Protein AF-0000000087532472 (afdb_homodimer)

Secondary structure (DSSP, 8-state):
--HHHHHSEEEE--HHHHTSTTHHHHHHHHHHHHTTPPB-TT-TTTTEEEEEEEEEE-TTT--EEEPPPEEETTEEEEEE--GGG-GGGTT--EEEEBPPGGGGG-HHHHHHHHHHHHH-EE-TTGGGSPEEEEEEEEEEEE-STT-EE--SS-SSB--SSSEEEEEEEEEESEEE--EEEE-GGGTT--GGGPPTT-EEEEE---STT-EEEEEGGG-EEEEPPEEE-SSSS-EEEEEEEEEEEEEEEPPGGG-GGGS--GGG-EE-/--HHHHHSEEEE--HHHHTSTTHHHHHHHHHHHHTTPPB-TT-TTTTEEEEEEEEEE-TTT--EEEPPPEEETTEEEEEE--GGG-GGGTT--EEEEBPPGGGGG-HHHHHHHHHHHHH-EE-TTGGGSPEEEEEEEEEEEE-STT-EE--SS-SSB--SSSEEEEEEEEEESEEE--EEEE-GGGTT--GGGSPTT-EEEEE---STT-EEEEEGGG-EEEEPPEEE-SSSS-EEEEEEEEEEEEEEEPPGGG-GGGS--GGG-EE-

Organism: NCBI:txid342944

InterPro domains:
  IPR018724 2OG-Fe dioxygenase [PF10014] (32-242)

Sequence (536 aa):
MSRLKDNGFEYYTLDELKAKTYYKQDLEAITSVFDELPQDEYAPHLNRYRRYARAVIMPGSHRLEWLPKTIIDDNSYYEYFQGSFNPEYTDEYRRFPALPEEMMHNALLEDIIRFDFQQTFWMKEDALMPVHAGIHFVKLCVNEAGETAVSSPNNLHQDGEPFTFAHLIRRRNVKGAMNAISTPANRGQMPDNLAPGELTASFYLENPLESYGVYDPLVTHYVGTVEKGDFNIPGERSAILIDFQPTVVSDSEQTSSMKGLTDQMIFVMSRLKDNGFEYYTLDELKAKTYYKQDLEAITSVFDELPQDEYAPHLNRYRRYARAVIMPGSHRLEWLPKTIIDDNSYYEYFQGSFNPEYTDEYRRFPALPEEMMHNALLEDIIRFDFQQTFWMKEDALMPVHAGIHFVKLCVNEAGETAVSSPNNLHQDGEPFTFAHLIRRRNVKGAMNAISTPANRGQMPDNLAPGELTASFYLENPLESYGVYDPLVTHYVGTVEKGDFNIPGERSAILIDFQPTVVSDSEQTSSMKGLTDQMIFV

Structure (mmCIF, N/CA/C/O backbone):
data_AF-0000000087532472-model_v1
#
loop_
_entity.id
_entity.type
_entity.pdbx_description
1 polymer '2OG-Fe dioxygenase family protein'
#
loop_
_atom_site.group_PDB
_atom_site.id
_atom_site.type_symbol
_atom_site.label_atom_id
_atom_site.label_alt_id
_atom_site.label_comp_id
_atom_site.label_asym_id
_atom_site.label_entity_id
_atom_site.label_seq_id
_atom_site.pdbx_PDB_ins_code
_atom_site.Cartn_x
_atom_site.Cartn_y
_atom_site.Cartn_z
_atom_site.occupancy
_atom_site.B_iso_or_equiv
_atom_site.auth_seq_id
_atom_site.auth_comp_id
_atom_site.auth_asym_id
_atom_site.auth_atom_id
_atom_site.pdbx_PDB_model_num
ATOM 1 N N . MET A 1 1 ? 21.25 21.781 0.366 1 73.31 1 MET A N 1
ATOM 2 C CA . MET A 1 1 ? 21.141 21.062 1.635 1 73.31 1 MET A CA 1
ATOM 3 C C . MET A 1 1 ? 19.734 21.188 2.209 1 73.31 1 MET A C 1
ATOM 5 O O . MET A 1 1 ? 19.094 22.234 2.111 1 73.31 1 MET A O 1
ATOM 9 N N . SER A 1 2 ? 19.031 20.016 2.594 1 89.44 2 SER A N 1
ATOM 10 C CA . SER A 1 2 ? 17.672 20.031 3.127 1 89.44 2 SER A CA 1
ATOM 11 C C . SER A 1 2 ? 17.672 20.25 4.637 1 89.44 2 SER A C 1
ATOM 13 O O . SER A 1 2 ? 18.203 19.438 5.391 1 89.44 2 SER A O 1
ATOM 15 N N . ARG A 1 3 ? 17.172 21.406 5.012 1 94.25 3 ARG A N 1
ATOM 16 C CA . ARG A 1 3 ? 17.062 21.703 6.438 1 94.25 3 ARG A CA 1
ATOM 17 C C . ARG A 1 3 ? 16.203 20.656 7.148 1 94.25 3 ARG A C 1
ATOM 19 O O . ARG A 1 3 ? 16.453 20.328 8.305 1 94.25 3 ARG A O 1
ATOM 26 N N . LEU A 1 4 ? 15.242 20.219 6.465 1 97.44 4 LEU A N 1
ATOM 27 C CA . LEU A 1 4 ? 14.383 19.188 7.039 1 97.44 4 LEU A CA 1
ATOM 28 C C . LEU A 1 4 ? 15.18 17.922 7.348 1 97.44 4 LEU A C 1
ATOM 30 O O . LEU A 1 4 ? 15.023 17.328 8.414 1 97.44 4 LEU A O 1
ATOM 34 N N . LYS A 1 5 ? 15.992 17.5 6.43 1 96.19 5 LYS A N 1
ATOM 35 C CA . LYS A 1 5 ? 16.797 16.297 6.598 1 96.19 5 LYS A CA 1
ATOM 36 C C . LYS A 1 5 ? 17.844 16.484 7.688 1 96.19 5 LYS A C 1
ATOM 38 O O . LYS A 1 5 ? 18.109 15.562 8.469 1 96.19 5 LYS A O 1
ATOM 43 N N . ASP A 1 6 ? 18.406 17.703 7.824 1 95.5 6 ASP A N 1
ATOM 44 C CA . ASP A 1 6 ? 19.516 17.984 8.75 1 95.5 6 ASP A CA 1
ATOM 45 C C . ASP A 1 6 ? 18.984 18.203 10.164 1 95.5 6 ASP A C 1
ATOM 47 O O . ASP A 1 6 ? 19.594 17.75 11.141 1 95.5 6 ASP A O 1
ATOM 51 N N . ASN A 1 7 ? 17.812 18.906 10.281 1 95.5 7 ASN A N 1
ATOM 52 C CA . ASN A 1 7 ? 17.391 19.391 11.594 1 95.5 7 ASN A CA 1
ATOM 53 C C . ASN A 1 7 ? 16.078 18.766 12.031 1 95.5 7 ASN A C 1
ATOM 55 O O . ASN A 1 7 ? 15.664 18.891 13.18 1 95.5 7 ASN A O 1
ATOM 59 N N . GLY A 1 8 ? 15.391 18.125 11.086 1 97.62 8 GLY A N 1
ATOM 60 C CA . GLY A 1 8 ? 14.102 17.547 11.398 1 97.62 8 GLY A CA 1
ATOM 61 C C . GLY A 1 8 ? 12.945 18.516 11.25 1 97.62 8 GLY A C 1
ATOM 62 O O . GLY A 1 8 ? 11.789 18.156 11.438 1 97.62 8 GLY A O 1
ATOM 63 N N . PHE A 1 9 ? 13.305 19.75 10.961 1 97.81 9 PHE A N 1
ATOM 64 C CA . PHE A 1 9 ? 12.312 20.812 10.844 1 97.81 9 PHE A CA 1
ATOM 65 C C . PHE A 1 9 ? 12.719 21.828 9.773 1 97.81 9 PHE A C 1
ATOM 67 O O . PHE A 1 9 ? 13.906 22.125 9.625 1 97.81 9 PHE A O 1
ATOM 74 N N . GLU A 1 10 ? 11.688 22.312 9.008 1 98.38 10 GLU A N 1
ATOM 75 C CA . GLU A 1 10 ? 11.938 23.391 8.062 1 98.38 10 GLU A CA 1
ATOM 76 C C . GLU A 1 10 ? 10.672 24.219 7.836 1 98.38 10 GLU A C 1
ATOM 78 O O . GLU A 1 10 ? 9.578 23.672 7.723 1 98.38 10 GLU A O 1
ATOM 83 N N . TYR A 1 11 ? 10.805 25.547 7.824 1 97.94 11 TYR A N 1
ATOM 84 C CA . TYR A 1 11 ? 9.75 26.5 7.527 1 97.94 11 TYR A CA 1
ATOM 85 C C . TYR A 1 11 ? 9.695 26.797 6.031 1 97.94 11 TYR A C 1
ATOM 87 O O . TYR A 1 11 ? 10.727 26.906 5.375 1 97.94 11 TYR A O 1
ATOM 95 N N . TYR A 1 12 ? 8.484 26.922 5.457 1 97.69 12 TYR A N 1
ATOM 96 C CA . TYR A 1 12 ? 8.289 27.172 4.035 1 97.69 12 TYR A CA 1
ATOM 97 C C . TYR A 1 12 ? 7.312 28.328 3.812 1 97.69 12 TYR A C 1
ATOM 99 O O . TYR A 1 12 ? 6.41 28.547 4.625 1 97.69 12 TYR A O 1
ATOM 107 N N . THR A 1 13 ? 7.398 29.078 2.695 1 95.62 13 THR A N 1
ATOM 108 C CA . THR A 1 13 ? 6.434 30.094 2.316 1 95.62 13 THR A CA 1
ATOM 109 C C . THR A 1 13 ? 5.75 29.734 1 1 95.62 13 THR A C 1
ATOM 111 O O . THR A 1 13 ? 4.754 30.359 0.621 1 95.62 13 THR A O 1
ATOM 114 N N . LEU A 1 14 ? 6.125 28.781 0.331 1 96.44 14 LEU A N 1
ATOM 115 C CA . LEU A 1 14 ? 5.594 28.234 -0.913 1 96.44 14 LEU A CA 1
ATOM 116 C C . LEU A 1 14 ? 5.348 29.344 -1.931 1 96.44 14 LEU A C 1
ATOM 118 O O . LEU A 1 14 ? 4.297 29.391 -2.574 1 96.44 14 LEU A O 1
ATOM 122 N N . ASP A 1 15 ? 6.227 30.234 -2.131 1 94 15 ASP A N 1
ATOM 123 C CA . ASP A 1 15 ? 6.098 31.406 -2.994 1 94 15 ASP A CA 1
ATOM 124 C C . ASP A 1 15 ? 5.895 30.984 -4.449 1 94 15 ASP A C 1
ATOM 126 O O . ASP A 1 15 ? 5.176 31.656 -5.195 1 94 15 ASP A O 1
ATOM 130 N N . GLU A 1 16 ? 6.492 30 -4.859 1 94.69 16 GLU A N 1
ATOM 131 C CA . GLU A 1 16 ? 6.34 29.516 -6.23 1 94.69 16 GLU A CA 1
ATOM 132 C C . GLU A 1 16 ? 4.891 29.156 -6.527 1 94.69 16 GLU A C 1
ATOM 134 O O . GLU A 1 16 ? 4.41 29.359 -7.645 1 94.69 16 GLU A O 1
ATOM 139 N N . LEU A 1 17 ? 4.223 28.609 -5.527 1 95.94 17 LEU A N 1
ATOM 140 C CA . LEU A 1 17 ? 2.822 28.25 -5.707 1 95.94 17 LEU A CA 1
ATOM 141 C C . LEU A 1 17 ? 1.937 29.484 -5.727 1 95.94 17 LEU A C 1
ATOM 143 O O . LEU A 1 17 ? 0.961 29.547 -6.48 1 95.94 17 LEU A O 1
ATOM 147 N N . LYS A 1 18 ? 2.334 30.484 -5 1 94.94 18 LYS A N 1
ATOM 148 C CA . LYS A 1 18 ? 1.571 31.719 -4.941 1 94.94 18 LYS A CA 1
ATOM 149 C C . LYS A 1 18 ? 1.628 32.469 -6.273 1 94.94 18 LYS A C 1
ATOM 151 O O . LYS A 1 18 ? 0.763 33.281 -6.566 1 94.94 18 LYS A O 1
ATOM 156 N N . ALA A 1 19 ? 2.633 32.156 -7.059 1 95.81 19 ALA A N 1
ATOM 157 C CA . ALA A 1 19 ? 2.844 32.844 -8.328 1 95.81 19 ALA A CA 1
ATOM 158 C C . ALA A 1 19 ? 2.039 32.188 -9.445 1 95.81 19 ALA A C 1
ATOM 160 O O . ALA A 1 19 ? 1.937 32.75 -10.547 1 95.81 19 ALA A O 1
ATOM 161 N N . LYS A 1 20 ? 1.415 31.094 -9.141 1 96.31 20 LYS A N 1
ATOM 162 C CA . LYS A 1 20 ? 0.66 30.375 -10.172 1 96.31 20 LYS A CA 1
ATOM 163 C C . LYS A 1 20 ? -0.636 31.125 -10.5 1 96.31 20 LYS A C 1
ATOM 165 O O . LYS A 1 20 ? -1.232 31.75 -9.633 1 96.31 20 LYS A O 1
ATOM 170 N N . THR A 1 21 ? -1.106 30.891 -11.742 1 96.62 21 THR A N 1
ATOM 171 C CA . THR A 1 21 ? -2.283 31.594 -12.227 1 96.62 21 THR A CA 1
ATOM 172 C C . THR A 1 21 ? -3.539 31.125 -11.5 1 96.62 21 THR A C 1
ATOM 174 O O . THR A 1 21 ? -4.496 31.875 -11.336 1 96.62 21 THR A O 1
ATOM 177 N N . TYR A 1 22 ? -3.48 29.891 -11.062 1 96.56 22 TYR A N 1
ATOM 178 C CA . TYR A 1 22 ? -4.676 29.328 -10.453 1 96.56 22 TYR A CA 1
ATOM 179 C C . TYR A 1 22 ? -4.684 29.562 -8.945 1 96.56 22 TYR A C 1
ATOM 181 O O . TYR A 1 22 ? -5.637 29.188 -8.258 1 96.56 22 TYR A O 1
ATOM 189 N N . TYR A 1 23 ? -3.74 30.172 -8.422 1 96.62 23 TYR A N 1
ATOM 190 C CA . TYR A 1 23 ? -3.525 30.266 -6.98 1 96.62 23 TYR A CA 1
ATOM 191 C C . TYR A 1 23 ? -4.723 30.906 -6.289 1 96.62 23 TYR A C 1
ATOM 193 O O . TYR A 1 23 ? -5.309 30.328 -5.379 1 96.62 23 TYR A O 1
ATOM 201 N N . LYS A 1 24 ? -5.113 32.062 -6.711 1 97.44 24 LYS A N 1
ATOM 202 C CA . LYS A 1 24 ? -6.156 32.844 -6.023 1 97.44 24 LYS A CA 1
ATOM 203 C C . LYS A 1 24 ? -7.48 32.062 -6.027 1 97.44 24 LYS A C 1
ATOM 205 O O . LYS A 1 24 ? -8.109 31.906 -4.977 1 97.44 24 LYS A O 1
ATOM 210 N N . GLN A 1 25 ? -7.801 31.594 -7.156 1 98.12 25 GLN A N 1
ATOM 211 C CA . GLN A 1 25 ? -9.07 30.875 -7.289 1 98.12 25 GLN A CA 1
ATOM 212 C C . GLN A 1 25 ? -9.078 29.594 -6.473 1 98.12 25 GLN A C 1
ATOM 214 O O . GLN A 1 25 ? -10.047 29.297 -5.77 1 98.12 25 GLN A O 1
ATOM 219 N N . ASP A 1 26 ? -8.039 28.828 -6.566 1 98.56 26 ASP A N 1
ATOM 220 C CA . ASP A 1 26 ? -7.965 27.547 -5.871 1 98.56 26 ASP A CA 1
ATOM 221 C C . ASP A 1 26 ? -7.863 27.75 -4.359 1 98.56 26 ASP A C 1
ATOM 223 O O . ASP A 1 26 ? -8.414 26.969 -3.584 1 98.56 26 ASP A O 1
ATOM 227 N N . LEU A 1 27 ? -7.16 28.797 -3.945 1 98.5 27 LEU A N 1
ATOM 228 C CA . LEU A 1 27 ? -7.098 29.094 -2.518 1 98.5 27 LEU A CA 1
ATOM 229 C C . LEU A 1 27 ? -8.477 29.469 -1.979 1 98.5 27 LEU A C 1
ATOM 231 O O . LEU A 1 27 ? -8.852 29.062 -0.879 1 98.5 27 LEU A O 1
ATOM 235 N N . GLU A 1 28 ? -9.172 30.234 -2.725 1 98.38 28 GLU A N 1
ATOM 236 C CA . GLU A 1 28 ? -10.531 30.594 -2.322 1 98.38 28 GLU A CA 1
ATOM 237 C C . GLU A 1 28 ? -11.414 29.359 -2.182 1 98.38 28 GLU A C 1
ATOM 239 O O . GLU A 1 28 ? -12.203 29.266 -1.235 1 98.38 28 GLU A O 1
ATOM 244 N N . ALA A 1 29 ? -11.281 28.484 -3.143 1 98.56 29 ALA A N 1
ATOM 245 C CA . ALA A 1 29 ? -12.062 27.25 -3.094 1 98.56 29 ALA A CA 1
ATOM 246 C C . ALA A 1 29 ? -11.703 26.422 -1.858 1 98.56 29 ALA A C 1
ATOM 248 O O . ALA A 1 29 ? -12.594 25.922 -1.169 1 98.56 29 ALA A O 1
ATOM 249 N N . ILE A 1 30 ? -10.445 26.281 -1.549 1 98.69 30 ILE A N 1
ATOM 250 C CA . ILE A 1 30 ? -9.984 25.562 -0.363 1 98.69 30 ILE A CA 1
ATOM 251 C C . ILE A 1 30 ? -10.531 26.25 0.892 1 98.69 30 ILE A C 1
ATOM 253 O O . ILE A 1 30 ? -11.062 25.578 1.785 1 98.69 30 ILE A O 1
ATOM 257 N N . THR A 1 31 ? -10.438 27.562 0.926 1 98.44 31 THR A N 1
ATOM 258 C CA . THR A 1 31 ? -10.867 28.344 2.084 1 98.44 31 THR A CA 1
ATOM 259 C C . THR A 1 31 ? -12.359 28.141 2.338 1 98.44 31 THR A C 1
ATOM 261 O O . THR A 1 31 ? -12.789 28.016 3.488 1 98.44 31 THR A O 1
ATOM 264 N N . SER A 1 32 ? -13.094 28.094 1.278 1 98.38 32 SER A N 1
ATOM 265 C CA . SER A 1 32 ? -14.539 27.922 1.4 1 98.38 32 SER A CA 1
ATOM 266 C C . SER A 1 32 ? -14.891 26.578 2.039 1 98.38 32 SER A C 1
ATOM 268 O O . SER A 1 32 ? -15.891 26.469 2.756 1 98.38 32 SER A O 1
ATOM 270 N N . VAL A 1 33 ? -14.125 25.562 1.784 1 98.38 33 VAL A N 1
ATOM 271 C CA . VAL A 1 33 ? -14.352 24.25 2.387 1 98.38 33 VAL A CA 1
ATOM 272 C C . VAL A 1 33 ? -14.227 24.344 3.904 1 98.38 33 VAL A C 1
ATOM 274 O O . VAL A 1 33 ? -14.984 23.719 4.641 1 98.38 33 VAL A O 1
ATOM 277 N N . PHE A 1 34 ? -13.328 25.156 4.422 1 98.25 34 PHE A N 1
ATOM 278 C CA . PHE A 1 34 ? -13.125 25.312 5.859 1 98.25 34 PHE A CA 1
ATOM 279 C C . PHE A 1 34 ? -14.344 25.953 6.516 1 98.25 34 PHE A C 1
ATOM 281 O O . PHE A 1 34 ? -14.586 25.75 7.707 1 98.25 34 PHE A O 1
ATOM 288 N N . ASP A 1 35 ? -15.133 26.656 5.75 1 97.25 35 ASP A N 1
ATOM 289 C CA . ASP A 1 35 ? -16.328 27.297 6.293 1 97.25 35 ASP A CA 1
ATOM 290 C C . ASP A 1 35 ? -17.375 26.266 6.668 1 97.25 35 ASP A C 1
ATOM 292 O O . ASP A 1 35 ? -18.266 26.531 7.488 1 97.25 35 ASP A O 1
ATOM 296 N N . GLU A 1 36 ? -17.234 25.078 6.129 1 95.88 36 GLU A N 1
ATOM 297 C CA . GLU A 1 36 ? -18.312 24.109 6.289 1 95.88 36 GLU A CA 1
ATOM 298 C C . GLU A 1 36 ? -17.797 22.828 6.957 1 95.88 36 GLU A C 1
ATOM 300 O O . GLU A 1 36 ? -18.453 21.781 6.887 1 95.88 36 GLU A O 1
ATOM 305 N N . LEU A 1 37 ? -16.672 22.875 7.562 1 96.88 37 LEU A N 1
ATOM 306 C CA . LEU A 1 37 ? -16.141 21.672 8.203 1 96.88 37 LEU A CA 1
ATOM 307 C C . LEU A 1 37 ? -17.047 21.234 9.344 1 96.88 37 LEU A C 1
ATOM 309 O O . LEU A 1 37 ? -17.484 22.047 10.156 1 96.88 37 LEU A O 1
ATOM 313 N N . PRO A 1 38 ? -17.391 19.938 9.406 1 94.81 38 PRO A N 1
ATOM 314 C CA . PRO A 1 38 ? -18.141 19.422 10.562 1 94.81 38 PRO A CA 1
ATOM 315 C C . PRO A 1 38 ? -17.266 19.312 11.812 1 94.81 38 PRO A C 1
ATOM 317 O O . PRO A 1 38 ? -16.047 19.234 11.727 1 94.81 38 PRO A O 1
ATOM 320 N N . GLN A 1 39 ? -17.922 19.312 12.945 1 93.06 39 GLN A N 1
ATOM 321 C CA . GLN A 1 39 ? -17.219 19.141 14.219 1 93.06 39 GLN A CA 1
ATOM 322 C C . GLN A 1 39 ? -16.516 17.797 14.273 1 93.06 39 GLN A C 1
ATOM 324 O O . GLN A 1 39 ? -17.047 16.781 13.812 1 93.06 39 GLN A O 1
ATOM 329 N N . ASP A 1 40 ? -15.312 17.844 14.805 1 88.31 40 ASP A N 1
ATOM 330 C CA . ASP A 1 40 ? -14.578 16.594 15.023 1 88.31 40 ASP A CA 1
ATOM 331 C C . ASP A 1 40 ? -15.258 15.734 16.078 1 88.31 40 ASP A C 1
ATOM 333 O O . ASP A 1 40 ? -15.273 16.078 17.266 1 88.31 40 ASP A O 1
ATOM 337 N N . GLU A 1 41 ? -15.758 14.617 15.719 1 82.75 41 GLU A N 1
ATOM 338 C CA . GLU A 1 41 ? -16.531 13.766 16.609 1 82.75 41 GLU A CA 1
ATOM 339 C C . GLU A 1 41 ? -15.656 13.156 17.703 1 82.75 41 GLU A C 1
ATOM 341 O O . GLU A 1 41 ? -16.156 12.758 18.766 1 82.75 41 GLU A O 1
ATOM 346 N N . TYR A 1 42 ? -14.406 13.133 17.484 1 80.06 42 TYR A N 1
ATOM 347 C CA . TYR A 1 42 ? -13.477 12.539 18.438 1 80.06 42 TYR A CA 1
ATOM 348 C C . TYR A 1 42 ? -12.906 13.594 19.375 1 80.06 42 TYR A C 1
ATOM 350 O O . TYR A 1 42 ? -12.086 13.289 20.234 1 80.06 42 TYR A O 1
ATOM 358 N N . ALA A 1 43 ? -13.312 14.836 19.156 1 79.31 43 ALA A N 1
ATOM 359 C CA . ALA A 1 43 ? -12.922 15.953 20.016 1 79.31 43 ALA A CA 1
ATOM 360 C C . ALA A 1 43 ? -14.07 16.938 20.203 1 79.31 43 ALA A C 1
ATOM 362 O O . ALA A 1 43 ? -13.93 18.125 19.953 1 79.31 43 ALA A O 1
ATOM 363 N N . PRO A 1 44 ? -15.18 16.5 20.719 1 76.31 44 PRO A N 1
ATOM 364 C CA . PRO A 1 44 ? -16.375 17.344 20.75 1 76.31 44 PRO A CA 1
ATOM 365 C C . PRO A 1 44 ? -16.219 18.594 21.609 1 76.31 44 PRO A C 1
ATOM 367 O O . PRO A 1 44 ? -16.875 19.609 21.359 1 76.31 44 PRO A O 1
ATOM 370 N N . HIS A 1 45 ? -15.336 18.625 22.453 1 81.56 45 HIS A N 1
ATOM 371 C CA . HIS A 1 45 ? -15.273 19.766 23.359 1 81.56 45 HIS A CA 1
ATOM 372 C C . HIS A 1 45 ? -14.039 20.625 23.078 1 81.56 45 HIS A C 1
ATOM 374 O O . HIS A 1 45 ? -13.766 21.578 23.812 1 81.56 45 HIS A O 1
ATOM 380 N N . LEU A 1 46 ? -13.469 20.375 21.969 1 82.69 46 LEU A N 1
ATOM 381 C CA . LEU A 1 46 ? -12.195 21.047 21.734 1 82.69 46 LEU A CA 1
ATOM 382 C C . LEU A 1 46 ? -12.328 22.109 20.641 1 82.69 46 LEU A C 1
ATOM 384 O O . LEU A 1 46 ? -11.336 22.688 20.219 1 82.69 46 LEU A O 1
ATOM 388 N N . ASN A 1 47 ? -13.617 22.391 20.203 1 91.44 47 ASN A N 1
ATOM 389 C CA . ASN A 1 47 ? -13.883 23.391 19.172 1 91.44 47 ASN A CA 1
ATOM 390 C C . ASN A 1 47 ? -13.023 23.156 17.922 1 91.44 47 ASN A C 1
ATOM 392 O O . ASN A 1 47 ? -12.414 24.094 17.406 1 91.44 47 ASN A O 1
ATOM 396 N N . ARG A 1 48 ? -12.906 21.938 17.578 1 93.19 48 ARG A N 1
ATOM 397 C CA . ARG A 1 48 ? -12.133 21.484 16.438 1 93.19 48 ARG A CA 1
ATOM 398 C C . ARG A 1 48 ? -13.047 20.891 15.359 1 93.19 48 ARG A C 1
ATOM 400 O O . ARG A 1 48 ? -13.977 20.156 15.672 1 93.19 48 ARG A O 1
ATOM 407 N N . TYR A 1 49 ? -12.852 21.281 14.141 1 95.69 49 TYR A N 1
ATOM 408 C CA . TYR A 1 49 ? -13.578 20.812 12.961 1 95.69 49 TYR A CA 1
ATOM 409 C C . TYR A 1 49 ? -12.641 20.156 11.961 1 95.69 49 TYR A C 1
ATOM 411 O O . TYR A 1 49 ? -11.477 20.562 11.828 1 95.69 49 TYR A O 1
ATOM 419 N N . ARG A 1 50 ? -13.203 19.141 11.25 1 95.38 50 ARG A N 1
ATOM 420 C CA . ARG A 1 50 ? -12.211 18.438 10.445 1 95.38 50 ARG A CA 1
ATOM 421 C C . ARG A 1 50 ? -12.867 17.672 9.305 1 95.38 50 ARG A C 1
ATOM 423 O O . ARG A 1 50 ? -14.031 17.281 9.406 1 95.38 50 ARG A O 1
ATOM 430 N N . ARG A 1 51 ? -12.211 17.578 8.211 1 96.31 51 ARG A N 1
ATOM 431 C CA . ARG A 1 51 ? -12.422 16.625 7.125 1 96.31 51 ARG A CA 1
ATOM 432 C C . ARG A 1 51 ? -11.109 15.969 6.707 1 96.31 51 ARG A C 1
ATOM 434 O O . ARG A 1 51 ? -10.031 16.453 7.047 1 96.31 51 ARG A O 1
ATOM 441 N N . TYR A 1 52 ? -11.219 14.859 6 1 95.81 52 TYR A N 1
ATOM 442 C CA . TYR A 1 52 ? -10.055 14.023 5.75 1 95.81 52 TYR A CA 1
ATOM 443 C C . TYR A 1 52 ? -10.117 13.398 4.363 1 95.81 52 TYR A C 1
ATOM 445 O O . TYR A 1 52 ? -11.195 13.234 3.797 1 95.81 52 TYR A O 1
ATOM 453 N N . ALA A 1 53 ? -9.055 13.242 3.736 1 96.62 53 ALA A N 1
ATOM 454 C CA . ALA A 1 53 ? -8.898 12.484 2.496 1 96.62 53 ALA A CA 1
ATOM 455 C C . ALA A 1 53 ? -7.598 11.688 2.492 1 96.62 53 ALA A C 1
ATOM 457 O O . ALA A 1 53 ? -6.691 11.969 3.281 1 96.62 53 ALA A O 1
ATOM 458 N N . ARG A 1 54 ? -7.562 10.695 1.617 1 95.88 54 ARG A N 1
ATOM 459 C CA . ARG A 1 54 ? -6.379 9.852 1.481 1 95.88 54 ARG A CA 1
ATOM 460 C C . ARG A 1 54 ? -5.961 9.727 0.02 1 95.88 54 ARG A C 1
ATOM 462 O O . ARG A 1 54 ? -6.812 9.633 -0.868 1 95.88 54 ARG A O 1
ATOM 469 N N . ALA A 1 55 ? -4.73 9.656 -0.132 1 97 55 ALA A N 1
ATOM 470 C CA . ALA A 1 55 ? -4.129 9.391 -1.437 1 97 55 ALA A CA 1
ATOM 471 C C . ALA A 1 55 ? -2.877 8.531 -1.299 1 97 55 ALA A C 1
ATOM 473 O O . ALA A 1 55 ? -2.404 8.281 -0.187 1 97 55 ALA A O 1
ATOM 474 N N . VAL A 1 56 ? -2.459 8.031 -2.398 1 97.06 56 VAL A N 1
ATOM 475 C CA . VAL A 1 56 ? -1.139 7.418 -2.451 1 97.06 56 VAL A CA 1
ATOM 476 C C . VAL A 1 56 ? -0.307 8.07 -3.553 1 97.06 56 VAL A C 1
ATOM 478 O O . VAL A 1 56 ? -0.855 8.594 -4.523 1 97.06 56 VAL A O 1
ATOM 481 N N . ILE A 1 57 ? 0.94 8.086 -3.293 1 97.88 57 ILE A N 1
ATOM 482 C CA . ILE A 1 57 ? 1.918 8.523 -4.281 1 97.88 57 ILE A CA 1
ATOM 483 C C . ILE A 1 57 ? 2.727 7.32 -4.773 1 97.88 57 ILE A C 1
ATOM 485 O O . ILE A 1 57 ? 3.365 6.629 -3.979 1 97.88 57 ILE A O 1
ATOM 489 N N . MET A 1 58 ? 2.723 7.145 -6.078 1 96.5 58 MET A N 1
ATOM 490 C CA . MET A 1 58 ? 3.346 5.969 -6.672 1 96.5 58 MET A CA 1
ATOM 491 C C . MET A 1 58 ? 4.863 6.109 -6.691 1 96.5 58 MET A C 1
ATOM 493 O O . MET A 1 58 ? 5.391 7.188 -6.969 1 96.5 58 MET A O 1
ATOM 497 N N . PRO A 1 59 ? 5.527 5.02 -6.414 1 94.44 59 PRO A N 1
ATOM 498 C CA . PRO A 1 59 ? 6.988 5.094 -6.52 1 94.44 59 PRO A CA 1
ATOM 499 C C . PRO A 1 59 ? 7.465 5.285 -7.961 1 94.44 59 PRO A C 1
ATOM 501 O O . PRO A 1 59 ? 6.844 4.77 -8.891 1 94.44 59 PRO A O 1
ATOM 504 N N . GLY A 1 60 ? 8.523 6.008 -8.141 1 89.12 60 GLY A N 1
ATOM 505 C CA . GLY A 1 60 ? 9.078 6.246 -9.469 1 89.12 60 GLY A CA 1
ATOM 506 C C . GLY A 1 60 ? 8.422 7.41 -10.18 1 89.12 60 GLY A C 1
ATOM 507 O O . GLY A 1 60 ? 8.977 8.516 -10.227 1 89.12 60 GLY A O 1
ATOM 508 N N . SER A 1 61 ? 7.113 7.223 -10.508 1 89.5 61 SER A N 1
ATOM 509 C CA . SER A 1 61 ? 6.406 8.242 -11.273 1 89.5 61 SER A CA 1
ATOM 510 C C . SER A 1 61 ? 5.961 9.398 -10.383 1 89.5 61 SER A C 1
ATOM 512 O O . SER A 1 61 ? 5.742 10.508 -10.867 1 89.5 61 SER A O 1
ATOM 514 N N . HIS A 1 62 ? 5.715 9.109 -9.117 1 95.19 62 HIS A N 1
ATOM 515 C CA . HIS A 1 62 ? 5.23 10.055 -8.117 1 95.19 62 HIS A CA 1
ATOM 516 C C . HIS A 1 62 ? 3.836 10.562 -8.469 1 95.19 62 HIS A C 1
ATOM 518 O O . HIS A 1 62 ? 3.453 11.664 -8.086 1 95.19 62 HIS A O 1
ATOM 524 N N . ARG A 1 63 ? 3.213 9.773 -9.273 1 94.94 63 ARG A N 1
ATOM 525 C CA . ARG A 1 63 ? 1.822 10.102 -9.562 1 94.94 63 ARG A CA 1
ATOM 526 C C . ARG A 1 63 ? 0.959 10 -8.312 1 94.94 63 ARG A C 1
ATOM 528 O O . ARG A 1 63 ? 1.08 9.039 -7.547 1 94.94 63 ARG A O 1
ATOM 535 N N . LEU A 1 64 ? 0.149 11.055 -8.133 1 96.81 64 LEU A N 1
ATOM 536 C CA . LEU A 1 64 ? -0.783 11.078 -7.012 1 96.81 64 LEU A CA 1
ATOM 537 C C . LEU A 1 64 ? -2.104 10.414 -7.387 1 96.81 64 LEU A C 1
ATOM 539 O O . LEU A 1 64 ? -2.678 10.719 -8.438 1 96.81 64 LEU A O 1
ATOM 543 N N . GLU A 1 65 ? -2.555 9.461 -6.594 1 96.19 65 GLU A N 1
ATOM 544 C CA . GLU A 1 65 ? -3.848 8.812 -6.793 1 96.19 65 GLU A CA 1
ATOM 545 C C . GLU A 1 65 ? -4.691 8.867 -5.523 1 96.19 65 GLU A C 1
ATOM 547 O O . GLU A 1 65 ? -4.285 8.352 -4.477 1 96.19 65 GLU A O 1
ATOM 552 N N . TRP A 1 66 ? -5.891 9.453 -5.668 1 96.25 66 TRP A N 1
ATOM 553 C CA . TRP A 1 66 ? -6.801 9.531 -4.531 1 96.25 66 TRP A CA 1
ATOM 554 C C . TRP A 1 66 ? -7.414 8.164 -4.234 1 96.25 66 TRP A C 1
ATOM 556 O O . TRP A 1 66 ? -7.758 7.418 -5.156 1 96.25 66 TRP A O 1
ATOM 566 N N . LEU A 1 67 ? -7.508 7.797 -3.023 1 95.12 67 LEU A N 1
ATOM 567 C CA . LEU A 1 67 ? -8.117 6.539 -2.605 1 95.12 67 LEU A CA 1
ATOM 568 C C . LEU A 1 67 ? -9.625 6.695 -2.449 1 95.12 67 LEU A C 1
ATOM 570 O O . LEU A 1 67 ? -10.125 7.801 -2.211 1 95.12 67 LEU A O 1
ATOM 574 N N . PRO A 1 68 ? -10.344 5.633 -2.598 1 92 68 PRO A N 1
ATOM 575 C CA . PRO A 1 68 ? -11.797 5.73 -2.508 1 92 68 PRO A CA 1
ATOM 576 C C . PRO A 1 68 ? -12.289 5.992 -1.085 1 92 68 PRO A C 1
ATOM 578 O O . PRO A 1 68 ? -11.641 5.574 -0.12 1 92 68 PRO A O 1
ATOM 581 N N . LYS A 1 69 ? -13.445 6.691 -1.007 1 90.81 69 LYS A N 1
ATOM 582 C CA . LYS A 1 69 ? -14.125 6.914 0.266 1 90.81 69 LYS A CA 1
ATOM 583 C C . LYS A 1 69 ? -15.031 5.738 0.614 1 90.81 69 LYS A C 1
ATOM 585 O O . LYS A 1 69 ? -15.367 4.926 -0.251 1 90.81 69 LYS A O 1
ATOM 590 N N . THR A 1 70 ? -15.312 5.629 1.815 1 85.69 70 THR A N 1
ATOM 591 C CA . THR A 1 70 ? -16.328 4.703 2.287 1 85.69 70 THR A CA 1
ATOM 592 C C . THR A 1 70 ? -17.672 5.422 2.473 1 85.69 70 THR A C 1
ATOM 594 O O . THR A 1 70 ? -17.703 6.543 2.98 1 85.69 70 THR A O 1
ATOM 597 N N . ILE A 1 71 ? -18.672 4.773 2.012 1 85.25 71 ILE A N 1
ATOM 598 C CA . ILE A 1 71 ? -20.016 5.352 2.166 1 85.25 71 ILE A CA 1
ATOM 599 C C . ILE A 1 71 ? -20.766 4.625 3.277 1 85.25 71 ILE A C 1
ATOM 601 O O . ILE A 1 71 ? -20.938 3.404 3.221 1 85.25 71 ILE A O 1
ATOM 605 N N . ILE A 1 72 ? -21.078 5.305 4.258 1 80.38 72 ILE A N 1
ATOM 606 C CA . ILE A 1 72 ? -21.891 4.801 5.355 1 80.38 72 ILE A CA 1
ATOM 607 C C . ILE A 1 72 ? -23.125 5.68 5.523 1 80.38 72 ILE A C 1
ATOM 609 O O . ILE A 1 72 ? -23.016 6.879 5.793 1 80.38 72 ILE A O 1
ATOM 613 N N . ASP A 1 73 ? -24.344 5.098 5.438 1 83.25 73 ASP A N 1
ATOM 614 C CA . ASP A 1 73 ? -25.609 5.812 5.574 1 83.25 73 ASP A CA 1
ATOM 615 C C . ASP A 1 73 ? -25.609 7.102 4.754 1 83.25 73 ASP A C 1
ATOM 617 O O . ASP A 1 73 ? -25.906 8.18 5.273 1 83.25 73 ASP A O 1
ATOM 621 N N . ASP A 1 74 ? -25.047 7.129 3.58 1 82.88 74 ASP A N 1
ATOM 622 C CA . ASP A 1 74 ? -25.062 8.188 2.572 1 82.88 74 ASP A CA 1
ATOM 623 C C . ASP A 1 74 ? -24.031 9.266 2.889 1 82.88 74 ASP A C 1
ATOM 625 O O . ASP A 1 74 ? -24.094 10.367 2.338 1 82.88 74 ASP A O 1
ATOM 629 N N . ASN A 1 75 ? -23.328 8.961 3.904 1 86.25 75 ASN A N 1
ATOM 630 C CA . ASN A 1 75 ? -22.234 9.867 4.219 1 86.25 75 ASN A CA 1
ATOM 631 C C . ASN A 1 75 ? -20.875 9.266 3.836 1 86.25 75 ASN A C 1
ATOM 633 O O . ASN A 1 75 ? -20.688 8.047 3.918 1 86.25 75 ASN A O 1
ATOM 637 N N . SER A 1 76 ? -20.031 10.141 3.34 1 88.12 76 SER A N 1
ATOM 638 C CA . SER A 1 76 ? -18.719 9.695 2.885 1 88.12 76 SER A CA 1
ATOM 639 C C . SER A 1 76 ? -17.656 9.883 3.969 1 88.12 76 SER A C 1
ATOM 641 O O . SER A 1 76 ? -17.578 10.945 4.582 1 88.12 76 SER A O 1
ATOM 643 N N . TYR A 1 77 ? -16.859 8.852 4.168 1 86 77 TYR A N 1
ATOM 644 C CA . TYR A 1 77 ? -15.836 8.867 5.207 1 86 77 TYR A CA 1
ATOM 645 C C . TYR A 1 77 ? -14.523 8.289 4.684 1 86 77 TYR A C 1
ATOM 647 O O . TYR A 1 77 ? -14.508 7.59 3.67 1 86 77 TYR A O 1
ATOM 655 N N . TYR A 1 78 ? -13.555 8.695 5.281 1 84.19 78 TYR A N 1
ATOM 656 C CA . TYR A 1 78 ? -12.289 7.977 5.184 1 84.19 78 TYR A CA 1
ATOM 657 C C . TYR A 1 78 ? -11.891 7.391 6.531 1 84.19 78 TYR A C 1
ATOM 659 O O . TYR A 1 78 ? -12.094 8.016 7.574 1 84.19 78 TYR A O 1
ATOM 667 N N . GLU A 1 79 ? -11.422 6.168 6.414 1 75.88 79 GLU A N 1
ATOM 668 C CA . GLU A 1 79 ? -10.859 5.559 7.617 1 75.88 79 GLU A CA 1
ATOM 669 C C . GLU A 1 79 ? -9.438 6.047 7.875 1 75.88 79 GLU A C 1
ATOM 671 O O . GLU A 1 79 ? -8.656 6.223 6.941 1 75.88 79 GLU A O 1
ATOM 676 N N . TYR A 1 80 ? -9.242 6.391 9.102 1 70.25 80 TYR A N 1
ATOM 677 C CA . TYR A 1 80 ? -7.93 6.844 9.539 1 70.25 80 TYR A CA 1
ATOM 678 C C . TYR A 1 80 ? -7.375 5.938 10.633 1 70.25 80 TYR A C 1
ATOM 680 O O . TYR A 1 80 ? -8.023 5.73 11.664 1 70.25 80 TYR A O 1
ATOM 688 N N . PHE A 1 81 ? -6.285 5.172 10.242 1 59.88 81 PHE A N 1
ATOM 689 C CA . PHE A 1 81 ? -5.641 4.285 11.203 1 59.88 81 PHE A CA 1
ATOM 690 C C . PHE A 1 81 ? -4.305 4.859 11.664 1 59.88 81 PHE A C 1
ATOM 692 O O . PHE A 1 81 ? -3.432 5.145 10.844 1 59.88 81 PHE A O 1
ATOM 699 N N . GLN A 1 82 ? -4.16 5.348 12.938 1 55.66 82 GLN A N 1
ATOM 700 C CA . GLN A 1 82 ? -2.898 5.887 13.43 1 55.66 82 GLN A CA 1
ATOM 701 C C . GLN A 1 82 ? -2.164 4.871 14.297 1 55.66 82 GLN A C 1
ATOM 703 O O . GLN A 1 82 ? -1.121 5.18 14.883 1 55.66 82 GLN A O 1
ATOM 708 N N . GLY A 1 83 ? -2.475 3.68 14.25 1 48.03 83 GLY A N 1
ATOM 709 C CA . GLY A 1 83 ? -1.781 2.672 15.039 1 48.03 83 GLY A CA 1
ATOM 710 C C . GLY A 1 83 ? -1.757 2.986 16.531 1 48.03 83 GLY A C 1
ATOM 711 O O . GLY A 1 83 ? -2.744 3.477 17.078 1 48.03 83 GLY A O 1
ATOM 712 N N . SER A 1 84 ? -0.611 2.654 17.328 1 45.19 84 SER A N 1
ATOM 713 C CA . SER A 1 84 ? -0.4 2.756 18.781 1 45.19 84 SER A CA 1
ATOM 714 C C . SER A 1 84 ? -0.026 4.18 19.188 1 45.19 84 SER A C 1
ATOM 716 O O . SER A 1 84 ? 0.111 4.477 20.375 1 45.19 84 SER A O 1
ATOM 718 N N . PHE A 1 85 ? 0.141 5.016 18.266 1 42.53 85 PHE A N 1
ATOM 719 C CA . PHE A 1 85 ? 0.754 6.281 18.656 1 42.53 85 PHE A CA 1
ATOM 720 C C . PHE A 1 85 ? -0.299 7.27 19.141 1 42.53 85 PHE A C 1
ATOM 722 O O . PHE A 1 85 ? 0.036 8.344 19.641 1 42.53 85 PHE A O 1
ATOM 729 N N . ASN A 1 86 ? -1.567 6.984 18.797 1 44.09 86 ASN A N 1
ATOM 730 C CA . ASN A 1 86 ? -2.512 7.879 19.453 1 44.09 86 ASN A CA 1
ATOM 731 C C . ASN A 1 86 ? -3.014 7.293 20.781 1 44.09 86 ASN A C 1
ATOM 733 O O . ASN A 1 86 ? -3.801 6.344 20.781 1 44.09 86 ASN A O 1
ATOM 737 N N . PRO A 1 87 ? -2.328 7.785 21.844 1 43.72 87 PRO A N 1
ATOM 738 C CA . PRO A 1 87 ? -2.709 7.254 23.156 1 43.72 87 PRO A CA 1
ATOM 739 C C . PRO A 1 87 ? -4.211 7.336 23.406 1 43.72 87 PRO A C 1
ATOM 741 O O . PRO A 1 87 ? -4.746 6.574 24.219 1 43.72 87 PRO A O 1
ATOM 744 N N . GLU A 1 88 ? -4.789 8.289 22.75 1 44.84 88 GLU A N 1
ATOM 745 C CA . GLU A 1 88 ? -6.207 8.461 23.031 1 44.84 88 GLU A CA 1
ATOM 746 C C . GLU A 1 88 ? -7.051 7.434 22.281 1 44.84 88 GLU A C 1
ATOM 748 O O . GLU A 1 88 ? -8.141 7.066 22.734 1 44.84 88 GLU A O 1
ATOM 753 N N . TYR A 1 89 ? -6.68 7.047 21.156 1 46.97 89 TYR A N 1
ATOM 754 C CA . TYR A 1 89 ? -7.449 6.105 20.359 1 46.97 89 TYR A CA 1
ATOM 755 C C . TYR A 1 89 ? -6.617 4.883 19.984 1 46.97 89 TYR A C 1
ATOM 757 O O . TYR A 1 89 ? -6.238 4.707 18.828 1 46.97 89 TYR A O 1
ATOM 765 N N . THR A 1 90 ? -6.16 4.141 21.016 1 45.78 90 THR A N 1
ATOM 766 C CA . THR A 1 90 ? -5.324 2.961 20.828 1 45.78 90 THR A CA 1
ATOM 767 C C . THR A 1 90 ? -6.109 1.837 20.172 1 45.78 90 THR A C 1
ATOM 769 O O . THR A 1 90 ? -7.168 1.437 20.656 1 45.78 90 THR A O 1
ATOM 772 N N . ASP A 1 91 ? -5.75 1.425 18.891 1 49.25 91 ASP A N 1
ATOM 773 C CA . ASP A 1 91 ? -6.215 0.2 18.25 1 49.25 91 ASP A CA 1
ATOM 774 C C . ASP A 1 91 ? -7.574 0.412 17.594 1 49.25 91 ASP A C 1
ATOM 776 O O . ASP A 1 91 ? -8.375 -0.521 17.484 1 49.25 91 ASP A O 1
ATOM 780 N N . GLU A 1 92 ? -8.062 1.73 17.531 1 55.47 92 GLU A N 1
ATOM 781 C CA . GLU A 1 92 ? -9.375 1.863 16.906 1 55.47 92 GLU A CA 1
ATOM 782 C C . GLU A 1 92 ? -9.281 2.664 15.602 1 55.47 92 GLU A C 1
ATOM 784 O O . GLU A 1 92 ? -8.492 3.611 15.508 1 55.47 92 GLU A O 1
ATOM 789 N N . TYR A 1 93 ? -9.844 2.139 14.531 1 62.81 93 TYR A N 1
ATOM 790 C CA . TYR A 1 93 ? -10.062 2.898 13.305 1 62.81 93 TYR A CA 1
ATOM 791 C C . TYR A 1 93 ? -11.016 4.062 13.555 1 62.81 93 TYR A C 1
ATOM 793 O O . TYR A 1 93 ? -12.047 3.902 14.203 1 62.81 93 TYR A O 1
ATOM 801 N N . ARG A 1 94 ? -10.5 5.32 13.453 1 76.19 94 ARG A N 1
ATOM 802 C CA . ARG A 1 94 ? -11.383 6.484 13.422 1 76.19 94 ARG A CA 1
ATOM 803 C C . ARG A 1 94 ? -11.859 6.762 12 1 76.19 94 ARG A C 1
ATOM 805 O O . ARG A 1 94 ? -11.188 6.418 11.031 1 76.19 94 ARG A O 1
ATOM 812 N N . ARG A 1 95 ? -13.047 7.285 11.867 1 83.69 95 ARG A N 1
ATOM 813 C CA . ARG A 1 95 ? -13.594 7.703 10.578 1 83.69 95 ARG A CA 1
ATOM 814 C C . ARG A 1 95 ? -13.852 9.203 10.555 1 83.69 95 ARG A C 1
ATOM 816 O O . ARG A 1 95 ? -14.508 9.742 11.461 1 83.69 95 ARG A O 1
ATOM 823 N N . PHE A 1 96 ? -13.289 9.867 9.609 1 90.94 96 PHE A N 1
ATOM 824 C CA . PHE A 1 96 ? -13.531 11.297 9.453 1 90.94 96 PHE A CA 1
ATOM 825 C C . PHE A 1 96 ? -14.336 11.578 8.188 1 90.94 96 PHE A C 1
ATOM 827 O O . PHE A 1 96 ? -14.164 10.883 7.18 1 90.94 96 PHE A O 1
ATOM 834 N N . PRO A 1 97 ? -15.242 12.578 8.289 1 94.12 97 PRO A N 1
ATOM 835 C CA . PRO A 1 97 ? -15.922 12.961 7.055 1 94.12 97 PRO A CA 1
ATOM 836 C C . PRO A 1 97 ? -14.961 13.258 5.914 1 94.12 97 PRO A C 1
ATOM 838 O O . PRO A 1 97 ? -13.898 13.844 6.137 1 94.12 97 PRO A O 1
ATOM 841 N N . ALA A 1 98 ? -15.352 12.875 4.695 1 95.88 98 ALA A N 1
ATOM 842 C CA . ALA A 1 98 ? -14.484 13.008 3.527 1 95.88 98 ALA A CA 1
ATOM 843 C C . ALA A 1 98 ? -14.43 14.453 3.045 1 95.88 98 ALA A C 1
ATOM 845 O O . ALA A 1 98 ? -15.422 15.188 3.135 1 95.88 98 ALA A O 1
ATOM 846 N N . LEU A 1 99 ? -13.281 14.812 2.543 1 97.06 99 LEU A N 1
ATOM 847 C CA . LEU A 1 99 ? -13.203 16.062 1.781 1 97.06 99 LEU A CA 1
ATOM 848 C C . LEU A 1 99 ? -14.141 16.016 0.579 1 97.06 99 LEU A C 1
ATOM 850 O O . LEU A 1 99 ? -14.359 14.953 -0.011 1 97.06 99 LEU A O 1
ATOM 854 N N . PRO A 1 100 ? -14.719 17.219 0.225 1 96.12 100 PRO A N 1
ATOM 855 C CA . PRO A 1 100 ? -15.555 17.234 -0.975 1 96.12 100 PRO A CA 1
ATOM 856 C C . PRO A 1 100 ? -14.789 16.859 -2.238 1 96.12 100 PRO A C 1
ATOM 858 O O . PRO A 1 100 ? -13.594 17.125 -2.344 1 96.12 100 PRO A O 1
ATOM 861 N N . GLU A 1 101 ? -15.492 16.297 -3.188 1 94.69 101 GLU A N 1
ATOM 862 C CA . GLU A 1 101 ? -14.922 15.766 -4.422 1 94.69 101 GLU A CA 1
ATOM 863 C C . GLU A 1 101 ? -14.148 16.844 -5.176 1 94.69 101 GLU A C 1
ATOM 865 O O . GLU A 1 101 ? -13.133 16.547 -5.812 1 94.69 101 GLU A O 1
ATOM 870 N N . GLU A 1 102 ? -14.602 18.016 -5.117 1 96.62 102 GLU A N 1
ATOM 871 C CA . GLU A 1 102 ? -13.977 19.109 -5.859 1 96.62 102 GLU A CA 1
ATOM 872 C C . GLU A 1 102 ? -12.531 19.312 -5.43 1 96.62 102 GLU A C 1
ATOM 874 O O . GLU A 1 102 ? -11.703 19.812 -6.207 1 96.62 102 GLU A O 1
ATOM 879 N N . MET A 1 103 ? -12.195 19 -4.156 1 97.38 103 MET A N 1
ATOM 880 C CA . MET A 1 103 ? -10.836 19.172 -3.654 1 97.38 103 MET A CA 1
ATOM 881 C C . MET A 1 103 ? -9.867 18.234 -4.379 1 97.38 103 MET A C 1
ATOM 883 O O . MET A 1 103 ? -8.68 18.531 -4.484 1 97.38 103 MET A O 1
ATOM 887 N N . MET A 1 104 ? -10.398 17.062 -4.93 1 95.56 104 MET A N 1
ATOM 888 C CA . MET A 1 104 ? -9.562 16.109 -5.648 1 95.56 104 MET A CA 1
ATOM 889 C C . MET A 1 104 ? -9.125 16.672 -7 1 95.56 104 MET A C 1
ATOM 891 O O . MET A 1 104 ? -8.227 16.125 -7.637 1 95.56 104 MET A O 1
ATOM 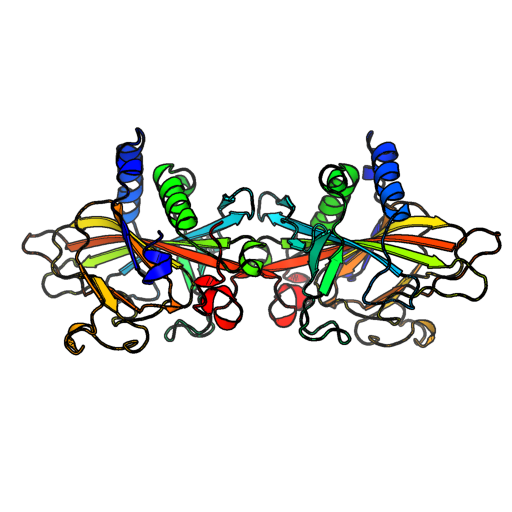895 N N . HIS A 1 105 ? -9.758 17.781 -7.371 1 96.69 105 HIS A N 1
ATOM 896 C CA . HIS A 1 105 ? -9.445 18.406 -8.648 1 96.69 105 HIS A CA 1
ATOM 897 C C . HIS A 1 105 ? -8.867 19.812 -8.461 1 96.69 105 HIS A C 1
ATOM 899 O O . HIS A 1 105 ? -8.75 20.562 -9.422 1 96.69 105 HIS A O 1
ATOM 905 N N . ASN A 1 106 ? -8.602 20.234 -7.238 1 98.38 106 ASN A N 1
ATOM 906 C CA . ASN A 1 106 ? -7.992 21.531 -6.938 1 98.38 106 ASN A CA 1
ATOM 907 C C . ASN A 1 106 ? -6.488 21.516 -7.199 1 98.38 106 ASN A C 1
ATOM 909 O O . ASN A 1 106 ? -5.742 20.797 -6.52 1 98.38 106 ASN A O 1
ATOM 913 N N . ALA A 1 107 ? -6.012 22.297 -8.148 1 98.31 107 ALA A N 1
ATOM 914 C CA . ALA A 1 107 ? -4.617 22.266 -8.586 1 98.31 107 ALA A CA 1
ATOM 915 C C . ALA A 1 107 ? -3.682 22.703 -7.461 1 98.31 107 ALA A C 1
ATOM 917 O O . ALA A 1 107 ? -2.572 22.188 -7.332 1 98.31 107 ALA A O 1
ATOM 918 N N . LEU A 1 108 ? -4.113 23.703 -6.699 1 98.69 108 LEU A N 1
ATOM 919 C CA . LEU A 1 108 ? -3.275 24.188 -5.609 1 98.69 108 LEU A CA 1
ATOM 920 C C . LEU A 1 108 ? -3.057 23.109 -4.559 1 98.69 108 LEU A C 1
ATOM 922 O O . LEU A 1 108 ? -1.93 22.891 -4.105 1 98.69 108 LEU A O 1
ATOM 926 N N . LEU A 1 109 ? -4.141 22.406 -4.195 1 98.75 109 LEU A N 1
ATOM 927 C CA . LEU A 1 109 ? -4.02 21.328 -3.219 1 98.75 109 LEU A CA 1
ATOM 928 C C . LEU A 1 109 ? -3.064 20.25 -3.717 1 98.75 109 LEU A C 1
ATOM 930 O O . LEU A 1 109 ? -2.191 19.797 -2.973 1 98.75 109 LEU A O 1
ATOM 934 N N . GLU A 1 110 ? -3.229 19.844 -4.93 1 98.5 110 GLU A N 1
ATOM 935 C CA . GLU A 1 110 ? -2.34 18.828 -5.496 1 98.5 110 GLU A CA 1
ATOM 936 C C . GLU A 1 110 ? -0.888 19.297 -5.473 1 98.5 110 GLU A C 1
ATOM 938 O O . GLU A 1 110 ? 0.012 18.531 -5.129 1 98.5 110 GLU A O 1
ATOM 943 N N . ASP A 1 111 ? -0.662 20.547 -5.848 1 98.44 111 ASP A N 1
ATOM 944 C CA . ASP A 1 111 ? 0.696 21.078 -5.887 1 98.44 111 ASP A CA 1
ATOM 945 C C . ASP A 1 111 ? 1.296 21.156 -4.484 1 98.44 111 ASP A C 1
ATOM 947 O O . ASP A 1 111 ? 2.502 20.969 -4.309 1 98.44 111 ASP A O 1
ATOM 951 N N . ILE A 1 112 ? 0.448 21.484 -3.463 1 98.69 112 ILE A N 1
ATOM 952 C CA . ILE A 1 112 ? 0.915 21.484 -2.082 1 98.69 112 ILE A CA 1
ATOM 953 C C . ILE A 1 112 ? 1.376 20.094 -1.686 1 98.69 112 ILE A C 1
ATOM 955 O O . ILE A 1 112 ? 2.461 19.922 -1.123 1 98.69 112 ILE A O 1
ATOM 959 N N . ILE A 1 113 ? 0.585 19.047 -2.029 1 98.69 113 ILE A N 1
ATOM 960 C CA . ILE A 1 113 ? 0.917 17.672 -1.703 1 98.69 113 ILE A CA 1
ATOM 961 C C . ILE A 1 113 ? 2.225 17.281 -2.387 1 98.69 113 ILE A C 1
ATOM 963 O O . ILE A 1 113 ? 3.104 16.688 -1.764 1 98.69 113 ILE A O 1
ATOM 967 N N . ARG A 1 114 ? 2.367 17.656 -3.631 1 97.81 114 ARG A N 1
ATOM 968 C CA . ARG A 1 114 ? 3.57 17.344 -4.395 1 97.81 114 ARG A CA 1
ATOM 969 C C . ARG A 1 114 ? 4.793 18.031 -3.809 1 97.81 114 ARG A C 1
ATOM 971 O O . ARG A 1 114 ? 5.863 17.438 -3.703 1 97.81 114 ARG A O 1
ATOM 978 N N . PHE A 1 115 ? 4.637 19.344 -3.521 1 97.81 115 PHE A N 1
ATOM 979 C CA . PHE A 1 115 ? 5.723 20.078 -2.889 1 97.81 115 PHE A CA 1
ATOM 980 C C . PHE A 1 115 ? 6.203 19.359 -1.63 1 97.81 115 PHE A C 1
ATOM 982 O O . PHE A 1 115 ? 7.406 19.156 -1.452 1 97.81 115 PHE A O 1
ATOM 989 N N . ASP A 1 116 ? 5.23 19 -0.766 1 98.5 116 ASP A N 1
ATOM 990 C CA . ASP A 1 116 ? 5.562 18.328 0.487 1 98.5 116 ASP A CA 1
ATOM 991 C C . ASP A 1 116 ? 6.336 17.031 0.229 1 98.5 116 ASP A C 1
ATOM 993 O O . ASP A 1 116 ? 7.379 16.797 0.836 1 98.5 116 ASP A O 1
ATOM 997 N N . PHE A 1 117 ? 5.785 16.234 -0.646 1 98.38 117 PHE A N 1
ATOM 998 C CA . PHE A 1 117 ? 6.395 14.93 -0.903 1 98.38 117 PHE A CA 1
ATOM 999 C C . PHE A 1 117 ? 7.832 15.094 -1.386 1 98.38 117 PHE A C 1
ATOM 1001 O O . PHE A 1 117 ? 8.711 14.305 -1.017 1 98.38 117 PHE A O 1
ATOM 1008 N N . GLN A 1 118 ? 8.094 16.078 -2.184 1 97.25 118 GLN A N 1
ATOM 1009 C CA . GLN A 1 118 ? 9.43 16.328 -2.729 1 97.25 118 GLN A CA 1
ATOM 1010 C C . GLN A 1 118 ? 10.422 16.672 -1.62 1 97.25 118 GLN A C 1
ATOM 1012 O O . GLN A 1 118 ? 11.633 16.562 -1.812 1 97.25 118 GLN A O 1
ATOM 1017 N N . GLN A 1 119 ? 9.844 17.188 -0.5 1 97.81 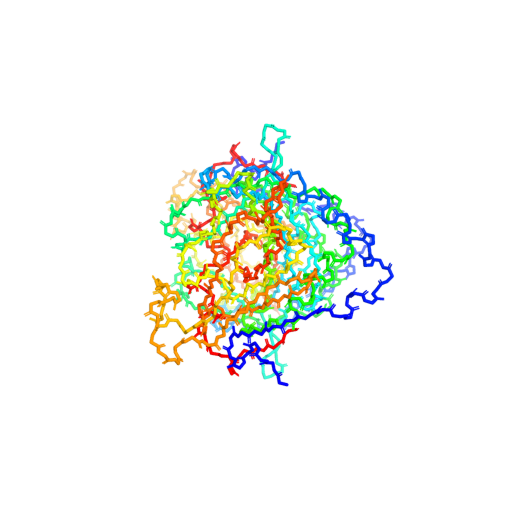119 GLN A N 1
ATOM 1018 C CA . GLN A 1 119 ? 10.734 17.516 0.614 1 97.81 119 GLN A CA 1
ATOM 1019 C C . GLN A 1 119 ? 11.102 16.266 1.409 1 97.81 119 GLN A C 1
ATOM 1021 O O . GLN A 1 119 ? 12.008 16.297 2.242 1 97.81 119 GLN A O 1
ATOM 1026 N N . THR A 1 120 ? 10.359 15.148 1.245 1 98.12 120 THR A N 1
ATOM 1027 C CA . THR A 1 120 ? 10.547 13.961 2.074 1 98.12 120 THR A CA 1
ATOM 1028 C C . THR A 1 120 ? 11.742 13.148 1.593 1 98.12 120 THR A C 1
ATOM 1030 O O . THR A 1 120 ? 12.234 13.352 0.479 1 98.12 120 THR A O 1
ATOM 1033 N N . PHE A 1 121 ? 12.266 12.367 2.414 1 97.5 121 PHE A N 1
ATOM 1034 C CA . PHE A 1 121 ? 13.359 11.43 2.193 1 97.5 121 PHE A CA 1
ATOM 1035 C C . PHE A 1 121 ? 13.086 10.102 2.881 1 97.5 121 PHE A C 1
ATOM 1037 O O . PHE A 1 121 ? 12.445 10.055 3.932 1 97.5 121 PHE A O 1
ATOM 1044 N N . TRP A 1 122 ? 13.578 9.031 2.215 1 95.38 122 TRP A N 1
ATOM 1045 C CA . TRP A 1 122 ? 13.133 7.699 2.619 1 95.38 122 TRP A CA 1
ATOM 1046 C C . TRP A 1 122 ? 14.289 6.703 2.586 1 95.38 122 TRP A C 1
ATOM 1048 O O . TRP A 1 122 ? 15.227 6.863 1.806 1 95.38 122 TRP A O 1
ATOM 1058 N N . MET A 1 123 ? 14.148 5.777 3.535 1 92.44 123 MET A N 1
ATOM 1059 C CA . MET A 1 123 ? 14.961 4.586 3.299 1 92.44 123 MET A CA 1
ATOM 1060 C C . MET A 1 123 ? 14.562 3.908 1.992 1 92.44 123 MET A C 1
ATOM 1062 O O . MET A 1 123 ? 13.375 3.846 1.656 1 92.44 123 MET A O 1
ATOM 1066 N N . LYS A 1 124 ? 15.477 3.32 1.318 1 88.12 124 LYS A N 1
ATOM 1067 C CA . LYS A 1 124 ? 15.281 2.768 -0.019 1 88.12 124 LYS A CA 1
ATOM 1068 C C . LYS A 1 124 ? 14.141 1.749 -0.029 1 88.12 124 LYS A C 1
ATOM 1070 O O . LYS A 1 124 ? 13.305 1.755 -0.933 1 88.12 124 LYS A O 1
ATOM 1075 N N . GLU A 1 125 ? 14.055 0.883 0.907 1 86.44 125 GLU A N 1
ATOM 1076 C CA . GLU A 1 125 ? 13.047 -0.171 0.959 1 86.44 125 GLU A CA 1
ATOM 1077 C C . GLU A 1 125 ? 11.641 0.413 1.088 1 86.44 125 GLU A C 1
ATOM 1079 O O . GLU A 1 125 ? 10.688 -0.12 0.518 1 86.44 125 GLU A O 1
ATOM 1084 N N . ASP A 1 126 ? 11.539 1.547 1.842 1 90.31 126 ASP A N 1
ATOM 1085 C CA . ASP A 1 126 ? 10.242 2.191 2.02 1 90.31 126 ASP A CA 1
ATOM 1086 C C . ASP A 1 126 ? 9.797 2.891 0.738 1 90.31 126 ASP A C 1
ATOM 1088 O O . ASP A 1 126 ? 8.594 3.014 0.479 1 90.31 126 ASP A O 1
ATOM 1092 N N . ALA A 1 127 ? 10.773 3.234 -0.064 1 91.75 127 ALA A N 1
ATOM 1093 C CA . ALA A 1 127 ? 10.492 4.02 -1.262 1 91.75 127 ALA A CA 1
ATOM 1094 C C . ALA A 1 127 ? 10.078 3.121 -2.422 1 91.75 127 ALA A C 1
ATOM 1096 O O . ALA A 1 127 ? 9.688 3.609 -3.488 1 91.75 127 ALA A O 1
ATOM 1097 N N . LEU A 1 128 ? 10.102 1.837 -2.234 1 90.5 128 LEU A N 1
ATOM 1098 C CA . LEU A 1 128 ? 9.781 0.887 -3.295 1 90.5 128 LEU A CA 1
ATOM 1099 C C . LEU A 1 128 ? 8.273 0.681 -3.4 1 90.5 128 LEU A C 1
ATOM 1101 O O . LEU A 1 128 ? 7.785 0.12 -4.383 1 90.5 128 LEU A O 1
ATOM 1105 N N . MET A 1 129 ? 7.527 1.104 -2.4 1 93.19 129 MET A N 1
ATOM 1106 C CA . MET A 1 129 ? 6.074 0.954 -2.334 1 93.19 129 MET A CA 1
ATOM 1107 C C . MET A 1 129 ? 5.383 2.309 -2.418 1 93.19 129 MET A C 1
ATOM 1109 O O . MET A 1 129 ? 6.008 3.346 -2.191 1 93.19 129 MET A O 1
ATOM 1113 N N . PRO A 1 130 ? 4.082 2.305 -2.766 1 95.62 130 PRO A N 1
ATOM 1114 C CA . PRO A 1 130 ? 3.371 3.586 -2.715 1 95.62 130 PRO A CA 1
ATOM 1115 C C . PRO A 1 130 ? 3.416 4.23 -1.331 1 95.62 130 PRO A C 1
ATOM 1117 O O . PRO A 1 130 ? 3.342 3.529 -0.318 1 95.62 130 PRO A O 1
ATOM 1120 N N . VAL A 1 131 ? 3.566 5.512 -1.349 1 96.75 131 VAL A N 1
ATOM 1121 C CA . VAL A 1 131 ? 3.531 6.262 -0.098 1 96.75 131 VAL A CA 1
ATOM 1122 C C . VAL A 1 131 ? 2.127 6.816 0.134 1 96.75 131 VAL A C 1
ATOM 1124 O O . VAL A 1 131 ? 1.545 7.441 -0.755 1 96.75 131 VAL A O 1
ATOM 1127 N N . HIS A 1 132 ? 1.582 6.488 1.284 1 96.12 132 HIS A N 1
ATOM 1128 C CA . HIS A 1 132 ? 0.271 6.984 1.686 1 96.12 132 HIS A CA 1
ATOM 1129 C C . HIS A 1 132 ? 0.347 8.445 2.123 1 96.12 132 HIS A C 1
ATOM 1131 O O . HIS A 1 132 ? 1.276 8.836 2.834 1 96.12 132 HIS A O 1
ATOM 1137 N N . ALA A 1 133 ? -0.533 9.211 1.67 1 97.44 133 ALA A N 1
ATOM 1138 C CA . ALA A 1 133 ? -0.685 10.609 2.074 1 97.44 133 ALA A CA 1
ATOM 1139 C C . ALA A 1 133 ? -2.035 10.844 2.748 1 97.44 133 ALA A C 1
ATOM 1141 O O . ALA A 1 133 ? -3.084 10.617 2.141 1 97.44 133 ALA A O 1
ATOM 1142 N N . GLY A 1 134 ? -2.014 11.195 3.936 1 96.38 134 GLY A N 1
ATOM 1143 C CA . GLY A 1 134 ? -3.207 11.656 4.629 1 96.38 134 GLY A CA 1
ATOM 1144 C C . GLY A 1 134 ? -3.369 13.164 4.609 1 96.38 134 GLY A C 1
ATOM 1145 O O . GLY A 1 134 ? -2.469 13.898 5.023 1 96.38 134 GLY A O 1
ATOM 1146 N N . ILE A 1 135 ? -4.496 13.633 4.102 1 98.06 135 ILE A N 1
ATOM 1147 C CA . ILE A 1 135 ? -4.758 15.062 3.973 1 98.06 135 ILE A CA 1
ATOM 1148 C C . ILE A 1 135 ? -5.852 15.477 4.953 1 98.06 135 ILE A C 1
ATOM 1150 O O . ILE A 1 135 ? -7.016 15.109 4.785 1 98.06 135 ILE A O 1
ATOM 1154 N N . HIS A 1 136 ? -5.492 16.297 5.938 1 96.94 136 HIS A N 1
ATOM 1155 C CA . HIS A 1 136 ? -6.414 16.75 6.965 1 96.94 136 HIS A CA 1
ATOM 1156 C C . HIS A 1 136 ? -6.73 18.234 6.801 1 96.94 136 HIS A C 1
ATOM 1158 O O . HIS A 1 136 ? -5.82 19.062 6.762 1 96.94 136 HIS A O 1
ATOM 1164 N N . PHE A 1 137 ? -7.992 18.531 6.656 1 98.25 137 PHE A N 1
ATOM 1165 C CA . PHE A 1 137 ? -8.461 19.906 6.875 1 98.25 137 PHE A CA 1
ATOM 1166 C C . PHE A 1 137 ? -8.914 20.094 8.32 1 98.25 137 PHE A C 1
ATOM 1168 O O . PHE A 1 137 ? -9.867 19.453 8.766 1 98.25 137 PHE A O 1
ATOM 1175 N N . VAL A 1 138 ? -8.219 20.984 9.031 1 97.38 138 VAL A N 1
ATOM 1176 C CA . VAL A 1 138 ? -8.508 21.156 10.453 1 97.38 138 VAL A CA 1
ATOM 1177 C C . VAL A 1 138 ? -8.758 22.625 10.75 1 97.38 138 VAL A C 1
ATOM 1179 O O . VAL A 1 138 ? -7.961 23.484 10.359 1 97.38 138 VAL A O 1
ATOM 1182 N N . LYS A 1 139 ? -9.805 22.859 11.406 1 97.38 139 LYS A N 1
ATOM 1183 C CA . LYS A 1 139 ? -10.172 24.203 11.836 1 97.38 139 LYS A CA 1
ATOM 1184 C C . LYS A 1 139 ? -10.336 24.281 13.344 1 97.38 139 LYS A C 1
ATOM 1186 O O . LYS A 1 139 ? -11.07 23.484 13.938 1 97.38 139 LYS A O 1
ATOM 1191 N N . LEU A 1 140 ? -9.609 25.141 13.977 1 96.94 140 LEU A N 1
ATOM 1192 C CA . LEU A 1 140 ? -9.836 25.547 15.359 1 96.94 140 LEU A CA 1
ATOM 1193 C C . LEU A 1 140 ? -10.602 26.859 15.422 1 96.94 140 LEU A C 1
ATOM 1195 O O . LEU A 1 140 ? -10.18 27.859 14.836 1 96.94 140 LEU A O 1
ATOM 1199 N N . CYS A 1 141 ? -11.711 26.812 16.094 1 96.12 141 CYS A N 1
ATOM 1200 C CA . CYS A 1 141 ? -12.57 27.984 16.047 1 96.12 141 CYS A CA 1
ATOM 1201 C C . CYS A 1 141 ? -13.242 28.219 17.391 1 96.12 141 CYS A C 1
ATOM 1203 O O . CYS A 1 141 ? -13.719 27.281 18.031 1 96.12 141 CYS A O 1
ATOM 1205 N N . VAL A 1 142 ? -13.25 29.453 17.812 1 96.06 142 VAL A N 1
ATOM 1206 C CA . VAL A 1 142 ? -13.93 29.859 19.047 1 96.06 142 VAL A CA 1
ATOM 1207 C C . VAL A 1 142 ? -14.883 31.016 18.75 1 96.06 142 VAL A C 1
ATOM 1209 O O . VAL A 1 142 ? -14.547 31.922 17.984 1 96.06 142 VAL A O 1
ATOM 1212 N N . ASN A 1 143 ? -16.031 30.938 19.359 1 94.25 143 ASN A N 1
ATOM 1213 C CA . ASN A 1 143 ? -17.062 31.922 19.062 1 94.25 143 ASN A CA 1
ATOM 1214 C C . ASN A 1 143 ? -17.141 33 20.156 1 94.25 143 ASN A C 1
ATOM 1216 O O . ASN A 1 143 ? -17.422 34.156 19.875 1 94.25 143 ASN A O 1
ATOM 1220 N N . GLU A 1 144 ? -16.906 32.531 21.344 1 93.69 144 GLU A N 1
ATOM 1221 C CA . GLU A 1 144 ? -17.094 33.469 22.469 1 93.69 144 GLU A CA 1
ATOM 1222 C C . GLU A 1 144 ? -15.773 33.719 23.188 1 93.69 144 GLU A C 1
ATOM 1224 O O . GLU A 1 144 ? -14.875 32.875 23.188 1 93.69 144 GLU A O 1
ATOM 1229 N N . ALA A 1 145 ? -15.812 34.875 23.812 1 91.69 145 ALA A N 1
ATOM 1230 C CA . ALA A 1 145 ? -14.656 35.219 24.641 1 91.69 145 ALA A CA 1
ATOM 1231 C C . ALA A 1 145 ? -14.523 34.219 25.797 1 91.69 145 ALA A C 1
ATOM 1233 O O . ALA A 1 145 ? -15.516 33.812 26.406 1 91.69 145 ALA A O 1
ATOM 1234 N N . GLY A 1 146 ? -13.312 33.812 26.047 1 90.94 146 GLY A N 1
ATOM 1235 C CA . GLY A 1 146 ? -13.078 32.844 27.125 1 90.94 146 GLY A CA 1
ATOM 1236 C C . GLY A 1 146 ? -12.992 31.422 26.656 1 90.94 146 GLY A C 1
ATOM 1237 O O . GLY A 1 146 ? -12.438 30.562 27.344 1 90.94 146 GLY A O 1
ATOM 1238 N N . GLU A 1 147 ? -13.547 31.172 25.516 1 93 147 GLU A N 1
ATOM 1239 C CA . 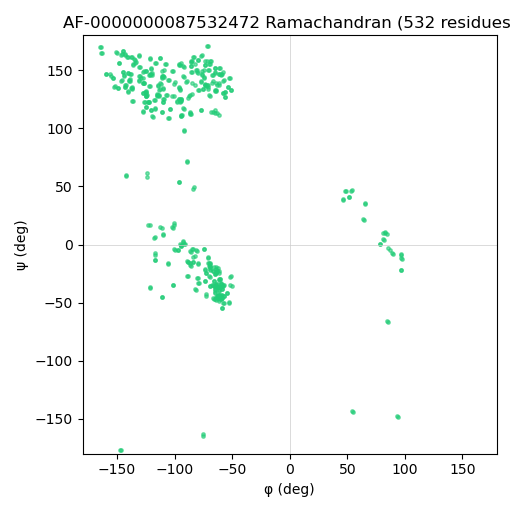GLU A 1 147 ? -13.453 29.828 24.938 1 93 147 GLU A CA 1
ATOM 1240 C C . GLU A 1 147 ? -12.062 29.562 24.375 1 93 147 GLU A C 1
ATOM 1242 O O . GLU A 1 147 ? -11.352 30.5 24 1 93 147 GLU A O 1
ATOM 1247 N N . THR A 1 148 ? -11.672 28.328 24.391 1 94 148 THR A N 1
ATOM 1248 C CA . THR A 1 148 ? -10.398 27.938 23.781 1 94 148 THR A CA 1
ATOM 1249 C C . THR A 1 148 ? -10.594 26.75 22.828 1 94 148 THR A C 1
ATOM 1251 O O . THR A 1 148 ? -11.531 25.969 22.984 1 94 148 THR A O 1
ATOM 1254 N N . ALA A 1 149 ? -9.875 26.766 21.781 1 94.44 149 ALA A N 1
ATOM 1255 C CA . ALA A 1 149 ? -9.75 25.609 20.891 1 94.44 149 ALA A CA 1
ATOM 1256 C C . ALA A 1 149 ? -8.336 25.047 20.953 1 94.44 149 ALA A C 1
ATOM 1258 O O . ALA A 1 149 ? -7.359 25.781 20.969 1 94.44 149 ALA A O 1
ATOM 1259 N N . VAL A 1 150 ? -8.219 23.75 20.969 1 89.94 150 VAL A N 1
ATOM 1260 C CA . VAL A 1 150 ? -6.922 23.141 21.234 1 89.94 150 VAL A CA 1
ATOM 1261 C C . VAL A 1 150 ? -6.723 21.922 20.312 1 89.94 150 VAL A C 1
ATOM 1263 O O . VAL A 1 150 ? -7.68 21.219 20 1 89.94 150 VAL A O 1
ATOM 1266 N N . SER A 1 151 ? -5.484 21.781 19.828 1 87.31 151 SER A N 1
ATOM 1267 C CA . SER A 1 151 ? -5.109 20.562 19.125 1 87.31 151 SER A CA 1
ATOM 1268 C C . SER A 1 151 ? -4.766 19.438 20.109 1 87.31 151 SER A C 1
ATOM 1270 O O . SER A 1 151 ? -4.379 19.703 21.25 1 87.31 151 SER A O 1
ATOM 1272 N N . SER A 1 152 ? -5.023 18.219 19.656 1 81.44 152 SER A N 1
ATOM 1273 C CA . SER A 1 152 ? -4.633 17.047 20.438 1 81.44 152 SER A CA 1
ATOM 1274 C C . SER A 1 152 ? -3.486 16.297 19.766 1 81.44 152 SER A C 1
ATOM 1276 O O . SER A 1 152 ? -3.51 16.047 18.562 1 81.44 152 SER A O 1
ATOM 1278 N N . PRO A 1 153 ? -2.535 15.961 20.625 1 84.38 153 PRO A N 1
ATOM 1279 C CA . PRO A 1 153 ? -2.297 16.297 22.031 1 84.38 153 PRO A CA 1
ATOM 1280 C C . PRO A 1 153 ? -1.915 17.766 22.219 1 84.38 153 PRO A C 1
ATOM 1282 O O . PRO A 1 153 ? -1.353 18.391 21.328 1 84.38 153 PRO A O 1
ATOM 1285 N N . ASN A 1 154 ? -2.205 18.172 23.438 1 89.31 154 ASN A N 1
ATOM 1286 C CA . ASN A 1 154 ? -1.905 19.562 23.75 1 89.31 154 ASN A CA 1
ATOM 1287 C C . ASN A 1 154 ? -0.549 19.688 24.438 1 89.31 154 ASN A C 1
ATOM 1289 O O . ASN A 1 154 ? -0.464 20.203 25.562 1 89.31 154 ASN A O 1
ATOM 1293 N N . ASN A 1 155 ? 0.456 19.203 23.906 1 95 155 ASN A N 1
ATOM 1294 C CA . ASN A 1 155 ? 1.852 19.25 24.328 1 95 155 ASN A CA 1
ATOM 1295 C C . ASN A 1 155 ? 2.795 18.859 23.188 1 95 155 ASN A C 1
ATOM 1297 O O . ASN A 1 155 ? 2.344 18.484 22.109 1 95 155 ASN A O 1
ATOM 1301 N N . LEU A 1 156 ? 4.039 19.078 23.438 1 96.12 156 LEU A N 1
ATOM 1302 C CA . LEU A 1 156 ? 5.031 18.625 22.469 1 96.12 156 LEU A CA 1
ATOM 1303 C C . LEU A 1 156 ? 4.895 17.125 22.219 1 96.12 156 LEU A C 1
ATOM 1305 O O . LEU A 1 156 ? 4.895 16.328 23.156 1 96.12 156 LEU A O 1
ATOM 1309 N N . HIS A 1 157 ? 4.777 16.781 20.906 1 94.88 157 HIS A N 1
ATOM 1310 C CA . HIS A 1 157 ? 4.512 15.375 20.609 1 94.88 157 HIS A CA 1
ATOM 1311 C C . HIS A 1 157 ? 5.094 14.977 19.25 1 94.88 157 HIS A C 1
ATOM 1313 O O . HIS A 1 157 ? 5.551 15.836 18.5 1 94.88 157 HIS A O 1
ATOM 1319 N N . GLN A 1 158 ? 5.148 13.711 19.078 1 93.19 158 GLN A N 1
ATOM 1320 C CA . GLN A 1 158 ? 5.43 13.062 17.797 1 93.19 158 GLN A CA 1
ATOM 1321 C C . GLN A 1 158 ? 4.191 12.359 17.25 1 93.19 158 GLN A C 1
ATOM 1323 O O . GLN A 1 158 ? 3.357 11.875 18.031 1 93.19 158 GLN A O 1
ATOM 1328 N N . ASP A 1 159 ? 4.012 12.352 15.992 1 88.69 159 ASP A N 1
ATOM 1329 C CA . ASP A 1 159 ? 2.775 11.883 15.367 1 88.69 159 ASP A CA 1
ATOM 1330 C C . ASP A 1 159 ? 2.836 10.391 15.086 1 88.69 159 ASP A C 1
ATOM 1332 O O . ASP A 1 159 ? 1.799 9.727 14.977 1 88.69 159 ASP A O 1
ATOM 1336 N N . GLY A 1 160 ? 4.008 9.844 14.898 1 88.31 160 GLY A N 1
ATOM 1337 C CA . GLY A 1 160 ? 4.133 8.43 14.586 1 88.31 160 GLY A CA 1
ATOM 1338 C C . GLY A 1 160 ? 4.254 8.164 13.094 1 88.31 160 GLY A C 1
ATOM 1339 O O . GLY A 1 160 ? 4.453 7.02 12.68 1 88.31 160 GLY A O 1
ATOM 1340 N N . GLU A 1 161 ? 4.078 9.141 12.32 1 92.31 161 GLU A N 1
ATOM 1341 C CA . GLU A 1 161 ? 4.387 9.094 10.898 1 92.31 161 GLU A CA 1
ATOM 1342 C C . GLU A 1 161 ? 5.703 9.805 10.594 1 92.31 161 GLU A C 1
ATOM 1344 O O . GLU A 1 161 ? 6.039 10.805 11.234 1 92.31 161 GLU A O 1
ATOM 1349 N N . PRO A 1 162 ? 6.406 9.336 9.562 1 95.25 162 PRO A N 1
ATOM 1350 C CA . PRO A 1 162 ? 7.723 9.922 9.312 1 95.25 162 PRO A CA 1
ATOM 1351 C C . PRO A 1 162 ? 7.66 11.422 9.055 1 95.25 162 PRO A C 1
ATOM 1353 O O . PRO A 1 162 ? 8.453 12.188 9.625 1 95.25 162 PRO A O 1
ATOM 1356 N N . PHE A 1 163 ? 6.711 11.82 8.211 1 97.75 163 PHE A N 1
ATOM 1357 C CA . PHE A 1 163 ? 6.668 13.227 7.824 1 97.75 163 PHE A CA 1
ATOM 1358 C C . PHE A 1 163 ? 5.277 13.812 8.047 1 97.75 163 PHE A C 1
ATOM 1360 O O . PHE A 1 163 ? 4.273 13.164 7.746 1 97.75 163 PHE A O 1
ATOM 1367 N N . THR A 1 164 ? 5.215 14.992 8.539 1 97.81 164 THR A N 1
ATOM 1368 C CA . THR A 1 164 ? 4 15.797 8.656 1 97.81 164 THR A CA 1
ATOM 1369 C C . THR A 1 164 ? 4.262 17.234 8.25 1 97.81 164 THR A C 1
ATOM 1371 O O . THR A 1 164 ? 5.289 17.812 8.609 1 97.81 164 THR A O 1
ATOM 1374 N N . PHE A 1 165 ? 3.42 17.781 7.48 1 98.75 165 PHE A N 1
ATOM 1375 C CA . PHE A 1 165 ? 3.471 19.172 7.066 1 98.75 165 PHE A CA 1
ATOM 1376 C C . PHE A 1 165 ? 2.201 19.906 7.477 1 98.75 165 PHE A C 1
ATOM 1378 O O . PHE A 1 165 ? 1.112 19.328 7.465 1 98.75 165 PHE A O 1
ATOM 1385 N N . ALA A 1 166 ? 2.344 21.172 7.805 1 98.75 166 ALA A N 1
ATOM 1386 C CA . ALA A 1 166 ? 1.218 22.031 8.141 1 98.75 166 ALA A CA 1
ATOM 1387 C C . ALA A 1 166 ? 1.221 23.297 7.273 1 98.75 166 ALA A C 1
ATOM 1389 O O . ALA A 1 166 ? 2.25 23.953 7.137 1 98.75 166 ALA A O 1
ATOM 1390 N N . HIS A 1 167 ? 0.09 23.609 6.691 1 98.88 167 HIS A N 1
ATOM 1391 C CA . HIS A 1 167 ? -0.083 24.766 5.828 1 98.88 167 HIS A CA 1
ATOM 1392 C C . HIS A 1 167 ? -1.224 25.656 6.32 1 98.88 167 HIS A C 1
ATOM 1394 O O . HIS A 1 167 ? -2.387 25.234 6.301 1 98.88 167 HIS A O 1
ATOM 1400 N N . LEU A 1 168 ? -0.894 26.859 6.648 1 98.75 168 LEU A N 1
ATOM 1401 C CA . LEU A 1 168 ? -1.953 27.766 7.062 1 98.75 168 LEU A CA 1
ATOM 1402 C C . LEU A 1 168 ? -2.82 28.172 5.871 1 98.75 168 LEU A C 1
ATOM 1404 O O . LEU A 1 168 ? -2.303 28.453 4.793 1 98.75 168 LEU A O 1
ATOM 1408 N N . ILE A 1 169 ? -4.078 28.188 6.086 1 98.69 169 ILE A N 1
ATOM 1409 C CA . ILE A 1 169 ? -5.008 28.641 5.059 1 98.69 169 ILE A CA 1
ATOM 1410 C C . ILE A 1 169 ? -5.637 29.969 5.48 1 98.69 169 ILE A C 1
ATOM 1412 O O . ILE A 1 169 ? -5.77 30.891 4.668 1 98.69 169 ILE A O 1
ATOM 1416 N N . ARG A 1 170 ? -6.047 30 6.758 1 98.06 170 ARG A N 1
ATOM 1417 C CA . ARG A 1 170 ? -6.684 31.219 7.266 1 98.06 170 ARG A CA 1
ATOM 1418 C C . ARG A 1 170 ? -6.395 31.406 8.75 1 98.06 170 ARG A C 1
ATOM 1420 O O . ARG A 1 170 ? -6.414 30.438 9.516 1 98.06 170 ARG A O 1
ATOM 1427 N N . ARG A 1 171 ? -6.047 32.562 9.156 1 98.06 171 ARG A N 1
ATOM 1428 C CA . ARG A 1 171 ? -5.941 33.031 10.523 1 98.06 171 ARG A CA 1
ATOM 1429 C C . ARG A 1 171 ? -6.734 34.344 10.711 1 98.06 171 ARG A C 1
ATOM 1431 O O . ARG A 1 171 ? -6.43 35.344 10.078 1 98.06 171 ARG A O 1
ATOM 1438 N N . ARG A 1 172 ? -7.754 34.25 11.5 1 97.12 172 ARG A N 1
ATOM 1439 C CA . ARG A 1 172 ? -8.648 35.406 11.664 1 97.12 172 ARG A CA 1
ATOM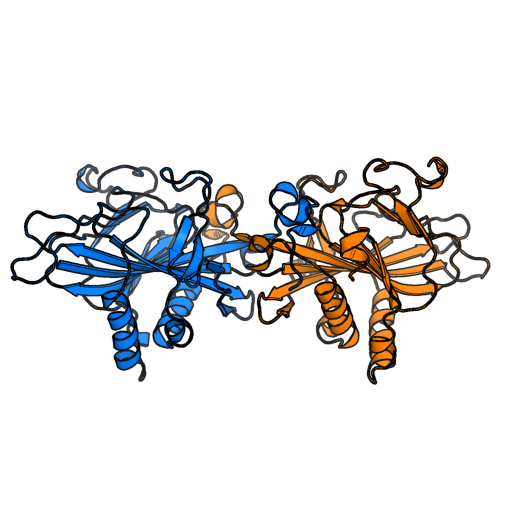 1440 C C . ARG A 1 172 ? -8.992 35.594 13.141 1 97.12 172 ARG A C 1
ATOM 1442 O O . ARG A 1 172 ? -9.531 34.719 13.789 1 97.12 172 ARG A O 1
ATOM 1449 N N . ASN A 1 173 ? -8.711 36.781 13.695 1 97.56 173 ASN A N 1
ATOM 1450 C CA . ASN A 1 173 ? -9.102 37.219 15.039 1 97.56 173 ASN A CA 1
ATOM 1451 C C . ASN A 1 173 ? -8.641 36.188 16.094 1 97.56 173 ASN A C 1
ATOM 1453 O O . ASN A 1 173 ? -9.43 35.75 16.922 1 97.56 173 ASN A O 1
ATOM 1457 N N . VAL A 1 174 ? -7.414 35.75 16.016 1 96.44 174 VAL A N 1
ATOM 1458 C CA . VAL A 1 174 ? -6.902 34.688 16.859 1 96.44 174 VAL A CA 1
ATOM 1459 C C . VAL A 1 174 ? -5.793 35.25 17.766 1 96.44 174 VAL A C 1
ATOM 1461 O O . VAL A 1 174 ? -4.91 35.969 17.297 1 96.44 174 VAL A O 1
ATOM 1464 N N . LYS A 1 175 ? -5.902 35.031 18.969 1 95.81 175 LYS A N 1
ATOM 1465 C CA . LYS A 1 175 ? -4.781 35.094 19.906 1 95.81 175 LYS A CA 1
ATOM 1466 C C . LYS A 1 175 ? -4.242 33.688 20.219 1 95.81 175 LYS A C 1
ATOM 1468 O O . LYS A 1 175 ? -5.008 32.75 20.359 1 95.81 175 LYS A O 1
ATOM 1473 N N . GLY A 1 176 ? -2.871 33.625 20.297 1 96 176 GLY A N 1
ATOM 1474 C CA . GLY A 1 176 ? -2.264 32.344 20.547 1 96 176 GLY A CA 1
ATOM 1475 C C . GLY A 1 176 ? -1.876 31.609 19.281 1 96 176 GLY A C 1
ATOM 1476 O O . GLY A 1 176 ? -1.35 32.219 18.344 1 96 176 GLY A O 1
ATOM 1477 N N . ALA A 1 177 ? -1.952 30.203 19.328 1 96.44 177 ALA A N 1
ATOM 1478 C CA . ALA A 1 177 ? -1.641 29.328 18.203 1 96.44 177 ALA A CA 1
ATOM 1479 C C . ALA A 1 177 ? -0.165 29.422 17.828 1 96.44 177 ALA A C 1
ATOM 1481 O O . ALA A 1 177 ? 0.181 29.391 16.641 1 96.44 177 ALA A O 1
ATOM 1482 N N . MET A 1 178 ? 0.592 29.594 18.812 1 96.69 178 MET A N 1
ATOM 1483 C CA . MET A 1 178 ? 2.037 29.562 18.594 1 96.69 178 MET A CA 1
ATOM 1484 C C . MET A 1 178 ? 2.51 28.141 18.281 1 96.69 178 MET A C 1
ATOM 1486 O O . MET A 1 178 ? 2.061 27.188 18.922 1 96.69 178 MET A O 1
ATOM 1490 N N . ASN A 1 179 ? 3.387 27.984 17.266 1 97.88 179 ASN A N 1
ATOM 1491 C CA . ASN A 1 179 ? 4.027 26.703 16.969 1 97.88 179 ASN A CA 1
ATOM 1492 C C . ASN A 1 179 ? 5.375 26.578 17.688 1 97.88 179 ASN A C 1
ATOM 1494 O O . ASN A 1 179 ? 6.113 27.562 17.797 1 97.88 179 ASN A O 1
ATOM 1498 N N . ALA A 1 180 ? 5.688 25.453 18.094 1 97.88 180 ALA A N 1
ATOM 1499 C CA . ALA A 1 180 ? 6.969 25.188 18.75 1 97.88 180 ALA A CA 1
ATOM 1500 C C . ALA A 1 180 ? 7.562 23.859 18.297 1 97.88 180 ALA A C 1
ATOM 1502 O O . ALA A 1 180 ? 6.832 22.891 18.062 1 97.88 180 ALA A O 1
ATOM 1503 N N . ILE A 1 181 ? 8.859 23.812 18.125 1 98.25 181 ILE A N 1
ATOM 1504 C CA . ILE A 1 181 ? 9.633 22.625 17.766 1 98.25 181 ILE A CA 1
ATOM 1505 C C . ILE A 1 181 ? 10.68 22.344 18.828 1 98.25 181 ILE A C 1
ATOM 1507 O O . ILE A 1 181 ? 11.328 23.266 19.328 1 98.25 181 ILE A O 1
ATOM 1511 N N . SER A 1 182 ? 10.836 21.188 19.203 1 98.25 182 SER A N 1
ATOM 1512 C CA . SER A 1 182 ? 11.859 20.766 20.156 1 98.25 182 SER A CA 1
ATOM 1513 C C . SER A 1 182 ? 12.359 19.359 19.844 1 98.25 182 SER A C 1
ATOM 1515 O O . SER A 1 182 ? 12.008 18.781 18.812 1 98.25 182 SER A O 1
ATOM 1517 N N . THR A 1 183 ? 13.258 18.844 20.703 1 97.06 183 THR A N 1
ATOM 1518 C CA . THR A 1 183 ? 13.82 17.516 20.5 1 97.06 183 THR A CA 1
ATOM 1519 C C . THR A 1 183 ? 12.898 16.438 21.062 1 97.06 183 THR A C 1
ATOM 1521 O O . THR A 1 183 ? 12.062 16.734 21.922 1 97.06 183 THR A O 1
ATOM 1524 N N . PRO A 1 184 ? 13.109 15.234 20.609 1 96.62 184 PRO A N 1
ATOM 1525 C CA . PRO A 1 184 ? 12.266 14.133 21.078 1 96.62 184 PRO A CA 1
ATOM 1526 C C . PRO A 1 184 ? 12.375 13.906 22.594 1 96.62 184 PRO A C 1
ATOM 1528 O O . PRO A 1 184 ? 11.438 13.406 23.219 1 96.62 184 PRO A O 1
ATOM 1531 N N . ALA A 1 185 ? 13.414 14.312 23.234 1 95.94 185 ALA A N 1
ATOM 1532 C CA . ALA A 1 185 ? 13.602 14.164 24.672 1 95.94 185 ALA A CA 1
ATOM 1533 C C . ALA A 1 185 ? 12.555 14.953 25.453 1 95.94 185 ALA A C 1
ATOM 1535 O O . ALA A 1 185 ? 12.273 14.648 26.609 1 95.94 185 ALA A O 1
ATOM 1536 N N . ASN A 1 186 ? 11.961 15.922 24.812 1 97.19 186 ASN A N 1
ATOM 1537 C CA . ASN A 1 186 ? 11.008 16.797 25.5 1 97.19 186 ASN A CA 1
ATOM 1538 C C . ASN A 1 186 ? 9.562 16.422 25.172 1 97.19 186 ASN A C 1
ATOM 1540 O O . ASN A 1 186 ? 8.641 17.203 25.391 1 97.19 186 ASN A O 1
ATOM 1544 N N . ARG A 1 187 ? 9.359 15.266 24.625 1 95.62 187 ARG A N 1
ATOM 1545 C CA . ARG A 1 187 ? 8.008 14.781 24.344 1 95.62 187 ARG A CA 1
ATOM 1546 C C . ARG A 1 187 ? 7.145 14.82 25.594 1 95.62 187 ARG A C 1
ATOM 1548 O O . ARG A 1 187 ? 7.586 14.43 26.672 1 95.62 187 ARG A O 1
ATOM 1555 N N . GLY A 1 188 ? 5.93 15.297 25.438 1 95.12 188 GLY A N 1
ATOM 1556 C CA . GLY A 1 188 ? 4.992 15.328 26.547 1 95.12 188 GLY A CA 1
ATOM 1557 C C . GLY A 1 188 ? 5.07 16.594 27.375 1 95.12 188 GLY A C 1
ATOM 1558 O O . GLY A 1 188 ? 4.227 16.844 28.234 1 95.12 188 GLY A O 1
ATOM 1559 N N . GLN A 1 189 ? 6.008 17.422 27.125 1 96.19 189 GLN A N 1
ATOM 1560 C CA . GLN A 1 189 ? 6.195 18.656 27.891 1 96.19 189 GLN A CA 1
ATOM 1561 C C . GLN A 1 189 ? 5.504 19.828 27.188 1 96.19 189 GLN A C 1
ATOM 1563 O O . GLN A 1 189 ? 5.281 19.797 25.984 1 96.19 189 GLN A O 1
ATOM 1568 N N . MET A 1 190 ? 5.188 20.781 28.062 1 96.5 190 MET A N 1
ATOM 1569 C CA . MET A 1 190 ? 4.738 22.062 27.516 1 96.5 190 MET A CA 1
ATOM 1570 C C . MET A 1 190 ? 5.926 22.938 27.125 1 96.5 190 MET A C 1
ATOM 1572 O O . MET A 1 190 ? 6.93 22.984 27.844 1 96.5 190 MET A O 1
ATOM 1576 N N . PRO A 1 191 ? 5.824 23.578 25.969 1 95.88 191 PRO A N 1
ATOM 1577 C CA . PRO A 1 191 ? 6.941 24.438 25.578 1 95.88 191 PRO A CA 1
ATOM 1578 C C . PRO A 1 191 ? 7.352 25.406 26.672 1 95.88 191 PRO A C 1
ATOM 1580 O O . PRO A 1 191 ? 8.547 25.656 26.875 1 95.88 191 PRO A O 1
ATOM 1583 N N . ASP A 1 192 ? 6.438 25.922 27.453 1 93.88 192 ASP A N 1
ATOM 1584 C CA . ASP A 1 192 ? 6.707 26.922 28.469 1 93.88 192 ASP A CA 1
ATOM 1585 C C . ASP A 1 192 ? 7.492 26.312 29.641 1 93.88 192 ASP A C 1
ATOM 1587 O O . ASP A 1 192 ? 8.07 27.047 30.438 1 93.88 192 ASP A O 1
ATOM 1591 N N . ASN A 1 193 ? 7.512 25.062 29.703 1 95 193 ASN A N 1
ATOM 1592 C CA . ASN A 1 193 ? 8.188 24.375 30.797 1 95 193 ASN A CA 1
ATOM 1593 C C . ASN A 1 193 ? 9.625 24 30.422 1 95 193 ASN A C 1
ATOM 1595 O O . ASN A 1 193 ? 10.352 23.438 31.234 1 95 193 ASN A O 1
ATOM 1599 N N . LEU A 1 194 ? 10.016 24.297 29.266 1 95.62 194 LEU A N 1
ATOM 1600 C CA . LEU A 1 194 ? 11.328 23.875 28.797 1 95.62 194 LEU A CA 1
ATOM 1601 C C . LEU A 1 194 ? 12.422 24.781 29.328 1 95.62 194 LEU A C 1
ATOM 1603 O O . LEU A 1 194 ? 12.195 25.984 29.516 1 95.62 194 LEU A O 1
ATOM 1607 N N . ALA A 1 195 ? 13.633 24.188 29.562 1 93.94 195 ALA A N 1
ATOM 1608 C CA . ALA A 1 195 ? 14.812 24.969 29.922 1 93.94 195 ALA A CA 1
ATOM 1609 C C . ALA A 1 195 ? 15.297 25.828 28.75 1 93.94 195 ALA A C 1
ATOM 1611 O O . ALA A 1 195 ? 14.984 25.531 27.594 1 93.94 195 ALA A O 1
ATOM 1612 N N . PRO A 1 196 ? 16.016 26.828 29.109 1 88 196 PRO A N 1
ATOM 1613 C CA . PRO A 1 196 ? 16.562 27.641 28.031 1 88 196 PRO A CA 1
ATOM 1614 C C . PRO A 1 196 ? 17.391 26.828 27.031 1 88 196 PRO A C 1
ATOM 1616 O O . PRO A 1 196 ? 18.156 25.953 27.438 1 88 196 PRO A O 1
ATOM 1619 N N . GLY A 1 197 ? 17.156 26.984 25.797 1 91.56 197 GLY A N 1
ATOM 1620 C CA . GLY A 1 197 ? 17.938 26.297 24.766 1 91.56 197 GLY A CA 1
ATOM 1621 C C . GLY A 1 197 ? 17.281 25.031 24.266 1 91.56 197 GLY A C 1
ATOM 1622 O O . GLY A 1 197 ? 17.703 24.453 23.266 1 91.56 197 GLY A O 1
ATOM 1623 N N . GLU A 1 198 ? 16.25 24.562 24.922 1 94.62 198 GLU A N 1
ATOM 1624 C CA . GLU A 1 198 ? 15.641 23.281 24.562 1 94.62 198 GLU A CA 1
ATOM 1625 C C . GLU A 1 198 ? 14.555 23.469 23.516 1 94.62 198 GLU A C 1
ATOM 1627 O O . GLU A 1 198 ? 14.078 22.5 22.922 1 94.62 198 GLU A O 1
ATOM 1632 N N . LEU A 1 199 ? 14.203 24.672 23.391 1 95.62 199 LEU A N 1
ATOM 1633 C CA . LEU A 1 199 ? 13.281 25.016 22.312 1 95.62 199 LEU A CA 1
ATOM 1634 C C . LEU A 1 199 ? 14.031 25.297 21.016 1 95.62 199 LEU A C 1
ATOM 1636 O O . LEU A 1 199 ? 14.797 26.266 20.938 1 95.62 199 LEU A O 1
ATOM 1640 N N . THR A 1 200 ? 13.867 24.484 20.047 1 95.56 200 THR A N 1
ATOM 1641 C CA . THR A 1 200 ? 14.578 24.609 18.781 1 95.56 200 THR A CA 1
ATOM 1642 C C . THR A 1 200 ? 14.047 25.766 17.953 1 95.56 200 THR A C 1
ATOM 1644 O O . THR A 1 200 ? 14.812 26.484 17.312 1 95.56 200 THR A O 1
ATOM 1647 N N . ALA A 1 201 ? 12.75 25.922 17.906 1 96.75 201 ALA A N 1
ATOM 1648 C CA . ALA A 1 201 ? 12.109 27.016 17.172 1 96.75 201 ALA A CA 1
ATOM 1649 C C . ALA A 1 201 ? 10.727 27.312 17.719 1 96.75 201 ALA A C 1
ATOM 1651 O O . ALA A 1 201 ? 10.055 26.438 18.266 1 96.75 201 ALA A O 1
ATOM 1652 N N . SER A 1 202 ? 10.312 28.5 17.688 1 97.06 202 SER A N 1
ATOM 1653 C CA . SER A 1 202 ? 8.969 28.969 17.969 1 97.06 202 SER A CA 1
ATOM 1654 C C . SER A 1 202 ? 8.539 30.047 16.969 1 97.06 202 SER A C 1
ATOM 1656 O O . SER A 1 202 ? 9.336 30.906 16.594 1 97.06 202 SER A O 1
ATOM 1658 N N . PHE A 1 203 ? 7.355 29.953 16.469 1 97.88 203 PHE A N 1
ATOM 1659 C CA . PHE A 1 203 ? 6.926 30.875 15.414 1 97.88 203 PHE A CA 1
ATOM 1660 C C . PHE A 1 203 ? 5.41 30.859 15.266 1 97.88 203 PHE A C 1
ATOM 1662 O O . PHE A 1 203 ? 4.734 30 15.836 1 97.88 203 PHE A O 1
ATOM 1669 N N . TYR A 1 204 ? 4.879 31.875 14.57 1 97.62 204 TYR A N 1
ATOM 1670 C CA . TYR A 1 204 ? 3.479 31.953 14.172 1 97.62 204 TYR A CA 1
ATOM 1671 C C . TYR A 1 204 ? 3.33 31.797 12.664 1 97.62 204 TYR A C 1
ATOM 1673 O O . TYR A 1 204 ? 4.227 32.156 11.906 1 97.62 204 TYR A O 1
ATOM 1681 N N . LEU A 1 205 ? 2.291 31.172 12.258 1 97.94 205 LEU A N 1
ATOM 1682 C CA . LEU A 1 205 ? 1.84 31.25 10.875 1 97.94 205 LEU A CA 1
ATOM 1683 C C . LEU A 1 205 ? 0.777 32.344 10.711 1 97.94 205 LEU A C 1
ATOM 1685 O O . LEU A 1 205 ? -0.267 32.281 11.367 1 97.94 205 LEU A O 1
ATOM 1689 N N . GLU A 1 206 ? 1.052 33.219 9.812 1 96.81 206 GLU A N 1
ATOM 1690 C CA . GLU A 1 206 ? 0.187 34.406 9.797 1 96.81 206 GLU A CA 1
ATOM 1691 C C . GLU A 1 206 ? -0.494 34.562 8.438 1 96.81 206 GLU A C 1
ATOM 1693 O O . GLU A 1 206 ? -1.641 35 8.359 1 96.81 206 GLU A O 1
ATOM 1698 N N . ASN A 1 207 ? 0.267 34.219 7.426 1 96.75 207 ASN A N 1
ATOM 1699 C CA . ASN A 1 207 ? -0.269 34.406 6.078 1 96.75 207 ASN A CA 1
ATOM 1700 C C . ASN A 1 207 ? -0.553 33.062 5.414 1 96.75 207 ASN A C 1
ATOM 1702 O O . ASN A 1 207 ? 0.118 32.062 5.703 1 96.75 207 ASN A O 1
ATOM 1706 N N . PRO A 1 208 ? -1.611 33.125 4.512 1 97.62 208 PRO A N 1
ATOM 1707 C CA . PRO A 1 208 ? -1.921 31.859 3.82 1 97.62 208 PRO A CA 1
ATOM 1708 C C . PRO A 1 208 ? -0.692 31.219 3.176 1 97.62 208 PRO A C 1
ATOM 1710 O O . PRO A 1 208 ? 0.124 31.922 2.568 1 97.62 208 PRO A O 1
ATOM 1713 N N . LEU A 1 209 ? -0.509 29.891 3.385 1 97.94 209 LEU A N 1
ATOM 1714 C CA . LEU A 1 209 ? 0.49 29 2.807 1 97.94 209 LEU A CA 1
ATOM 1715 C C . LEU A 1 209 ? 1.84 29.172 3.492 1 97.94 209 LEU A C 1
ATOM 1717 O O . LEU A 1 209 ? 2.83 28.562 3.092 1 97.94 209 LEU A O 1
ATOM 1721 N N . GLU A 1 210 ? 1.893 30.094 4.512 1 98.44 210 GLU A N 1
ATOM 1722 C CA . GLU A 1 210 ? 3 29.844 5.43 1 98.44 210 GLU A CA 1
ATOM 1723 C C . GLU A 1 210 ? 2.918 28.453 6.031 1 98.44 210 GLU A C 1
ATOM 1725 O O . GLU A 1 210 ? 1.845 28 6.445 1 98.44 210 GLU A O 1
ATOM 1730 N N . SER A 1 211 ? 4.047 27.703 5.977 1 98.62 211 SER A N 1
ATOM 1731 C CA . SER A 1 211 ? 4.008 26.266 6.234 1 98.62 211 SER A CA 1
ATOM 1732 C C . SER A 1 211 ? 5.258 25.812 6.98 1 98.62 211 SER A C 1
ATOM 1734 O O . SER A 1 211 ? 6.234 26.547 7.082 1 98.62 211 SER A O 1
ATOM 1736 N N . TYR A 1 212 ? 5.164 24.641 7.543 1 98.62 212 TYR A N 1
ATOM 1737 C CA . TYR A 1 212 ? 6.348 23.969 8.062 1 98.62 212 TYR A CA 1
ATOM 1738 C C . TYR A 1 212 ? 6.215 22.453 7.938 1 98.62 212 TYR A C 1
ATOM 1740 O O . TYR A 1 212 ? 5.109 21.938 7.746 1 98.62 212 TYR A O 1
ATOM 1748 N N . GLY A 1 213 ? 7.316 21.797 7.91 1 98.5 213 GLY A N 1
ATOM 1749 C CA . GLY A 1 213 ? 7.387 20.344 7.906 1 98.5 213 GLY A CA 1
ATOM 1750 C C . GLY A 1 213 ? 8.281 19.797 9 1 98.5 213 GLY A C 1
ATOM 1751 O O . GLY A 1 213 ? 9.234 20.438 9.422 1 98.5 213 GLY A O 1
ATOM 1752 N N . VAL A 1 214 ? 7.918 18.625 9.453 1 98.44 214 VAL A N 1
ATOM 1753 C CA . VAL A 1 214 ? 8.734 17.969 10.477 1 98.44 214 VAL A CA 1
ATOM 1754 C C . VAL A 1 214 ? 9.008 16.531 10.07 1 98.44 214 VAL A C 1
ATOM 1756 O O . VAL A 1 214 ? 8.156 15.875 9.461 1 98.44 214 VAL A O 1
ATOM 1759 N N . TYR A 1 215 ? 10.227 16.047 10.336 1 98.12 215 TYR A N 1
ATOM 1760 C CA . TYR A 1 215 ? 10.602 14.641 10.359 1 98.12 215 TYR A CA 1
ATOM 1761 C C . TYR A 1 215 ? 10.523 14.078 11.781 1 98.12 215 TYR A C 1
ATOM 1763 O O . TYR A 1 215 ? 11.367 14.375 12.625 1 98.12 215 TYR A O 1
ATOM 1771 N N . ASP A 1 216 ? 9.586 13.25 11.977 1 96.44 216 ASP A N 1
ATOM 1772 C CA . ASP A 1 216 ? 9.039 12.852 13.273 1 96.44 216 ASP A CA 1
ATOM 1773 C C . ASP A 1 216 ? 10.148 12.352 14.203 1 96.44 216 ASP A C 1
ATOM 1775 O O . ASP A 1 216 ? 10.188 12.727 15.375 1 96.44 216 ASP A O 1
ATOM 1779 N N . PRO A 1 217 ? 11.109 11.555 13.727 1 95.69 217 PRO A N 1
ATOM 1780 C CA . PRO A 1 217 ? 12.094 10.961 14.633 1 95.69 217 PRO A CA 1
ATOM 1781 C C . PRO A 1 217 ? 13.055 12 15.219 1 95.69 217 PRO A C 1
ATOM 1783 O O . PRO A 1 217 ? 13.695 11.742 16.234 1 95.69 217 PRO A O 1
ATOM 1786 N N . LEU A 1 218 ? 13.141 13.133 14.672 1 97.5 218 LEU A N 1
ATOM 1787 C CA . LEU A 1 218 ? 14.195 14.047 15.086 1 97.5 218 LEU A CA 1
ATOM 1788 C C . LEU A 1 218 ? 13.625 15.18 15.938 1 97.5 218 LEU A C 1
ATOM 1790 O O . LEU A 1 218 ? 14.375 15.875 16.625 1 97.5 218 LEU A O 1
ATOM 1794 N N . VAL A 1 219 ? 12.305 15.375 15.906 1 98.06 219 VAL A N 1
ATOM 1795 C CA . VAL A 1 219 ? 11.797 16.531 16.625 1 98.06 219 VAL A CA 1
ATOM 1796 C C . VAL A 1 219 ? 10.422 16.219 17.219 1 98.06 219 VAL A C 1
ATOM 1798 O O . VAL A 1 219 ? 9.805 15.211 16.859 1 98.06 219 VAL A O 1
ATOM 1801 N N . THR A 1 220 ? 10 17 18.125 1 97.12 220 THR A N 1
ATOM 1802 C CA . THR A 1 220 ? 8.617 17.156 18.547 1 97.12 220 THR A CA 1
ATOM 1803 C C . THR A 1 220 ? 8.047 18.5 18.094 1 97.12 220 THR A C 1
ATOM 1805 O O . THR A 1 220 ? 8.805 19.422 17.797 1 97.12 220 THR A O 1
ATOM 1808 N N . HIS A 1 221 ? 6.797 18.516 17.969 1 97.75 221 HIS A N 1
ATOM 1809 C CA . HIS A 1 221 ? 6.148 19.766 17.562 1 97.75 221 HIS A CA 1
ATOM 1810 C C . HIS A 1 221 ? 4.887 20.016 18.375 1 97.75 221 HIS A C 1
ATOM 1812 O O . HIS A 1 221 ? 4.359 19.109 19.016 1 97.75 221 HIS A O 1
ATOM 1818 N N . TYR A 1 222 ? 4.473 21.281 18.344 1 96.75 222 TYR A N 1
ATOM 1819 C CA . TYR A 1 222 ? 3.371 21.766 19.172 1 96.75 222 TYR A CA 1
ATOM 1820 C C . TYR A 1 222 ? 2.693 22.969 18.516 1 96.75 222 TYR A C 1
ATOM 1822 O O . TYR A 1 222 ? 3.348 23.766 17.844 1 96.75 222 TYR A O 1
ATOM 1830 N N . VAL A 1 223 ? 1.392 23.016 18.672 1 96.5 223 VAL A N 1
ATOM 1831 C CA . VAL A 1 223 ? 0.657 24.234 18.344 1 96.5 223 VAL A CA 1
ATOM 1832 C C . VAL A 1 223 ? -0.16 24.688 19.547 1 96.5 223 VAL A C 1
ATOM 1834 O O . VAL A 1 223 ? -0.92 23.906 20.125 1 96.5 223 VAL A O 1
ATOM 1837 N N . GLY A 1 224 ? -0.025 25.875 19.922 1 95.25 224 GLY A N 1
ATOM 1838 C CA . GLY A 1 224 ? -0.671 26.422 21.094 1 95.25 224 GLY A CA 1
ATOM 1839 C C . GLY A 1 224 ? -2.17 26.609 20.938 1 95.25 224 GLY A C 1
ATOM 1840 O O . GLY A 1 224 ? -2.688 26.531 19.812 1 95.25 224 GLY A O 1
ATOM 1841 N N . THR A 1 225 ? -2.777 26.906 22.016 1 94.69 225 THR A N 1
ATOM 1842 C CA . THR A 1 225 ? -4.223 27.109 22.078 1 94.69 225 THR A CA 1
ATOM 1843 C C . THR A 1 225 ? -4.648 28.328 21.266 1 94.69 225 THR A C 1
ATOM 1845 O O . THR A 1 225 ? -3.904 29.297 21.156 1 94.69 225 THR A O 1
ATOM 1848 N N . VAL A 1 226 ? -5.848 28.188 20.719 1 95.75 226 VAL A N 1
ATOM 1849 C CA . VAL A 1 226 ? -6.457 29.297 20 1 95.75 226 VAL A CA 1
ATOM 1850 C C . VAL A 1 226 ? -7.48 30 20.891 1 95.75 226 VAL A C 1
ATOM 1852 O O . VAL A 1 226 ? -8.383 29.359 21.422 1 95.75 226 VAL A O 1
ATOM 1855 N N . GLU A 1 227 ? -7.352 31.266 21 1 96.44 227 GLU A N 1
ATOM 1856 C CA . GLU A 1 227 ? -8.305 32.125 21.703 1 96.44 227 GLU A CA 1
ATOM 1857 C C . GLU A 1 227 ? -8.875 33.188 20.781 1 96.44 227 GLU A C 1
ATOM 1859 O O . GLU A 1 227 ? -8.273 33.531 19.766 1 96.44 227 GLU A O 1
ATOM 1864 N N . LYS A 1 228 ? -10.031 33.656 21.312 1 96.31 228 LYS A N 1
ATOM 1865 C CA . LYS A 1 228 ? -10.695 34.688 20.516 1 96.31 228 LYS A CA 1
ATOM 1866 C C . LYS A 1 228 ? -9.953 36 20.609 1 96.31 228 LYS A C 1
ATOM 1868 O O . LYS A 1 228 ? -9.516 36.406 21.688 1 96.31 228 LYS A O 1
ATOM 1873 N N . GLY A 1 229 ? -9.812 36.688 19.453 1 96.12 229 GLY A N 1
ATOM 1874 C CA . GLY A 1 229 ? -9.234 38.031 19.422 1 96.12 229 GLY A CA 1
ATOM 1875 C C . GLY A 1 229 ? -10.18 39.094 19.922 1 96.12 229 GLY A C 1
ATOM 1876 O O . GLY A 1 229 ? -11.18 38.812 20.578 1 96.12 229 GLY A O 1
ATOM 1877 N N . ASP A 1 230 ? -9.867 40.312 19.609 1 94.81 230 ASP A N 1
ATOM 1878 C CA . ASP A 1 230 ? -10.539 41.438 20.219 1 94.81 230 ASP A CA 1
ATOM 1879 C C . ASP A 1 230 ? -11.789 41.844 19.438 1 94.81 230 ASP A C 1
ATOM 1881 O O . ASP A 1 230 ? -12.641 42.562 19.953 1 94.81 230 ASP A O 1
ATOM 1885 N N . PHE A 1 231 ? -11.875 41.344 18.234 1 95.75 231 PHE A N 1
ATOM 1886 C CA . PHE A 1 231 ? -13.016 41.75 17.422 1 95.75 231 PHE A CA 1
ATOM 1887 C C . PHE A 1 231 ? -14.219 40.844 17.719 1 95.75 231 PHE A C 1
ATOM 1889 O O . PHE A 1 231 ? -14.062 39.75 18.234 1 95.75 231 PHE A O 1
ATOM 1896 N N . ASN A 1 232 ? -15.438 41.406 17.422 1 94.44 232 ASN A N 1
ATOM 1897 C CA . ASN A 1 232 ? -16.672 40.688 17.688 1 94.44 232 ASN A CA 1
ATOM 1898 C C . ASN A 1 232 ? -17 39.719 16.547 1 94.44 232 ASN A C 1
ATOM 1900 O O . ASN A 1 232 ? -18.109 39.75 16.016 1 94.44 232 ASN A O 1
ATOM 1904 N N . ILE A 1 233 ? -16.078 38.969 16.172 1 96.06 233 ILE A N 1
ATOM 1905 C CA . ILE A 1 233 ? -16.188 37.875 15.219 1 96.06 233 ILE A CA 1
ATOM 1906 C C . ILE A 1 233 ? -15.453 36.656 15.758 1 96.06 233 ILE A C 1
ATOM 1908 O O . ILE A 1 233 ? -14.586 36.781 16.625 1 96.06 233 ILE A O 1
ATOM 1912 N N . PRO A 1 234 ? -15.812 35.562 15.328 1 96.19 234 PRO A N 1
ATOM 1913 C CA . PRO A 1 234 ? -15.141 34.344 15.82 1 96.19 234 PRO A CA 1
ATOM 1914 C C . PRO A 1 234 ? -13.633 34.344 15.555 1 96.19 234 PRO A C 1
ATOM 1916 O O . PRO A 1 234 ? -13.172 35 14.617 1 96.19 234 PRO A O 1
ATOM 1919 N N . GLY A 1 235 ? -12.852 33.75 16.438 1 97.19 235 GLY A N 1
ATOM 1920 C CA . GLY A 1 235 ? -11.453 33.438 16.188 1 97.19 235 GLY A CA 1
ATOM 1921 C C . GLY A 1 235 ? -11.258 32.125 15.477 1 97.19 235 GLY A C 1
ATOM 1922 O O . GLY A 1 235 ? -11.812 31.094 15.898 1 97.19 235 GLY A O 1
ATOM 1923 N N . GLU A 1 236 ? -10.453 32.156 14.375 1 97.19 236 GLU A N 1
ATOM 1924 C CA . GLU A 1 236 ? -10.328 30.938 13.57 1 97.19 236 GLU A CA 1
ATOM 1925 C C . GLU A 1 236 ? -8.898 30.734 13.086 1 97.19 236 GLU A C 1
ATOM 1927 O O . GLU A 1 236 ? -8.25 31.688 12.641 1 97.19 236 GLU A O 1
ATOM 1932 N N . ARG A 1 237 ? -8.406 29.578 13.25 1 98.19 237 ARG A N 1
ATOM 1933 C CA . ARG A 1 237 ? -7.203 29.094 12.586 1 98.19 237 ARG A CA 1
ATOM 1934 C C . ARG A 1 237 ? -7.504 27.859 11.742 1 98.19 237 ARG A C 1
ATOM 1936 O O . ARG A 1 237 ? -7.895 26.828 12.266 1 98.19 237 ARG A O 1
ATOM 1943 N N . SER A 1 238 ? -7.332 27.984 10.453 1 98.44 238 SER A N 1
ATOM 1944 C CA . SER A 1 238 ? -7.566 26.906 9.5 1 98.44 238 SER A CA 1
ATOM 1945 C C . SER A 1 238 ? -6.27 26.469 8.844 1 98.44 238 SER A C 1
ATOM 1947 O O . SER A 1 238 ? -5.516 27.281 8.32 1 98.44 238 SER A O 1
ATOM 1949 N N . ALA A 1 239 ? -6.027 25.156 8.891 1 98.62 239 ALA A N 1
ATOM 1950 C CA . ALA A 1 239 ? -4.781 24.656 8.32 1 98.62 239 ALA A CA 1
ATOM 1951 C C . ALA A 1 239 ? -4.992 23.281 7.668 1 98.62 239 ALA A C 1
ATOM 1953 O O . ALA A 1 239 ? -5.852 22.516 8.094 1 98.62 239 ALA A O 1
ATOM 1954 N N . ILE A 1 240 ? -4.211 23.047 6.637 1 98.81 240 ILE A N 1
ATOM 1955 C CA . ILE A 1 240 ? -4.109 21.734 6.031 1 98.81 240 ILE A CA 1
ATOM 1956 C C . ILE A 1 240 ? -2.912 20.984 6.617 1 98.81 240 ILE A C 1
ATOM 1958 O O . ILE A 1 240 ? -1.792 21.5 6.621 1 98.81 240 ILE A O 1
ATOM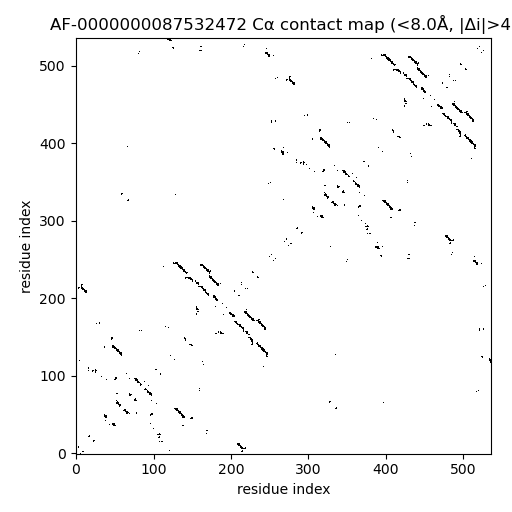 1962 N N . LEU A 1 241 ? -3.158 19.828 7.172 1 98.19 241 LEU A N 1
ATOM 1963 C CA . LEU A 1 241 ? -2.102 18.938 7.633 1 98.19 241 LEU A CA 1
ATOM 1964 C C . LEU A 1 241 ? -1.953 17.734 6.703 1 98.19 241 LEU A C 1
ATOM 1966 O O . LEU A 1 241 ? -2.945 17.094 6.34 1 98.19 241 LEU A O 1
ATOM 1970 N N . ILE A 1 242 ? -0.764 17.5 6.285 1 98.5 242 ILE A N 1
ATOM 1971 C CA . ILE A 1 242 ? -0.491 16.375 5.391 1 98.5 242 ILE A CA 1
ATOM 1972 C C . ILE A 1 242 ? 0.583 15.484 6 1 98.5 242 ILE A C 1
ATOM 1974 O O . ILE A 1 242 ? 1.647 15.961 6.398 1 98.5 242 ILE A O 1
ATOM 1978 N N . ASP A 1 243 ? 0.299 14.25 6.082 1 96.94 243 ASP A N 1
ATOM 1979 C CA . ASP A 1 243 ? 1.286 13.297 6.574 1 96.94 243 ASP A CA 1
ATOM 1980 C C . ASP A 1 243 ? 1.597 12.234 5.52 1 96.94 243 ASP A C 1
ATOM 1982 O O . ASP A 1 243 ? 0.791 11.992 4.617 1 96.94 243 ASP A O 1
ATOM 1986 N N . PHE A 1 244 ? 2.791 11.688 5.551 1 97.19 244 PHE A N 1
ATOM 1987 C CA . PHE A 1 244 ? 3.246 10.664 4.617 1 97.19 244 PHE A CA 1
ATOM 1988 C C . PHE A 1 244 ? 3.746 9.438 5.367 1 97.19 244 PHE A C 1
ATOM 1990 O O . PHE A 1 244 ? 4.535 9.555 6.305 1 97.19 244 PHE A O 1
ATOM 1997 N N . GLN A 1 245 ? 3.297 8.32 4.949 1 94.19 245 GLN A N 1
ATOM 1998 C CA . GLN A 1 245 ? 3.699 7.031 5.508 1 94.19 245 GLN A CA 1
ATOM 1999 C C . GLN A 1 245 ? 3.805 5.969 4.414 1 94.19 245 GLN A C 1
ATOM 2001 O O . GLN A 1 245 ? 2.967 5.914 3.512 1 94.19 245 GLN A O 1
ATOM 2006 N N . PRO A 1 246 ? 4.855 5.168 4.5 1 93.12 246 PRO A N 1
ATOM 2007 C CA . PRO A 1 246 ? 4.934 4.094 3.51 1 93.12 246 PRO A CA 1
ATOM 2008 C C . PRO A 1 246 ? 3.807 3.072 3.654 1 93.12 246 PRO A C 1
ATOM 2010 O O . PRO A 1 246 ? 3.232 2.932 4.738 1 93.12 246 PRO A O 1
ATOM 2013 N N . THR A 1 247 ? 3.463 2.459 2.523 1 92.62 247 THR A N 1
ATOM 2014 C CA . THR A 1 247 ? 2.605 1.281 2.59 1 92.62 247 THR A CA 1
ATOM 2015 C C . THR A 1 247 ? 3.438 0.003 2.572 1 92.62 247 THR A C 1
ATOM 2017 O O . THR A 1 247 ? 4.598 0.017 2.158 1 92.62 247 THR A O 1
ATOM 2020 N N . VAL A 1 248 ? 2.908 -1.017 3.113 1 88.88 248 VAL A N 1
ATOM 2021 C CA . VAL A 1 248 ? 3.533 -2.336 3.102 1 88.88 248 VAL A CA 1
ATOM 2022 C C . VAL A 1 248 ? 2.496 -3.395 2.736 1 88.88 248 VAL A C 1
ATOM 2024 O O . VAL A 1 248 ? 1.291 -3.137 2.785 1 88.88 248 VAL A O 1
ATOM 2027 N N . VAL A 1 249 ? 3.043 -4.5 2.283 1 88.31 249 VAL A N 1
ATOM 2028 C CA . VAL A 1 249 ? 2.148 -5.629 2.055 1 88.31 249 VAL A CA 1
ATOM 2029 C C . VAL A 1 249 ? 1.646 -6.172 3.391 1 88.31 249 VAL A C 1
ATOM 2031 O O . VAL A 1 249 ? 2.436 -6.402 4.312 1 88.31 249 VAL A O 1
ATOM 2034 N N . SER A 1 250 ? 0.342 -6.293 3.494 1 81.69 250 SER A N 1
ATOM 2035 C CA . SER A 1 250 ? -0.26 -6.719 4.754 1 81.69 250 SER A CA 1
ATOM 2036 C C . SER A 1 250 ? 0.103 -8.164 5.082 1 81.69 250 SER A C 1
ATOM 2038 O O . SER A 1 250 ? 0.14 -9.016 4.191 1 81.69 250 SER A O 1
ATOM 2040 N N . ASP A 1 251 ? 0.347 -8.352 6.352 1 79.31 251 ASP A N 1
ATOM 2041 C CA . ASP A 1 251 ? 0.534 -9.727 6.793 1 79.31 251 ASP A CA 1
ATOM 2042 C C . ASP A 1 251 ? -0.803 -10.453 6.902 1 79.31 251 ASP A C 1
ATOM 2044 O O . ASP A 1 251 ? -1.858 -9.82 6.961 1 79.31 251 ASP A O 1
ATOM 2048 N N . SER A 1 252 ? -0.705 -11.766 6.938 1 76.81 252 SER A N 1
ATOM 2049 C CA . SER A 1 252 ? -1.911 -12.586 6.961 1 76.81 252 SER A CA 1
ATOM 2050 C C . SER A 1 252 ? -2.771 -12.273 8.18 1 76.81 252 SER A C 1
ATOM 2052 O O . SER A 1 252 ? -4 -12.258 8.086 1 76.81 252 SER A O 1
ATOM 2054 N N . GLU A 1 253 ? -2.119 -11.953 9.25 1 76.69 253 GLU A N 1
ATOM 2055 C CA . GLU A 1 253 ? -2.85 -11.695 10.492 1 76.69 253 GLU A CA 1
ATOM 2056 C C . GLU A 1 253 ? -3.572 -10.352 10.438 1 76.69 253 GLU A C 1
ATOM 2058 O O . GLU A 1 253 ? -4.59 -10.164 11.109 1 76.69 253 GLU A O 1
ATOM 2063 N N . GLN A 1 254 ? -3.121 -9.523 9.586 1 76.25 254 GLN A N 1
ATOM 2064 C CA . GLN A 1 254 ? -3.688 -8.18 9.5 1 76.25 254 GLN A CA 1
ATOM 2065 C C . GLN A 1 254 ? -4.672 -8.07 8.336 1 76.25 254 GLN A C 1
ATOM 2067 O O . GLN A 1 254 ? -5.344 -7.047 8.188 1 76.25 254 GLN A O 1
ATOM 2072 N N . THR A 1 255 ? -4.758 -9.133 7.617 1 83.88 255 THR A N 1
ATOM 2073 C CA . THR A 1 255 ? -5.605 -9.117 6.43 1 83.88 255 THR A CA 1
ATOM 2074 C C . THR A 1 255 ? -6.996 -9.656 6.754 1 83.88 255 THR A C 1
ATOM 2076 O O . THR A 1 255 ? -7.168 -10.859 6.965 1 83.88 255 THR A O 1
ATOM 2079 N N . SER A 1 256 ? -7.992 -8.742 6.711 1 86.44 256 SER A N 1
ATOM 2080 C CA . SER A 1 256 ? -9.359 -9.141 7.027 1 86.44 256 SER A CA 1
ATOM 2081 C C . SER A 1 256 ? -9.875 -10.195 6.051 1 86.44 256 SER A C 1
ATOM 2083 O O . SER A 1 256 ? -10.656 -11.07 6.426 1 86.44 256 SER A O 1
ATOM 2085 N N . SER A 1 257 ? -9.406 -10.141 4.91 1 91.75 257 SER A N 1
ATOM 2086 C CA . SER A 1 257 ? -9.867 -11.047 3.861 1 91.75 257 SER A CA 1
ATOM 2087 C C . SER A 1 257 ? -9.312 -12.453 4.062 1 91.75 257 SER A C 1
ATOM 2089 O O . SER A 1 257 ? -9.68 -13.383 3.342 1 91.75 257 SER A O 1
ATOM 2091 N N . MET A 1 258 ? -8.492 -12.641 5.035 1 92.5 258 MET A N 1
ATOM 2092 C CA . MET A 1 258 ? -7.914 -13.953 5.316 1 92.5 258 MET A CA 1
ATOM 2093 C C . MET A 1 258 ? -8.75 -14.711 6.34 1 92.5 258 MET A C 1
ATOM 2095 O O . MET A 1 258 ? -8.461 -15.859 6.66 1 92.5 258 MET A O 1
ATOM 2099 N N . LYS A 1 259 ? -9.883 -14.102 6.789 1 89 259 LYS A N 1
ATOM 2100 C CA . LYS A 1 259 ? -10.672 -14.688 7.871 1 89 259 LYS A CA 1
ATOM 2101 C C . LYS A 1 259 ? -11.609 -15.773 7.352 1 89 259 LYS A C 1
ATOM 2103 O O . LYS A 1 259 ? -12.227 -16.5 8.133 1 89 259 LYS A O 1
ATOM 2108 N N . GLY A 1 260 ? -11.789 -15.945 6.062 1 91.44 260 GLY A N 1
ATOM 210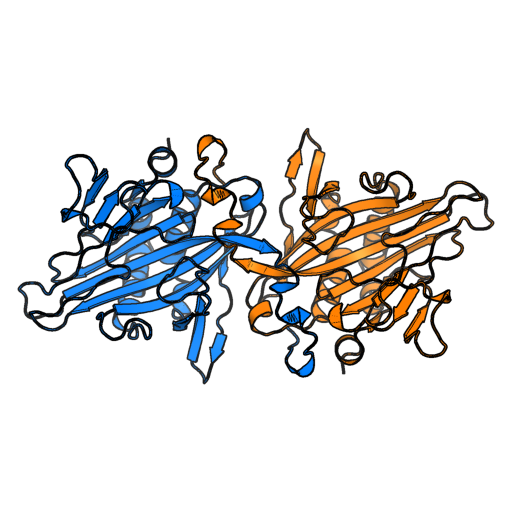9 C CA . GLY A 1 260 ? -12.594 -17.016 5.488 1 91.44 260 GLY A CA 1
ATOM 2110 C C . GLY A 1 260 ? -14.078 -16.703 5.465 1 91.44 260 GLY A C 1
ATOM 2111 O O . GLY A 1 260 ? -14.898 -17.578 5.211 1 91.44 260 GLY A O 1
ATOM 2112 N N . LEU A 1 261 ? -14.461 -15.43 5.762 1 92.19 261 LEU A N 1
ATOM 2113 C CA . LEU A 1 261 ? -15.859 -15.016 5.801 1 92.19 261 LEU A CA 1
ATOM 2114 C C . LEU A 1 261 ? -16.328 -14.531 4.434 1 92.19 261 LEU A C 1
ATOM 2116 O O . LEU A 1 261 ? -16.672 -13.359 4.27 1 92.19 261 LEU A O 1
ATOM 2120 N N . THR A 1 262 ? -16.484 -15.469 3.498 1 94.69 262 THR A N 1
ATOM 2121 C CA . THR A 1 262 ? -16.703 -15.125 2.096 1 94.69 262 THR A CA 1
ATOM 2122 C C . THR A 1 262 ? -18.047 -14.422 1.91 1 94.69 262 THR A C 1
ATOM 2124 O O . THR A 1 262 ? -18.188 -13.578 1.017 1 94.69 262 THR A O 1
ATOM 2127 N N . ASP A 1 263 ? -19.016 -14.742 2.715 1 93.5 263 ASP A N 1
ATOM 2128 C CA . ASP A 1 263 ? -20.344 -14.148 2.598 1 93.5 263 ASP A CA 1
ATOM 2129 C C . ASP A 1 263 ? -20.297 -12.641 2.848 1 93.5 263 ASP A C 1
ATOM 2131 O O . ASP A 1 263 ? -21.172 -11.898 2.396 1 93.5 263 ASP A O 1
ATOM 2135 N N . GLN A 1 264 ? -19.266 -12.195 3.561 1 92.81 264 GLN A N 1
ATOM 2136 C CA . GLN A 1 264 ? -19.141 -10.789 3.906 1 92.81 264 GLN A CA 1
ATOM 2137 C C . GLN A 1 264 ? -18.219 -10.062 2.926 1 92.81 264 GLN A C 1
ATOM 2139 O O . GLN A 1 264 ? -18.047 -8.844 3.014 1 92.81 264 GLN A O 1
ATOM 2144 N N . MET A 1 265 ? -17.656 -10.844 2.035 1 94.31 265 MET A N 1
ATOM 2145 C CA . MET A 1 265 ? -16.688 -10.273 1.104 1 94.31 265 MET A CA 1
ATOM 2146 C C . MET A 1 265 ? -17.359 -9.828 -0.187 1 94.31 265 MET A C 1
ATOM 2148 O O . MET A 1 265 ? -18.422 -10.352 -0.547 1 94.31 265 MET A O 1
ATOM 2152 N N . ILE A 1 266 ? -16.781 -8.852 -0.86 1 92.62 266 ILE A N 1
ATOM 2153 C CA . ILE A 1 266 ? -17.375 -8.297 -2.072 1 92.62 266 ILE A CA 1
ATOM 2154 C C . ILE A 1 266 ? -16.391 -8.461 -3.24 1 92.62 266 ILE A C 1
ATOM 2156 O O . ILE A 1 266 ? -15.18 -8.477 -3.045 1 92.62 266 ILE A O 1
ATOM 2160 N N . PHE A 1 267 ? -16.969 -8.664 -4.406 1 93.38 267 PHE A N 1
ATOM 2161 C CA . PHE A 1 267 ? -16.172 -8.523 -5.621 1 93.38 267 PHE A CA 1
ATOM 2162 C C . PHE A 1 267 ? -15.898 -7.059 -5.922 1 93.38 267 PHE A C 1
ATOM 2164 O O . PHE A 1 267 ? -16.672 -6.18 -5.539 1 93.38 267 PHE A O 1
ATOM 2171 N N . VAL A 1 268 ? -14.742 -6.84 -6.414 1 85.19 268 VAL A N 1
ATOM 2172 C CA . VAL A 1 268 ? -14.406 -5.445 -6.688 1 85.19 268 VAL A CA 1
ATOM 2173 C C . VAL A 1 268 ? -14.305 -5.219 -8.195 1 85.19 268 VAL A C 1
ATOM 2175 O O . VAL A 1 268 ? -14.023 -6.156 -8.945 1 85.19 268 VAL A O 1
ATOM 2178 N N . MET B 1 1 ? -22.531 -17.344 -10.133 1 73.31 1 MET B N 1
ATOM 2179 C CA . MET B 1 1 ? -21.984 -17.812 -8.867 1 73.31 1 MET B CA 1
ATOM 2180 C C . MET B 1 1 ? -20.5 -18.141 -9.008 1 73.31 1 MET B C 1
ATOM 2182 O O . MET B 1 1 ? -20.078 -18.672 -10.039 1 73.31 1 MET B O 1
ATOM 2186 N N . SER B 1 2 ? -19.578 -17.578 -8.109 1 89.19 2 SER B N 1
ATOM 2187 C CA . SER B 1 2 ? -18.141 -17.812 -8.18 1 89.19 2 SER B CA 1
ATOM 2188 C C . SER B 1 2 ? -17.734 -19.078 -7.441 1 89.19 2 SER B C 1
ATOM 2190 O O . SER B 1 2 ? -17.922 -19.188 -6.227 1 89.19 2 SER B O 1
ATOM 2192 N N . ARG B 1 3 ? -17.297 -20.062 -8.227 1 94.06 3 ARG B N 1
ATOM 2193 C CA . ARG B 1 3 ? -16.844 -21.297 -7.609 1 94.06 3 ARG B CA 1
ATOM 2194 C C . ARG B 1 3 ? -15.68 -21.031 -6.652 1 94.06 3 ARG B C 1
ATOM 2196 O O . ARG B 1 3 ? -15.547 -21.719 -5.633 1 94.06 3 ARG B O 1
ATOM 2203 N N . LEU B 1 4 ? -14.906 -20.094 -6.992 1 97.38 4 LEU B N 1
ATOM 2204 C CA . LEU B 1 4 ? -13.789 -19.734 -6.117 1 97.38 4 LEU B CA 1
ATOM 2205 C C . LEU B 1 4 ? -14.297 -19.25 -4.766 1 97.38 4 LEU B C 1
ATOM 2207 O O . LEU B 1 4 ? -13.766 -19.641 -3.723 1 97.38 4 LEU B O 1
ATOM 2211 N N . LYS B 1 5 ? -15.273 -18.406 -4.789 1 96.12 5 LYS B N 1
ATOM 2212 C CA . LYS B 1 5 ? -15.828 -17.844 -3.559 1 96.12 5 LYS B CA 1
ATOM 2213 C C . LYS B 1 5 ? -16.547 -18.922 -2.746 1 96.12 5 LYS B C 1
ATOM 2215 O O . LYS B 1 5 ? -16.453 -18.938 -1.517 1 96.12 5 LYS B O 1
ATOM 2220 N N . ASP B 1 6 ? -17.203 -19.891 -3.408 1 95.44 6 ASP B N 1
ATOM 2221 C CA . ASP B 1 6 ? -18.031 -20.891 -2.748 1 95.44 6 ASP B CA 1
ATOM 2222 C C . ASP B 1 6 ? -17.172 -22.031 -2.209 1 95.44 6 ASP B C 1
ATOM 2224 O O . ASP B 1 6 ? -17.406 -22.547 -1.112 1 95.44 6 ASP B O 1
ATOM 2228 N N . ASN B 1 7 ? -16.109 -22.438 -2.996 1 95.44 7 ASN B N 1
ATOM 2229 C CA . ASN B 1 7 ? -15.398 -23.672 -2.682 1 95.44 7 ASN B CA 1
ATOM 2230 C C . ASN B 1 7 ? -13.938 -23.406 -2.316 1 95.44 7 ASN B C 1
ATOM 2232 O O . ASN B 1 7 ? -13.242 -24.312 -1.844 1 95.44 7 ASN B O 1
ATOM 2236 N N . GLY B 1 8 ? -13.492 -22.203 -2.6 1 97.62 8 GLY B N 1
ATOM 2237 C CA . GLY B 1 8 ? -12.094 -21.875 -2.34 1 97.62 8 GLY B CA 1
ATOM 2238 C C . GLY B 1 8 ? -11.172 -22.266 -3.48 1 97.62 8 GLY B C 1
ATOM 2239 O O . GLY B 1 8 ? -9.961 -22.031 -3.412 1 97.62 8 GLY B O 1
ATOM 2240 N N . PHE B 1 9 ? -11.75 -22.891 -4.488 1 97.75 9 PHE B N 1
ATOM 2241 C CA . PHE B 1 9 ? -10.977 -23.375 -5.629 1 97.75 9 PHE B CA 1
ATOM 2242 C C . PHE B 1 9 ? -11.789 -23.297 -6.91 1 97.75 9 PHE B C 1
ATOM 2244 O O . PHE B 1 9 ? -13 -23.531 -6.898 1 97.75 9 PHE B O 1
ATOM 2251 N N . GLU B 1 10 ? -11.086 -22.906 -8.023 1 98.31 10 GLU B N 1
ATOM 2252 C CA . GLU B 1 10 ? -11.734 -22.938 -9.328 1 98.31 10 GLU B CA 1
ATOM 2253 C C . GLU B 1 10 ? -10.703 -23.156 -10.445 1 98.31 10 GLU B C 1
ATOM 2255 O O . GLU B 1 10 ? -9.625 -22.562 -10.414 1 98.31 10 GLU B O 1
ATOM 2260 N N . TYR B 1 11 ? -11.008 -24.016 -11.398 1 97.94 11 TYR B N 1
ATOM 2261 C CA . TYR B 1 11 ? -10.219 -24.281 -12.594 1 97.94 11 TYR B CA 1
ATOM 2262 C C . TYR B 1 11 ? -10.625 -23.359 -13.734 1 97.94 11 TYR B C 1
ATOM 2264 O O . TYR B 1 11 ? -11.805 -23.062 -13.914 1 97.94 11 TYR B O 1
ATOM 2272 N N . TYR B 1 12 ? -9.648 -22.844 -14.516 1 97.62 12 TYR B N 1
ATOM 2273 C CA . TYR B 1 12 ? -9.898 -21.922 -15.617 1 97.62 12 TYR B CA 1
ATOM 2274 C C . TYR B 1 12 ? -9.195 -22.375 -16.891 1 97.62 12 TYR B C 1
ATOM 2276 O O . TYR B 1 12 ? -8.141 -23.016 -16.812 1 97.62 12 TYR B O 1
ATOM 2284 N N . THR B 1 13 ? -9.68 -22.047 -18.078 1 95.5 13 THR B N 1
ATOM 2285 C CA . THR B 1 13 ? -9.008 -22.312 -19.359 1 95.5 13 THR B CA 1
ATOM 2286 C C . THR B 1 13 ? -8.68 -21 -20.078 1 95.5 13 THR B C 1
ATOM 2288 O O . THR B 1 13 ? -7.91 -21 -21.031 1 95.5 13 THR B O 1
ATOM 2291 N N . LEU B 1 14 ? -9.117 -19.938 -19.656 1 96.5 14 LEU B N 1
ATOM 2292 C CA . LEU B 1 14 ? -8.883 -18.594 -20.156 1 96.5 14 LEU B CA 1
ATOM 2293 C C . LEU B 1 14 ? -9.086 -18.516 -21.656 1 96.5 14 LEU B C 1
ATOM 2295 O O . LEU B 1 14 ? -8.266 -17.938 -22.375 1 96.5 14 LEU B O 1
ATOM 2299 N N . ASP B 1 15 ? -10.086 -19.047 -22.188 1 94.06 15 ASP B N 1
ATOM 2300 C CA . ASP B 1 15 ? -10.359 -19.156 -23.625 1 94.06 15 ASP B CA 1
ATOM 2301 C C . ASP B 1 15 ? -10.523 -17.766 -24.25 1 94.06 15 ASP B C 1
ATOM 2303 O O . ASP B 1 15 ? -10.133 -17.562 -25.391 1 94.06 15 ASP B O 1
ATOM 2307 N N . GLU B 1 16 ? -11.07 -16.906 -23.594 1 94.75 16 GLU B N 1
ATOM 2308 C CA . GLU B 1 16 ? -11.25 -15.547 -24.109 1 94.75 16 GLU B CA 1
ATOM 2309 C C . GLU B 1 16 ? -9.906 -14.898 -24.438 1 94.75 16 GLU B C 1
ATOM 2311 O O . GLU B 1 16 ? -9.781 -14.141 -25.391 1 94.75 16 GLU B O 1
ATOM 2316 N N . LEU B 1 17 ? -8.914 -15.211 -23.594 1 96.12 17 LEU B N 1
ATOM 2317 C CA . LEU B 1 17 ? -7.586 -14.656 -23.812 1 96.12 17 LEU B CA 1
ATOM 2318 C C . LEU B 1 17 ? -6.914 -15.336 -25 1 96.12 17 LEU B C 1
ATOM 2320 O O . LEU B 1 17 ? -6.207 -14.688 -25.781 1 96.12 17 LEU B O 1
ATOM 2324 N N . LYS B 1 18 ? -7.223 -16.578 -25.203 1 95.12 18 LYS B N 1
ATOM 2325 C CA . LYS B 1 18 ? -6.645 -17.328 -26.312 1 95.12 18 LYS B CA 1
ATOM 2326 C C . LYS B 1 18 ? -7.168 -16.828 -27.656 1 95.12 18 LYS B C 1
ATOM 2328 O O . LYS B 1 18 ? -6.535 -17.047 -28.688 1 95.12 18 LYS B O 1
ATOM 2333 N N . ALA B 1 19 ? -8.297 -16.188 -27.609 1 95.94 19 ALA B N 1
ATOM 2334 C CA . ALA B 1 19 ? -8.945 -15.727 -28.828 1 95.94 19 ALA B CA 1
ATOM 2335 C C . ALA B 1 19 ? -8.414 -14.352 -29.25 1 95.94 19 ALA B C 1
ATOM 2337 O O . ALA B 1 19 ? -8.703 -13.883 -30.359 1 95.94 19 ALA B O 1
ATOM 2338 N N . LYS B 1 20 ? -7.598 -13.773 -28.422 1 96.44 20 LYS B N 1
ATOM 2339 C CA . LYS B 1 20 ? -7.082 -12.445 -28.734 1 96.44 20 LYS B CA 1
ATOM 2340 C C . LYS B 1 20 ? -6.043 -12.508 -29.844 1 96.44 20 LYS B C 1
ATOM 2342 O O . LYS B 1 20 ? -5.316 -13.492 -29.969 1 96.44 20 LYS B O 1
ATOM 2347 N N . THR B 1 21 ? -5.91 -11.367 -30.547 1 96.69 21 THR B N 1
ATOM 2348 C CA . THR B 1 21 ? -5.02 -11.312 -31.703 1 96.69 21 THR B CA 1
ATOM 2349 C C . THR B 1 21 ? -3.559 -11.375 -31.266 1 96.69 21 THR B C 1
ATOM 2351 O O . THR B 1 21 ? -2.705 -11.875 -32 1 96.69 21 THR B O 1
ATOM 2354 N N . TYR B 1 22 ? -3.342 -10.914 -30.078 1 96.56 22 TYR B N 1
ATOM 2355 C CA . TYR B 1 22 ? -1.958 -10.836 -29.625 1 96.56 22 TYR B CA 1
ATOM 2356 C C . TYR B 1 22 ? -1.556 -12.109 -28.891 1 96.56 22 TYR B C 1
ATOM 2358 O O . TYR B 1 22 ? -0.408 -12.25 -28.453 1 96.56 22 TYR B O 1
ATOM 2366 N N . TYR B 1 23 ? -2.379 -13.039 -28.766 1 96.69 23 TYR B N 1
ATOM 2367 C CA . TYR B 1 23 ? -2.189 -14.203 -27.906 1 96.69 23 TYR B CA 1
ATOM 2368 C C . TYR B 1 23 ? -0.941 -14.977 -28.297 1 96.69 23 TYR B C 1
ATOM 2370 O O . TYR B 1 23 ? -0.046 -15.188 -27.484 1 96.69 23 TYR B O 1
ATOM 2378 N N . LYS B 1 24 ? -0.84 -15.367 -29.531 1 97.5 24 LYS B N 1
ATOM 2379 C CA . LYS B 1 24 ? 0.243 -16.234 -29.984 1 97.5 24 LYS B CA 1
ATOM 2380 C C . LYS B 1 24 ? 1.602 -15.562 -29.781 1 97.5 24 LYS B C 1
ATOM 2382 O O . LYS B 1 24 ? 2.518 -16.156 -29.219 1 97.5 24 LYS B O 1
ATOM 2387 N N . GLN B 1 25 ? 1.651 -14.359 -30.188 1 98.19 25 GLN B N 1
ATOM 2388 C CA . GLN B 1 25 ? 2.914 -13.633 -30.109 1 98.19 25 GLN B CA 1
ATOM 2389 C C . GLN B 1 25 ? 3.318 -13.398 -28.656 1 98.19 25 GLN B C 1
ATOM 2391 O O . GLN B 1 25 ? 4.477 -13.609 -28.281 1 98.19 25 GLN B O 1
ATOM 2396 N N . ASP B 1 26 ? 2.4 -12.969 -27.859 1 98.56 26 ASP B N 1
ATOM 2397 C CA . ASP B 1 26 ? 2.693 -12.656 -26.469 1 98.56 26 ASP B CA 1
ATOM 2398 C C . ASP B 1 26 ? 2.996 -13.93 -25.672 1 98.56 26 ASP B C 1
ATOM 2400 O O . ASP B 1 26 ? 3.838 -13.922 -24.766 1 98.56 26 ASP B O 1
ATOM 2404 N N . LEU B 1 27 ? 2.312 -15.016 -26 1 98.5 27 LEU B N 1
ATOM 2405 C CA . LEU B 1 27 ? 2.617 -16.281 -25.344 1 98.5 27 LEU B CA 1
ATOM 2406 C C . LEU B 1 27 ? 4.031 -16.75 -25.688 1 98.5 27 LEU B C 1
ATOM 2408 O O . LEU B 1 27 ? 4.75 -17.25 -24.812 1 98.5 27 LEU B O 1
ATOM 2412 N N . GLU B 1 28 ? 4.391 -16.594 -26.891 1 98.38 28 GLU B N 1
ATOM 2413 C CA . GLU B 1 28 ? 5.742 -16.953 -27.312 1 98.38 28 GLU B CA 1
ATOM 2414 C C . GLU B 1 28 ? 6.785 -16.125 -26.562 1 98.38 28 GLU B C 1
ATOM 2416 O O . GLU B 1 28 ? 7.812 -16.672 -26.125 1 98.38 28 GLU B O 1
ATOM 2421 N N . ALA B 1 29 ? 6.504 -14.859 -26.438 1 98.56 29 ALA B N 1
ATOM 2422 C CA . ALA B 1 29 ? 7.418 -13.984 -25.719 1 98.56 29 ALA B CA 1
ATOM 2423 C C . ALA B 1 29 ? 7.535 -14.414 -24.25 1 98.56 29 ALA B C 1
ATOM 2425 O O . ALA B 1 29 ? 8.633 -14.469 -23.703 1 98.56 29 ALA B O 1
ATOM 2426 N N . ILE B 1 30 ? 6.441 -14.727 -23.609 1 98.69 30 ILE B N 1
ATOM 2427 C CA . ILE B 1 30 ? 6.434 -15.203 -22.219 1 98.69 30 ILE B CA 1
ATOM 2428 C C . ILE B 1 30 ? 7.223 -16.5 -22.125 1 98.69 30 ILE B C 1
ATOM 2430 O O . ILE B 1 30 ? 8.062 -16.672 -21.234 1 98.69 30 ILE B O 1
ATOM 2434 N N . THR B 1 31 ? 6.969 -17.406 -23.062 1 98.44 31 THR B N 1
ATOM 2435 C CA . THR B 1 31 ? 7.605 -18.719 -23.062 1 98.44 31 THR B CA 1
ATOM 2436 C C . THR B 1 31 ? 9.125 -18.578 -23.188 1 98.44 31 THR B C 1
ATOM 2438 O O . THR B 1 31 ? 9.867 -19.297 -22.516 1 98.44 31 THR B O 1
ATOM 2441 N N . SER B 1 32 ? 9.531 -17.656 -23.984 1 98.38 32 SER B N 1
ATOM 2442 C CA . SER B 1 32 ? 10.961 -17.438 -24.203 1 98.38 32 SER B CA 1
ATOM 2443 C C . SER B 1 32 ? 11.648 -16.984 -22.906 1 98.38 32 SER B C 1
ATOM 2445 O O . SER B 1 32 ? 12.812 -17.312 -22.672 1 98.38 32 SER B O 1
ATOM 2447 N N . VAL B 1 33 ? 10.969 -16.25 -22.094 1 98.38 33 VAL B N 1
ATOM 2448 C CA . VAL B 1 33 ? 11.531 -15.812 -20.812 1 98.38 33 VAL B CA 1
ATOM 2449 C C . VAL B 1 33 ? 11.828 -17.016 -19.938 1 98.38 33 VAL B C 1
ATOM 2451 O O . VAL B 1 33 ? 12.836 -17.062 -19.234 1 98.38 33 VAL B O 1
ATOM 2454 N N . PHE B 1 34 ? 11.008 -18.062 -19.969 1 98.25 34 PHE B N 1
ATOM 2455 C CA . PHE B 1 34 ? 11.195 -19.25 -19.156 1 98.25 34 PHE B CA 1
ATOM 2456 C C . PHE B 1 34 ? 12.461 -20 -19.578 1 98.25 34 PHE B C 1
ATOM 2458 O O . PHE B 1 34 ? 13.055 -20.719 -18.781 1 98.25 34 PHE B O 1
ATOM 2465 N N . ASP B 1 35 ? 12.898 -19.781 -20.797 1 97.25 35 ASP B N 1
ATOM 2466 C CA . ASP B 1 35 ? 14.102 -20.453 -21.281 1 97.25 35 ASP B CA 1
ATOM 2467 C C . ASP B 1 35 ? 15.352 -19.922 -20.578 1 97.25 35 ASP B C 1
ATOM 2469 O O . ASP B 1 35 ? 16.391 -20.594 -20.547 1 97.25 35 ASP B O 1
ATOM 2473 N N . GLU B 1 36 ? 15.211 -18.766 -20 1 95.88 36 GLU B N 1
ATOM 2474 C CA . GLU B 1 36 ? 16.406 -18.109 -19.484 1 95.88 36 GLU B CA 1
ATOM 2475 C C . GLU B 1 36 ? 16.281 -17.844 -17.984 1 95.88 36 GLU B C 1
ATOM 2477 O O . GLU B 1 36 ? 17.031 -17.031 -17.422 1 95.88 36 GLU B O 1
ATOM 2482 N N . LEU B 1 37 ? 15.375 -18.484 -17.328 1 96.88 37 LEU B N 1
ATOM 2483 C CA . LEU B 1 37 ? 15.211 -18.234 -15.898 1 96.88 37 LEU B CA 1
ATOM 2484 C C . LEU B 1 37 ? 16.453 -18.688 -15.133 1 96.88 37 LEU B C 1
ATOM 2486 O O . LEU B 1 37 ? 16.984 -19.766 -15.383 1 96.88 37 LEU B O 1
ATOM 2490 N N . PRO B 1 38 ? 16.969 -17.828 -14.234 1 94.69 38 PRO B N 1
ATOM 2491 C CA . PRO B 1 38 ? 18.062 -18.25 -13.367 1 94.69 38 PRO B CA 1
ATOM 2492 C C . PRO B 1 38 ? 17.625 -19.234 -12.289 1 94.69 38 PRO B C 1
ATOM 2494 O O . PRO B 1 38 ? 16.438 -19.281 -11.938 1 94.69 38 PRO B O 1
ATOM 2497 N N . GLN B 1 39 ? 18.562 -19.984 -11.789 1 92.81 39 GLN B N 1
ATOM 2498 C CA . GLN B 1 39 ? 18.281 -20.906 -10.688 1 92.81 39 GLN B CA 1
ATOM 2499 C C . GLN B 1 39 ? 17.812 -20.172 -9.453 1 92.81 39 GLN B C 1
ATOM 2501 O O . GLN B 1 39 ? 18.312 -19.094 -9.125 1 92.81 39 GLN B O 1
ATOM 2506 N N . ASP B 1 40 ? 16.797 -20.75 -8.828 1 88.06 40 ASP B N 1
ATOM 2507 C CA . ASP B 1 40 ? 16.328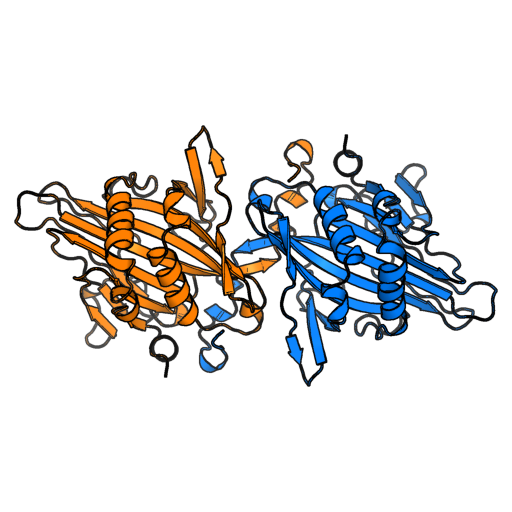 -20.203 -7.559 1 88.06 40 ASP B CA 1
ATOM 2508 C C . ASP B 1 40 ? 17.391 -20.328 -6.473 1 88.06 40 ASP B C 1
ATOM 2510 O O . ASP B 1 40 ? 17.703 -21.438 -6.023 1 88.06 40 ASP B O 1
ATOM 2514 N N . GLU B 1 41 ? 17.922 -19.25 -5.996 1 82.44 41 GLU B N 1
ATOM 2515 C CA . GLU B 1 41 ? 19.031 -19.25 -5.043 1 82.44 41 GLU B CA 1
ATOM 2516 C C . GLU B 1 41 ? 18.578 -19.781 -3.686 1 82.44 41 GLU B C 1
ATOM 2518 O O . GLU B 1 41 ? 19.406 -20.25 -2.891 1 82.44 41 GLU B O 1
ATOM 2523 N N . TYR B 1 42 ? 17.328 -19.781 -3.445 1 79.81 42 TYR B N 1
ATOM 2524 C CA . TYR B 1 42 ? 16.797 -20.234 -2.162 1 79.81 42 TYR B CA 1
ATOM 2525 C C . TYR B 1 42 ? 16.375 -21.688 -2.225 1 79.81 42 TYR B C 1
ATOM 2527 O O . TYR B 1 42 ? 15.883 -22.25 -1.241 1 79.81 42 TYR B O 1
ATOM 2535 N N . ALA B 1 43 ? 16.547 -22.297 -3.385 1 79 43 ALA B N 1
ATOM 2536 C CA . ALA B 1 43 ? 16.266 -23.719 -3.594 1 79 43 ALA B CA 1
ATOM 2537 C C . ALA B 1 43 ? 17.297 -24.344 -4.535 1 79 43 ALA B C 1
ATOM 2539 O O . ALA B 1 43 ? 16.922 -24.953 -5.547 1 79 43 ALA B O 1
ATOM 2540 N N . PRO B 1 44 ? 18.531 -24.328 -4.203 1 76.12 44 PRO B N 1
ATOM 2541 C CA . PRO B 1 44 ? 19.578 -24.719 -5.148 1 76.12 44 PRO B CA 1
ATOM 2542 C C . PRO B 1 44 ? 19.5 -26.203 -5.516 1 76.12 44 PRO B C 1
ATOM 2544 O O . PRO B 1 44 ? 19.938 -26.594 -6.602 1 76.12 44 PRO B O 1
ATOM 2547 N N . HIS B 1 45 ? 18.891 -26.969 -4.809 1 81.44 45 HIS B N 1
ATOM 2548 C CA . HIS B 1 45 ? 18.938 -28.406 -5.098 1 81.44 45 HIS B CA 1
ATOM 2549 C C . HIS B 1 45 ? 17.562 -28.922 -5.555 1 81.44 45 HIS B C 1
ATOM 2551 O O . HIS B 1 45 ? 17.391 -30.125 -5.746 1 81.44 45 HIS B O 1
ATOM 2557 N N . LEU B 1 46 ? 16.75 -27.984 -5.879 1 82.56 46 LEU B N 1
ATOM 2558 C CA . LEU B 1 46 ? 15.383 -28.422 -6.156 1 82.56 46 LEU B CA 1
ATOM 2559 C C . LEU B 1 46 ? 15.062 -28.297 -7.645 1 82.56 46 LEU B C 1
ATOM 2561 O O . LEU B 1 46 ? 13.914 -28.484 -8.055 1 82.56 46 LEU B O 1
ATOM 2565 N N . ASN B 1 47 ? 16.109 -27.984 -8.492 1 91.44 47 ASN B N 1
ATOM 2566 C CA . ASN B 1 47 ? 15.93 -27.828 -9.938 1 91.44 47 ASN B CA 1
ATOM 2567 C C . ASN B 1 47 ? 14.797 -26.859 -10.266 1 91.44 47 ASN B C 1
ATOM 2569 O O . ASN B 1 47 ? 13.945 -27.156 -11.109 1 91.44 47 ASN B O 1
ATOM 2573 N N . ARG B 1 48 ? 14.758 -25.812 -9.516 1 93.12 48 ARG B N 1
ATOM 2574 C CA . ARG B 1 48 ? 13.758 -24.766 -9.656 1 93.12 48 ARG B CA 1
ATOM 2575 C C . ARG B 1 48 ? 14.398 -23.469 -10.125 1 93.12 48 ARG B C 1
ATOM 2577 O O . ARG B 1 48 ? 15.461 -23.078 -9.641 1 93.12 48 ARG B O 1
ATOM 2584 N N . TYR B 1 49 ? 13.82 -22.828 -11.086 1 95.62 49 TYR B N 1
ATOM 2585 C CA . TYR B 1 49 ? 14.242 -21.562 -11.664 1 95.62 49 TYR B CA 1
ATOM 2586 C C . TYR B 1 49 ? 13.148 -20.5 -11.523 1 95.62 49 TYR B C 1
ATOM 2588 O O . TYR B 1 49 ? 11.961 -20.828 -11.578 1 95.62 49 TYR B O 1
ATOM 2596 N N . ARG B 1 50 ? 13.617 -19.234 -11.344 1 95.25 50 ARG B N 1
ATOM 2597 C CA . ARG B 1 50 ? 12.539 -18.312 -11.023 1 95.25 50 ARG B CA 1
ATOM 2598 C C . ARG B 1 50 ? 12.945 -16.875 -11.32 1 95.25 50 ARG B C 1
ATOM 2600 O O . ARG B 1 50 ? 14.133 -16.531 -11.297 1 95.25 50 ARG B O 1
ATOM 2607 N N . ARG B 1 51 ? 12.031 -16.078 -11.727 1 96.31 51 ARG B N 1
ATOM 2608 C CA . ARG B 1 51 ? 12.039 -14.617 -11.734 1 96.31 51 ARG B CA 1
ATOM 2609 C C . ARG B 1 51 ? 10.766 -14.055 -11.125 1 96.31 51 ARG B C 1
ATOM 2611 O O . ARG B 1 51 ? 9.773 -14.773 -10.977 1 96.31 51 ARG B O 1
ATOM 2618 N N . TYR B 1 52 ? 10.812 -12.781 -10.75 1 95.69 52 TYR B N 1
ATOM 2619 C CA . TYR B 1 52 ? 9.742 -12.203 -9.953 1 95.69 52 TYR B CA 1
ATOM 2620 C C . TYR B 1 52 ? 9.492 -10.75 -10.344 1 95.69 52 TYR B C 1
ATOM 2622 O O . TYR B 1 52 ? 10.383 -10.086 -10.875 1 95.69 52 TYR B O 1
ATOM 2630 N N . ALA B 1 53 ? 8.32 -10.328 -10.289 1 96.56 53 ALA B N 1
ATOM 2631 C CA . ALA B 1 53 ? 7.93 -8.922 -10.438 1 96.56 53 ALA B CA 1
ATOM 2632 C C . ALA B 1 53 ? 6.793 -8.57 -9.477 1 96.56 53 ALA B C 1
ATOM 2634 O O . ALA B 1 53 ? 6.121 -9.461 -8.945 1 96.56 53 ALA B O 1
ATOM 2635 N N . ARG B 1 54 ? 6.648 -7.273 -9.266 1 95.75 54 ARG B N 1
ATOM 2636 C CA . ARG B 1 54 ? 5.598 -6.777 -8.383 1 95.75 54 ARG B CA 1
ATOM 2637 C C . ARG B 1 54 ? 4.805 -5.656 -9.047 1 95.75 54 ARG B C 1
ATOM 2639 O O . ARG B 1 54 ? 5.375 -4.82 -9.75 1 95.75 54 ARG B O 1
ATOM 2646 N N . ALA B 1 55 ? 3.596 -5.664 -8.734 1 96.94 55 ALA B N 1
ATOM 2647 C CA . ALA B 1 55 ? 2.693 -4.594 -9.156 1 96.94 55 ALA B CA 1
ATOM 2648 C C . ALA B 1 55 ? 1.655 -4.301 -8.078 1 96.94 55 ALA B C 1
ATOM 2650 O O . ALA B 1 55 ? 1.552 -5.031 -7.09 1 96.94 55 ALA B O 1
ATOM 2651 N N . VAL B 1 56 ? 1.013 -3.211 -8.258 1 97.06 56 VAL B N 1
ATOM 2652 C CA . VAL B 1 56 ? -0.175 -2.941 -7.457 1 97.06 56 VAL B CA 1
ATOM 2653 C C . VAL B 1 56 ? -1.363 -2.656 -8.375 1 97.06 56 VAL B C 1
ATOM 2655 O O . VAL B 1 56 ? -1.188 -2.199 -9.508 1 97.06 56 VAL B O 1
ATOM 2658 N N . ILE B 1 57 ? -2.475 -3.016 -7.867 1 97.88 57 ILE B N 1
ATOM 2659 C CA . ILE B 1 57 ? -3.742 -2.689 -8.508 1 97.88 57 ILE B CA 1
ATOM 2660 C C . ILE B 1 57 ? -4.488 -1.646 -7.684 1 97.88 57 ILE B C 1
ATOM 2662 O O . ILE B 1 57 ? -4.777 -1.871 -6.504 1 97.88 57 ILE B O 1
ATOM 2666 N N . MET B 1 58 ? -4.828 -0.566 -8.344 1 96.56 58 MET B N 1
ATOM 2667 C CA . MET B 1 58 ? -5.434 0.565 -7.645 1 96.56 58 MET B CA 1
ATOM 2668 C C . MET B 1 58 ? -6.902 0.29 -7.332 1 96.56 58 MET B C 1
ATOM 2670 O O . MET B 1 58 ? -7.621 -0.274 -8.156 1 96.56 58 MET B O 1
ATOM 2674 N N . PRO B 1 59 ? -7.309 0.705 -6.152 1 94.56 59 PRO B N 1
ATOM 2675 C CA . PRO B 1 59 ? -8.734 0.544 -5.859 1 94.56 59 PRO B CA 1
ATOM 2676 C C . PRO B 1 59 ? -9.617 1.429 -6.734 1 94.56 59 PRO B C 1
ATOM 2678 O O . PRO B 1 59 ? -9.227 2.543 -7.09 1 94.56 59 PRO B O 1
ATOM 2681 N N . GLY B 1 60 ? -10.773 0.971 -7.082 1 89.19 60 GLY B N 1
ATOM 2682 C CA . GLY B 1 60 ? -11.703 1.728 -7.902 1 89.19 60 GLY B CA 1
ATOM 2683 C C . GLY B 1 60 ? -11.438 1.59 -9.391 1 89.19 60 GLY B C 1
ATOM 2684 O O . GLY B 1 60 ? -12.117 0.824 -10.078 1 89.19 60 GLY B O 1
ATOM 2685 N N . SER B 1 61 ? -10.258 2.123 -9.82 1 89.62 61 SER B N 1
ATOM 2686 C CA . SER B 1 61 ? -9.938 2.125 -11.242 1 89.62 61 SER B CA 1
ATOM 2687 C C . SER B 1 61 ? -9.414 0.766 -11.688 1 89.62 61 SER B C 1
ATOM 2689 O O . SER B 1 61 ? -9.492 0.427 -12.875 1 89.62 61 SER B O 1
ATOM 2691 N N . HIS B 1 62 ? -8.789 0.037 -10.781 1 95.19 62 HIS B N 1
ATOM 2692 C CA . HIS B 1 62 ? -8.164 -1.261 -11.023 1 95.19 62 HIS B CA 1
ATOM 2693 C C . HIS B 1 62 ? -7.008 -1.142 -12.008 1 95.19 62 HIS B C 1
ATOM 2695 O O . HIS B 1 62 ? -6.684 -2.102 -12.711 1 95.19 62 HIS B O 1
ATOM 2701 N N . ARG B 1 63 ? -6.535 0.055 -12.07 1 95 63 ARG B N 1
ATOM 2702 C CA . ARG B 1 63 ? -5.34 0.244 -12.891 1 95 63 ARG B CA 1
ATOM 2703 C C . ARG B 1 63 ? -4.152 -0.517 -12.305 1 95 63 ARG B C 1
ATOM 2705 O O . ARG B 1 63 ? -3.92 -0.483 -11.094 1 95 63 ARG B O 1
ATOM 2712 N N . LEU B 1 64 ? -3.475 -1.237 -13.227 1 96.81 64 LEU B N 1
ATOM 2713 C CA . LEU B 1 64 ? -2.277 -1.975 -12.836 1 96.81 64 LEU B CA 1
ATOM 2714 C C . LEU B 1 64 ? -1.037 -1.094 -12.945 1 96.81 64 LEU B C 1
ATOM 2716 O O . LEU B 1 64 ? -0.82 -0.443 -13.969 1 96.81 64 LEU B O 1
ATOM 2720 N N . GLU B 1 65 ? -0.261 -0.99 -11.875 1 96.19 65 GLU B N 1
ATOM 2721 C CA . GLU B 1 65 ? 0.999 -0.253 -11.875 1 96.19 65 GLU B CA 1
ATOM 2722 C C . GLU B 1 65 ? 2.15 -1.127 -11.391 1 96.19 65 GLU B C 1
ATOM 2724 O O . GLU B 1 65 ? 2.123 -1.626 -10.258 1 96.19 65 GLU B O 1
ATOM 2729 N N . TRP B 1 66 ? 3.166 -1.251 -12.25 1 96.19 66 TRP B N 1
ATOM 2730 C CA . TRP B 1 66 ? 4.344 -2.029 -11.875 1 96.19 66 TRP B CA 1
ATOM 2731 C C . TRP B 1 66 ? 5.188 -1.276 -10.852 1 96.19 66 TRP B C 1
ATOM 2733 O O . TRP B 1 66 ? 5.355 -0.059 -10.953 1 96.19 66 TRP B O 1
ATOM 2743 N N . LEU B 1 67 ? 5.668 -1.931 -9.883 1 95.06 67 LEU B N 1
ATOM 2744 C CA . LEU B 1 67 ? 6.531 -1.343 -8.867 1 95.06 67 LEU B CA 1
ATOM 2745 C C . LEU B 1 67 ? 7.988 -1.361 -9.312 1 95.06 67 LEU B C 1
ATOM 2747 O O . LEU B 1 67 ? 8.375 -2.193 -10.141 1 95.06 67 LEU B O 1
ATOM 2751 N N . PRO B 1 68 ? 8.758 -0.456 -8.812 1 91.88 68 PRO B N 1
ATOM 2752 C CA . PRO B 1 68 ? 10.156 -0.398 -9.242 1 91.88 68 PRO B CA 1
ATOM 2753 C C . PRO B 1 68 ? 10.984 -1.566 -8.719 1 91.88 68 PRO B C 1
ATOM 2755 O O . PRO B 1 68 ? 10.703 -2.096 -7.645 1 91.88 68 PRO B O 1
ATOM 2758 N N . LYS B 1 69 ? 12.023 -1.931 -9.523 1 90.69 69 LYS B N 1
ATOM 2759 C CA . LYS B 1 69 ? 13 -2.938 -9.117 1 90.69 69 LYS B CA 1
ATOM 2760 C C . LYS B 1 69 ? 14.117 -2.312 -8.289 1 90.69 69 LYS B C 1
ATOM 2762 O O . LYS B 1 69 ? 14.289 -1.093 -8.289 1 90.69 69 LYS B O 1
ATOM 2767 N N . THR B 1 70 ? 14.727 -3.1 -7.566 1 85.5 70 THR B N 1
ATOM 2768 C CA . THR B 1 70 ? 15.953 -2.711 -6.879 1 85.5 70 THR B CA 1
ATOM 2769 C C . THR B 1 70 ? 17.188 -3.143 -7.676 1 85.5 70 THR B C 1
ATOM 2771 O O . THR B 1 70 ? 17.219 -4.25 -8.219 1 85.5 70 THR B O 1
ATOM 2774 N N . ILE B 1 71 ? 18.094 -2.24 -7.766 1 85 71 ILE B N 1
ATOM 2775 C CA . ILE B 1 71 ? 19.328 -2.555 -8.477 1 85 71 ILE B CA 1
ATOM 2776 C C . ILE B 1 71 ? 20.453 -2.805 -7.469 1 85 71 ILE B C 1
ATOM 2778 O O . ILE B 1 71 ? 20.766 -1.94 -6.645 1 85 71 ILE B O 1
ATOM 2782 N N . ILE B 1 72 ? 20.938 -3.945 -7.473 1 79.88 72 ILE B N 1
ATOM 2783 C CA . ILE B 1 72 ? 22.078 -4.324 -6.664 1 79.88 72 ILE B CA 1
ATOM 2784 C C . ILE B 1 72 ? 23.188 -4.863 -7.566 1 79.88 72 ILE B C 1
ATOM 2786 O O . ILE B 1 72 ? 23 -5.863 -8.266 1 79.88 72 ILE B O 1
ATOM 2790 N N . ASP B 1 73 ? 24.391 -4.254 -7.523 1 82.94 73 ASP B N 1
ATOM 2791 C CA . ASP B 1 73 ? 25.547 -4.66 -8.328 1 82.94 73 ASP B CA 1
ATOM 2792 C C . ASP B 1 73 ? 25.141 -4.891 -9.781 1 82.94 73 ASP B C 1
ATOM 2794 O O . ASP B 1 73 ? 25.438 -5.945 -10.352 1 82.94 73 ASP B O 1
ATOM 2798 N N . ASP B 1 74 ? 24.281 -4.113 -10.359 1 82.44 74 ASP B N 1
ATOM 2799 C CA . ASP B 1 74 ? 23.891 -4.051 -11.758 1 82.44 74 ASP B CA 1
ATOM 2800 C C . ASP B 1 74 ? 22.859 -5.129 -12.078 1 82.44 74 ASP B C 1
ATOM 2802 O O . ASP B 1 74 ? 22.609 -5.426 -13.25 1 82.44 74 ASP B O 1
ATOM 2806 N N . ASN B 1 75 ? 22.516 -5.781 -11.039 1 85.88 75 ASN B N 1
ATOM 2807 C CA . ASN B 1 75 ? 21.438 -6.754 -11.211 1 85.88 75 ASN B CA 1
ATOM 2808 C C . ASN B 1 75 ? 20.125 -6.246 -10.617 1 85.88 75 ASN B C 1
ATOM 2810 O O . ASN B 1 75 ? 20.125 -5.531 -9.609 1 85.88 75 ASN B O 1
ATOM 2814 N N . SER B 1 76 ? 19.062 -6.566 -11.336 1 87.88 76 SER B N 1
ATOM 2815 C CA . SER B 1 76 ? 17.734 -6.105 -10.914 1 87.88 76 SER B CA 1
ATOM 2816 C C . SER B 1 76 ? 17.016 -7.168 -10.094 1 87.88 76 SER B C 1
ATOM 2818 O O . SER B 1 76 ? 16.969 -8.336 -10.492 1 87.88 76 SER B O 1
ATOM 2820 N N . TYR B 1 77 ? 16.453 -6.75 -8.992 1 85.88 77 TYR B N 1
ATOM 2821 C CA . TYR B 1 77 ? 15.773 -7.664 -8.086 1 85.88 77 TYR B CA 1
ATOM 2822 C C . TYR B 1 77 ? 14.453 -7.07 -7.605 1 85.88 77 TYR B C 1
ATOM 2824 O O . TYR B 1 77 ? 14.242 -5.859 -7.699 1 85.88 77 TYR B O 1
ATOM 2832 N N . TYR B 1 78 ? 13.633 -7.906 -7.27 1 84.06 78 TYR B N 1
ATOM 2833 C CA . TYR B 1 78 ? 12.5 -7.527 -6.438 1 84.06 78 TYR B CA 1
ATOM 2834 C C . TYR B 1 78 ? 12.578 -8.195 -5.066 1 84.06 78 TYR B C 1
ATOM 2836 O O . TYR B 1 78 ? 12.984 -9.352 -4.957 1 84.06 78 TYR B O 1
ATOM 2844 N N . GLU B 1 79 ? 12.281 -7.355 -4.102 1 75.38 79 GLU B N 1
ATOM 2845 C CA . GLU B 1 79 ? 12.172 -7.914 -2.758 1 75.38 79 GLU B CA 1
ATOM 2846 C C . GLU B 1 79 ? 10.836 -8.617 -2.555 1 75.38 79 GLU B C 1
ATOM 2848 O O . GLU B 1 79 ? 9.805 -8.148 -3.031 1 75.38 79 GLU B O 1
ATOM 2853 N N . TYR B 1 80 ? 10.953 -9.773 -2.023 1 69.69 80 TYR B N 1
ATOM 2854 C CA . TYR B 1 80 ? 9.773 -10.57 -1.716 1 69.69 80 TYR B CA 1
ATOM 2855 C C . TYR B 1 80 ? 9.672 -10.844 -0.22 1 69.69 80 TYR B C 1
ATOM 2857 O O . TYR B 1 80 ? 10.602 -11.391 0.379 1 69.69 80 TYR B O 1
ATOM 2865 N N . PHE B 1 81 ? 8.641 -10.164 0.417 1 59.44 81 PHE B N 1
ATOM 2866 C CA . PHE B 1 81 ? 8.422 -10.359 1.846 1 59.44 81 PHE B CA 1
ATOM 2867 C C . PHE B 1 81 ? 7.207 -11.25 2.092 1 59.44 81 PHE B C 1
ATOM 2869 O O . PHE B 1 81 ? 6.105 -10.945 1.625 1 59.44 81 PHE B O 1
ATOM 2876 N N . GLN B 1 82 ? 7.352 -12.539 2.557 1 54.91 82 GLN B N 1
ATOM 2877 C CA . GLN B 1 82 ? 6.219 -13.414 2.83 1 54.91 82 GLN B CA 1
ATOM 2878 C C . GLN B 1 82 ? 5.906 -13.461 4.324 1 54.91 82 GLN B C 1
ATOM 2880 O O . GLN B 1 82 ? 5.062 -14.242 4.762 1 54.91 82 GLN B O 1
ATOM 2885 N N . GLY B 1 83 ? 6.332 -12.586 5.059 1 47.22 83 GLY B N 1
ATOM 2886 C CA . GLY B 1 83 ? 6.035 -12.578 6.48 1 47.22 83 GLY B CA 1
ATOM 2887 C C . GLY B 1 83 ? 6.402 -13.883 7.168 1 47.22 83 GLY B C 1
ATOM 2888 O O . GLY B 1 83 ? 7.441 -14.477 6.867 1 47.22 83 GLY B O 1
ATOM 2889 N N . SER B 1 84 ? 5.582 -14.422 8.242 1 44.66 84 SER B N 1
ATOM 2890 C CA . SER B 1 84 ? 5.777 -15.586 9.102 1 44.66 84 SER B CA 1
ATOM 2891 C C . SER B 1 84 ? 5.367 -16.875 8.391 1 44.66 84 SER B C 1
ATOM 2893 O O . SER B 1 84 ? 5.539 -17.969 8.938 1 44.66 84 SER B O 1
ATOM 2895 N N . PHE B 1 85 ? 4.848 -16.766 7.281 1 41.72 85 PHE B N 1
ATOM 2896 C CA . PHE B 1 85 ? 4.223 -17.969 6.738 1 41.72 85 PHE B CA 1
ATOM 2897 C C . PHE B 1 85 ? 5.242 -18.828 6.012 1 41.72 85 PHE B C 1
ATOM 2899 O O . PHE B 1 85 ? 4.941 -19.969 5.621 1 41.72 85 PHE B O 1
ATOM 2906 N N . ASN B 1 86 ? 6.398 -18.219 5.648 1 43.78 86 ASN B N 1
ATOM 2907 C CA . ASN B 1 86 ? 7.367 -19.188 5.129 1 43.78 86 ASN B CA 1
ATOM 2908 C C . ASN B 1 86 ? 8.273 -19.719 6.234 1 43.78 86 ASN B C 1
ATOM 2910 O O . ASN B 1 86 ? 9.141 -19.016 6.738 1 43.78 86 ASN B O 1
ATOM 2914 N N . PRO B 1 87 ? 7.848 -20.938 6.684 1 43.72 87 PRO B N 1
ATOM 2915 C CA . PRO B 1 87 ? 8.641 -21.531 7.762 1 43.72 87 PRO B CA 1
ATOM 2916 C C . PRO B 1 87 ? 10.133 -21.578 7.441 1 43.72 87 PRO B C 1
ATOM 2918 O O . PRO B 1 87 ? 10.961 -21.625 8.352 1 43.72 87 PRO B O 1
ATOM 2921 N N . GLU B 1 88 ? 10.391 -21.656 6.172 1 44.41 88 GLU B N 1
ATOM 2922 C CA . GLU B 1 88 ? 11.797 -21.797 5.824 1 44.41 88 GLU B CA 1
ATOM 2923 C C . GLU B 1 88 ? 12.523 -20.453 5.895 1 44.41 88 GLU B C 1
ATOM 2925 O O . GLU B 1 88 ? 13.734 -20.406 6.137 1 44.41 88 GLU B O 1
ATOM 2930 N N . TYR B 1 89 ? 11.906 -19.422 5.598 1 46.16 89 TYR B N 1
ATOM 2931 C CA . TYR B 1 89 ? 12.539 -18.109 5.582 1 46.16 89 TYR B CA 1
ATOM 2932 C C . TYR B 1 89 ? 11.805 -17.141 6.492 1 46.16 89 TYR B C 1
ATOM 2934 O O . TYR B 1 89 ? 11.219 -16.156 6.023 1 46.16 89 TYR B O 1
ATOM 2942 N N . THR B 1 90 ? 11.703 -17.484 7.758 1 45.78 90 THR B N 1
ATOM 2943 C CA . THR B 1 90 ? 11 -16.672 8.75 1 45.78 90 THR B CA 1
ATOM 2944 C C . THR B 1 90 ? 11.711 -15.336 8.953 1 45.78 90 THR B C 1
ATOM 2946 O O . THR B 1 90 ? 12.914 -15.305 9.242 1 45.78 90 THR B O 1
ATOM 2949 N N . ASP B 1 91 ? 11.078 -14.18 8.625 1 48.38 91 ASP B N 1
ATOM 2950 C CA . ASP B 1 91 ? 11.5 -12.828 8.992 1 48.38 91 ASP B CA 1
ATOM 2951 C C . ASP B 1 91 ? 12.594 -12.32 8.055 1 48.38 91 ASP B C 1
ATOM 2953 O O . ASP B 1 91 ? 13.453 -11.539 8.461 1 48.38 91 ASP B O 1
ATOM 2957 N N . GLU B 1 92 ? 12.859 -13.094 6.902 1 55.12 92 GLU B N 1
ATOM 2958 C CA . GLU B 1 92 ? 13.906 -12.555 6.039 1 55.12 92 GLU B CA 1
ATOM 2959 C C . GLU B 1 92 ? 13.352 -12.133 4.684 1 55.12 92 GLU B C 1
ATOM 2961 O O . GLU B 1 92 ? 12.453 -12.781 4.148 1 55.12 92 GLU B O 1
ATOM 2966 N N . TYR B 1 93 ? 13.641 -10.914 4.258 1 62.19 93 TYR B N 1
ATOM 2967 C CA . TYR B 1 93 ? 13.406 -10.477 2.889 1 62.19 93 TYR B CA 1
ATOM 2968 C C . TYR B 1 93 ? 14.219 -11.305 1.901 1 62.19 93 TYR B C 1
ATOM 2970 O O . TYR B 1 93 ? 15.414 -11.547 2.115 1 62.19 93 TYR B O 1
ATOM 2978 N N . ARG B 1 94 ? 13.531 -12.148 1.064 1 76 94 ARG B N 1
ATOM 2979 C CA . ARG B 1 94 ? 14.195 -12.773 -0.071 1 76 94 ARG B CA 1
ATOM 2980 C C . ARG B 1 94 ? 14.203 -11.844 -1.282 1 76 94 ARG B C 1
ATOM 2982 O O . ARG B 1 94 ? 13.328 -10.984 -1.418 1 76 94 ARG B O 1
ATOM 2989 N N . ARG B 1 95 ? 15.211 -11.945 -2.09 1 83.38 95 ARG B N 1
ATOM 2990 C CA . ARG B 1 95 ? 15.305 -11.195 -3.336 1 83.38 95 ARG B CA 1
ATOM 2991 C C . ARG B 1 95 ? 15.352 -12.125 -4.539 1 83.38 95 ARG B C 1
ATOM 2993 O O . ARG B 1 95 ? 16.156 -13.062 -4.574 1 83.38 95 ARG B O 1
ATOM 3000 N N . PHE B 1 96 ? 14.453 -11.93 -5.438 1 90.75 96 PHE B N 1
ATOM 3001 C CA . PHE B 1 96 ? 14.461 -12.719 -6.664 1 90.75 96 PHE B CA 1
ATOM 3002 C C . PHE B 1 96 ? 14.82 -11.852 -7.863 1 90.75 96 PHE B C 1
ATOM 3004 O O . PHE B 1 96 ? 14.469 -10.664 -7.91 1 90.75 96 PHE B O 1
ATOM 3011 N N . PRO B 1 97 ? 15.578 -12.469 -8.812 1 93.94 97 PRO B N 1
ATOM 3012 C CA . PRO B 1 97 ? 15.836 -11.703 -10.039 1 93.94 97 PRO B CA 1
ATOM 3013 C C . PRO B 1 97 ? 14.555 -11.172 -10.68 1 93.94 97 PRO B C 1
ATOM 3015 O O . PRO B 1 97 ? 13.531 -11.867 -10.68 1 93.94 97 PRO B O 1
ATOM 3018 N N . ALA B 1 98 ? 14.625 -9.969 -11.234 1 95.75 98 ALA B N 1
ATOM 3019 C CA . ALA B 1 98 ? 13.453 -9.305 -11.797 1 95.75 98 ALA B CA 1
ATOM 3020 C C . ALA B 1 98 ? 13.078 -9.891 -13.148 1 95.75 98 ALA B C 1
ATOM 3022 O O . ALA B 1 98 ? 13.953 -10.305 -13.922 1 95.75 98 ALA B O 1
ATOM 3023 N N . LEU B 1 99 ? 11.805 -9.906 -13.391 1 97.06 99 LEU B N 1
ATOM 3024 C CA . LEU B 1 99 ? 11.352 -10.164 -14.75 1 97.06 99 LEU B CA 1
ATOM 3025 C C . LEU B 1 99 ? 11.906 -9.117 -15.711 1 97.06 99 LEU B C 1
ATOM 3027 O O . LEU B 1 99 ? 12.086 -7.953 -15.336 1 97.06 99 LEU B O 1
ATOM 3031 N N . PRO B 1 100 ? 12.195 -9.547 -16.984 1 96.12 100 PRO B N 1
ATOM 3032 C CA . PRO B 1 100 ? 12.648 -8.555 -17.969 1 96.12 100 PRO B CA 1
ATOM 3033 C C . PRO B 1 100 ? 11.617 -7.465 -18.219 1 96.12 100 PRO B C 1
ATOM 3035 O O . PRO B 1 100 ? 10.414 -7.723 -18.156 1 96.12 100 PRO B O 1
ATOM 3038 N N . GLU B 1 101 ? 12.086 -6.305 -18.578 1 94.62 101 GLU B N 1
ATOM 3039 C CA . GLU B 1 101 ? 11.258 -5.117 -18.766 1 94.62 101 GLU B CA 1
ATOM 3040 C C . GLU B 1 101 ? 10.172 -5.355 -19.797 1 94.62 101 GLU B C 1
ATOM 3042 O O . GLU B 1 101 ? 9.062 -4.828 -19.688 1 94.62 101 GLU B O 1
ATOM 3047 N N . GLU B 1 102 ? 10.469 -6.109 -20.766 1 96.62 102 GLU B N 1
ATOM 3048 C CA . GLU B 1 102 ? 9.523 -6.352 -21.859 1 96.62 102 GLU B CA 1
ATOM 3049 C C . GLU B 1 102 ? 8.242 -7 -21.344 1 96.62 102 GLU B C 1
ATOM 3051 O O . GLU B 1 102 ? 7.176 -6.848 -21.938 1 96.62 102 GLU B O 1
ATOM 3056 N N . MET B 1 103 ? 8.32 -7.793 -20.25 1 97.38 103 MET B N 1
ATOM 3057 C CA . MET B 1 103 ? 7.148 -8.453 -19.688 1 97.38 103 MET B CA 1
ATOM 3058 C C . MET B 1 103 ? 6.148 -7.43 -19.156 1 97.38 103 MET B C 1
ATOM 3060 O O . MET B 1 103 ? 4.949 -7.699 -19.109 1 97.38 103 MET B O 1
ATOM 3064 N N . MET B 1 104 ? 6.652 -6.195 -18.766 1 95.56 104 MET B N 1
ATOM 3065 C CA . MET B 1 104 ? 5.781 -5.145 -18.25 1 95.56 104 MET B CA 1
ATOM 3066 C C . MET B 1 104 ? 4.914 -4.559 -19.359 1 95.56 104 MET B C 1
ATOM 3068 O O . MET B 1 104 ? 3.941 -3.85 -19.078 1 95.56 104 MET B O 1
ATOM 3072 N N . HIS B 1 105 ? 5.254 -4.93 -20.594 1 96.69 105 HIS B N 1
ATOM 3073 C CA . HIS B 1 105 ? 4.512 -4.418 -21.734 1 96.69 105 HIS B CA 1
ATOM 3074 C C . HIS B 1 105 ? 3.832 -5.551 -22.5 1 96.69 105 HIS B C 1
ATOM 3076 O O . HIS B 1 105 ? 3.344 -5.344 -23.625 1 96.69 105 HIS B O 1
ATOM 3082 N N . ASN B 1 106 ? 3.875 -6.777 -22.016 1 98.38 106 ASN B N 1
ATOM 3083 C CA . ASN B 1 106 ? 3.213 -7.926 -22.625 1 98.38 106 ASN B CA 1
ATOM 3084 C C . ASN B 1 106 ? 1.712 -7.918 -22.344 1 98.38 106 ASN B C 1
ATOM 3086 O O . ASN B 1 106 ? 1.286 -8.055 -21.203 1 98.38 106 ASN B O 1
ATOM 3090 N N . ALA B 1 107 ? 0.89 -7.785 -23.359 1 98.38 107 ALA B N 1
ATOM 3091 C CA . ALA B 1 107 ? -0.553 -7.621 -23.219 1 98.38 107 ALA B CA 1
ATOM 3092 C C . ALA B 1 107 ? -1.187 -8.867 -22.609 1 98.38 107 ALA B C 1
ATOM 3094 O O . ALA B 1 107 ? -2.137 -8.766 -21.828 1 98.38 107 ALA B O 1
ATOM 3095 N N . LEU B 1 108 ? -0.688 -10.031 -23 1 98.69 108 LEU B N 1
ATOM 3096 C CA . LEU B 1 108 ? -1.24 -11.273 -22.469 1 98.69 108 LEU B CA 1
ATOM 3097 C C . LEU B 1 108 ? -1.009 -11.375 -20.969 1 98.69 108 LEU B C 1
ATOM 3099 O O . LEU B 1 108 ? -1.924 -11.719 -20.219 1 98.69 108 LEU B O 1
ATOM 3103 N N . LEU B 1 109 ? 0.216 -11.047 -20.531 1 98.75 109 LEU B N 1
ATOM 3104 C CA . LEU B 1 109 ? 0.517 -11.086 -19.109 1 98.75 109 LEU B CA 1
ATOM 3105 C C . LEU B 1 109 ? -0.387 -10.133 -18.328 1 98.75 109 LEU B C 1
ATOM 3107 O O . LEU B 1 109 ? -0.944 -10.508 -17.297 1 98.75 109 LEU B O 1
ATOM 3111 N N . GLU B 1 110 ? -0.521 -8.945 -18.812 1 98.5 110 GLU B N 1
ATOM 3112 C CA . GLU B 1 110 ? -1.393 -7.977 -18.141 1 98.5 110 GLU B CA 1
ATOM 3113 C C . GLU B 1 110 ? -2.826 -8.492 -18.062 1 98.5 110 GLU B C 1
ATOM 3115 O O . GLU B 1 110 ? -3.482 -8.359 -17.031 1 98.5 110 GLU B O 1
ATOM 3120 N N . ASP B 1 111 ? -3.311 -9.047 -19.156 1 98.44 111 ASP B N 1
ATOM 3121 C CA . ASP B 1 111 ? -4.684 -9.547 -19.188 1 98.44 111 ASP B CA 1
ATOM 3122 C C . ASP B 1 111 ? -4.867 -10.719 -18.234 1 98.44 111 ASP B C 1
ATOM 3124 O O . ASP B 1 111 ? -5.938 -10.891 -17.641 1 98.44 111 ASP B O 1
ATOM 3128 N N . ILE B 1 112 ? -3.82 -11.586 -18.109 1 98.75 112 ILE B N 1
ATOM 3129 C CA . ILE B 1 112 ? -3.873 -12.688 -17.141 1 98.75 112 ILE B CA 1
ATOM 3130 C C . ILE B 1 112 ? -4.012 -12.125 -15.727 1 98.75 112 ILE B C 1
ATOM 3132 O O . ILE B 1 112 ? -4.863 -12.578 -14.953 1 98.75 112 ILE B O 1
ATOM 3136 N N . ILE B 1 113 ? -3.219 -11.086 -15.383 1 98.69 113 ILE B N 1
ATOM 3137 C CA . ILE B 1 113 ? -3.26 -10.469 -14.062 1 98.69 113 ILE B CA 1
ATOM 3138 C C . ILE B 1 113 ? -4.645 -9.875 -13.812 1 98.69 113 ILE B C 1
ATOM 3140 O O . ILE B 1 113 ? -5.223 -10.062 -12.742 1 98.69 113 ILE B O 1
ATOM 3144 N N . ARG B 1 114 ? -5.184 -9.211 -14.805 1 97.81 114 ARG B N 1
ATOM 3145 C CA . ARG B 1 114 ? -6.496 -8.586 -14.688 1 97.81 114 ARG B CA 1
ATOM 3146 C C . ARG B 1 114 ? -7.586 -9.641 -14.516 1 97.81 114 ARG B C 1
ATOM 3148 O O . ARG B 1 114 ? -8.5 -9.469 -13.703 1 97.81 114 ARG B O 1
ATOM 3155 N N . PHE B 1 115 ? -7.527 -10.68 -15.352 1 97.81 115 PHE B N 1
ATOM 3156 C CA . PHE B 1 115 ? -8.477 -11.773 -15.219 1 97.81 115 PHE B CA 1
ATOM 3157 C C . PHE B 1 115 ? -8.492 -12.312 -13.797 1 97.81 115 PHE B C 1
ATOM 3159 O O . PHE B 1 115 ? -9.555 -12.461 -13.188 1 97.81 115 PHE B O 1
ATOM 3166 N N . ASP B 1 116 ? -7.27 -12.609 -13.273 1 98.56 116 ASP B N 1
ATOM 3167 C CA . ASP B 1 116 ? -7.141 -13.148 -11.922 1 98.56 116 ASP B CA 1
ATOM 3168 C C . ASP B 1 116 ? -7.777 -12.211 -10.891 1 98.56 116 ASP B C 1
ATOM 3170 O O . ASP B 1 116 ? -8.57 -12.648 -10.055 1 98.56 116 ASP B O 1
ATOM 3174 N N . PHE B 1 117 ? -7.402 -10.961 -10.969 1 98.38 117 PHE B N 1
ATOM 3175 C CA . PHE B 1 117 ? -7.883 -10 -9.984 1 98.38 117 PHE B CA 1
ATOM 3176 C C . PHE B 1 117 ? -9.406 -9.938 -9.992 1 98.38 117 PHE B C 1
ATOM 3178 O O . PHE B 1 117 ? -10.031 -9.812 -8.938 1 98.38 117 PHE B O 1
ATOM 3185 N N . GLN B 1 118 ? -10 -10.016 -11.141 1 97.31 118 GLN B N 1
ATOM 3186 C CA . GLN B 1 118 ? -11.453 -9.938 -11.273 1 97.31 118 GLN B CA 1
ATOM 3187 C C . GLN B 1 118 ? -12.133 -11.117 -10.586 1 97.31 118 GLN B C 1
ATOM 3189 O O . GLN B 1 118 ? -13.328 -11.07 -10.281 1 97.31 118 GLN B O 1
ATOM 3194 N N . GLN B 1 119 ? -11.344 -12.227 -10.453 1 97.75 119 GLN B N 1
ATOM 3195 C CA . GLN B 1 119 ? -11.922 -13.383 -9.773 1 97.75 119 GLN B CA 1
ATOM 3196 C C . GLN B 1 119 ? -11.883 -13.203 -8.258 1 97.75 119 GLN B C 1
ATOM 3198 O O . GLN B 1 119 ? -12.523 -13.961 -7.527 1 97.75 119 GLN B O 1
ATOM 3203 N N . THR B 1 120 ? -11.078 -12.266 -7.738 1 98.12 120 THR B N 1
ATOM 3204 C CA . THR B 1 120 ? -10.867 -12.133 -6.301 1 98.12 120 THR B CA 1
ATOM 3205 C C . THR B 1 120 ? -12.031 -11.398 -5.648 1 98.12 120 THR B C 1
ATOM 3207 O O . THR B 1 120 ? -12.836 -10.766 -6.336 1 98.12 120 THR B O 1
ATOM 3210 N N . PHE B 1 121 ? -12.195 -11.555 -4.418 1 97.5 121 PHE B N 1
ATOM 3211 C CA . PHE B 1 121 ? -13.18 -10.922 -3.545 1 97.5 121 PHE B CA 1
ATOM 3212 C C . PHE B 1 121 ? -12.547 -10.531 -2.215 1 97.5 121 PHE B C 1
ATOM 3214 O O . PHE B 1 121 ? -11.633 -11.195 -1.733 1 97.5 121 PHE B O 1
ATOM 3221 N N . TRP B 1 122 ? -13.062 -9.414 -1.677 1 95.44 122 TRP B N 1
ATOM 3222 C CA . TRP B 1 122 ? -12.352 -8.781 -0.569 1 95.44 122 TRP B CA 1
ATOM 3223 C C . TRP B 1 122 ? -13.328 -8.266 0.479 1 95.44 122 TRP B C 1
ATOM 3225 O O . TRP B 1 122 ? -14.461 -7.91 0.157 1 95.44 122 TRP B O 1
ATOM 3235 N N . MET B 1 123 ? -12.805 -8.336 1.716 1 92.5 123 MET B N 1
ATOM 3236 C CA . MET B 1 123 ? -13.492 -7.488 2.689 1 92.5 123 MET B CA 1
ATOM 3237 C C . MET B 1 123 ? -13.391 -6.02 2.295 1 92.5 123 MET B C 1
ATOM 3239 O O . MET B 1 123 ? -12.352 -5.57 1.803 1 92.5 123 MET B O 1
ATOM 3243 N N . LYS B 1 124 ? -14.367 -5.254 2.582 1 88.31 124 LYS B N 1
ATOM 3244 C CA . LYS B 1 124 ? -14.484 -3.869 2.131 1 88.31 124 LYS B CA 1
ATOM 3245 C C . LYS B 1 124 ? -13.273 -3.049 2.564 1 88.31 124 LYS B C 1
ATOM 3247 O O . LYS B 1 124 ? -12.727 -2.268 1.78 1 88.31 124 LYS B O 1
ATOM 3252 N N . GLU B 1 125 ? -12.812 -3.17 3.756 1 86.56 125 GLU B N 1
ATOM 3253 C CA . GLU B 1 125 ? -11.703 -2.389 4.289 1 86.56 125 GLU B CA 1
ATOM 3254 C C . GLU B 1 125 ? -10.406 -2.684 3.537 1 86.56 125 GLU B C 1
ATOM 3256 O O . GLU B 1 125 ? -9.594 -1.786 3.316 1 86.56 125 GLU B O 1
ATOM 3261 N N . ASP B 1 126 ? -10.25 -3.975 3.117 1 90.44 126 ASP B N 1
ATOM 3262 C CA . ASP B 1 126 ? -9.047 -4.363 2.381 1 90.44 126 ASP B CA 1
ATOM 3263 C C . ASP B 1 126 ? -9.078 -3.807 0.958 1 90.44 126 ASP B C 1
ATOM 3265 O O . ASP B 1 126 ? -8.023 -3.545 0.368 1 90.44 126 ASP B O 1
ATOM 3269 N N . ALA B 1 127 ? -10.281 -3.562 0.484 1 91.88 127 ALA B N 1
ATOM 3270 C CA . ALA B 1 127 ? -10.453 -3.145 -0.904 1 91.88 127 ALA B CA 1
ATOM 3271 C C . ALA B 1 127 ? -10.258 -1.637 -1.051 1 91.88 127 ALA B C 1
ATOM 3273 O O . ALA B 1 127 ? -10.266 -1.109 -2.166 1 91.88 127 ALA B O 1
ATOM 3274 N N . LEU B 1 128 ? -10.055 -0.937 0.027 1 90.62 128 LEU B N 1
ATOM 3275 C CA . LEU B 1 128 ? -9.922 0.516 0.007 1 90.62 128 LEU B CA 1
ATOM 3276 C C . LEU B 1 128 ? -8.492 0.925 -0.331 1 90.62 128 LEU B C 1
ATOM 3278 O O . LEU B 1 128 ? -8.234 2.09 -0.646 1 90.62 128 LEU B O 1
ATOM 3282 N N . MET B 1 129 ? -7.555 -0 -0.25 1 93.25 129 MET B N 1
ATOM 3283 C CA . MET B 1 129 ? -6.141 0.238 -0.507 1 93.25 129 MET B CA 1
ATOM 3284 C C . MET B 1 129 ? -5.684 -0.494 -1.766 1 93.25 129 MET B C 1
ATOM 3286 O O . MET B 1 129 ? -6.352 -1.42 -2.227 1 93.25 129 MET B O 1
ATOM 3290 N N . PRO B 1 130 ? -4.547 -0.054 -2.344 1 95.5 130 PRO B N 1
ATOM 3291 C CA . PRO B 1 130 ? -4.027 -0.835 -3.469 1 95.5 130 PRO B CA 1
ATOM 3292 C C . PRO B 1 130 ? -3.766 -2.295 -3.104 1 95.5 130 PRO B C 1
ATOM 3294 O O . PRO B 1 130 ? -3.32 -2.586 -1.99 1 95.5 130 PRO B O 1
ATOM 3297 N N . VAL B 1 131 ? -4.078 -3.143 -4.035 1 96.69 131 VAL B N 1
ATOM 3298 C CA . VAL B 1 131 ? -3.793 -4.562 -3.854 1 96.69 131 VAL B CA 1
ATOM 3299 C C . VAL B 1 131 ? -2.467 -4.91 -4.523 1 96.69 131 VAL B C 1
ATOM 3301 O O . VAL B 1 131 ? -2.246 -4.574 -5.688 1 96.69 131 VAL B O 1
ATOM 3304 N N . HIS B 1 132 ? -1.581 -5.484 -3.734 1 96.06 132 HIS B N 1
ATOM 3305 C CA . HIS B 1 132 ? -0.288 -5.938 -4.238 1 96.06 132 HIS B CA 1
ATOM 3306 C C . HIS B 1 132 ? -0.43 -7.227 -5.039 1 96.06 132 HIS B C 1
ATOM 3308 O O . HIS B 1 132 ? -1.162 -8.133 -4.641 1 96.06 132 HIS B O 1
ATOM 3314 N N . ALA B 1 133 ? 0.174 -7.273 -6.137 1 97.38 133 ALA B N 1
ATOM 3315 C CA . ALA B 1 133 ? 0.25 -8.469 -6.977 1 97.38 133 ALA B CA 1
ATOM 3316 C C . ALA B 1 133 ? 1.692 -8.945 -7.125 1 97.38 133 ALA B C 1
ATOM 3318 O O . ALA B 1 133 ? 2.547 -8.203 -7.621 1 97.38 133 ALA B O 1
ATOM 3319 N N . GLY B 1 134 ? 1.962 -10.078 -6.676 1 96.31 134 GLY B N 1
ATOM 3320 C CA . GLY B 1 134 ? 3.232 -10.734 -6.938 1 96.31 134 GLY B CA 1
ATOM 3321 C C . GLY B 1 134 ? 3.182 -11.68 -8.125 1 96.31 134 GLY B C 1
ATOM 3322 O O . GLY B 1 134 ? 2.346 -12.586 -8.164 1 96.31 134 GLY B O 1
ATOM 3323 N N . ILE B 1 135 ? 4.047 -11.453 -9.094 1 98 135 ILE B N 1
ATOM 3324 C CA . ILE B 1 135 ? 4.07 -12.258 -10.305 1 98 135 ILE B CA 1
ATOM 3325 C C . ILE B 1 135 ? 5.336 -13.117 -10.336 1 98 135 ILE B C 1
ATOM 3327 O O . ILE B 1 135 ? 6.441 -12.594 -10.5 1 98 135 ILE B O 1
ATOM 3331 N N . HIS B 1 136 ? 5.156 -14.438 -10.25 1 96.88 136 HIS B N 1
ATOM 3332 C CA . HIS B 1 136 ? 6.266 -15.383 -10.234 1 96.88 136 HIS B CA 1
ATOM 3333 C C . HIS B 1 136 ? 6.32 -16.188 -11.531 1 96.88 136 HIS B C 1
ATOM 3335 O O . HIS B 1 136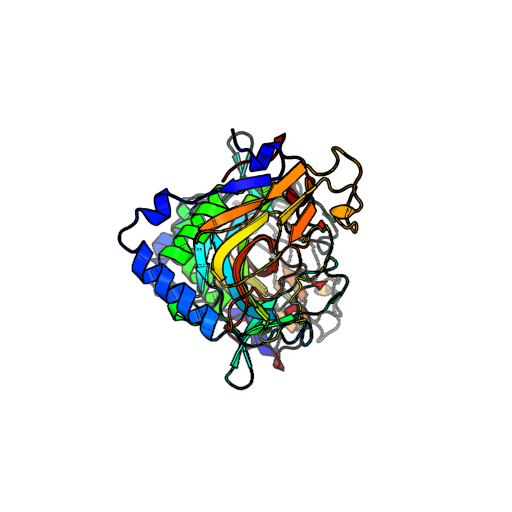 ? 5.332 -16.812 -11.922 1 96.88 136 HIS B O 1
ATOM 3341 N N . PHE B 1 137 ? 7.441 -16.109 -12.188 1 98.25 137 PHE B N 1
ATOM 3342 C CA . PHE B 1 137 ? 7.773 -17.094 -13.203 1 98.25 137 PHE B CA 1
ATOM 3343 C C . PHE B 1 137 ? 8.578 -18.234 -12.602 1 98.25 137 PHE B C 1
ATOM 3345 O O . PHE B 1 137 ? 9.695 -18.031 -12.125 1 98.25 137 PHE B O 1
ATOM 3352 N N . VAL B 1 138 ? 8.008 -19.453 -12.633 1 97.38 138 VAL B N 1
ATOM 3353 C CA . VAL B 1 138 ? 8.656 -20.594 -11.992 1 97.38 138 VAL B CA 1
ATOM 3354 C C . VAL B 1 138 ? 8.781 -21.734 -12.992 1 97.38 138 VAL B C 1
ATOM 3356 O O . VAL B 1 138 ? 7.805 -22.109 -13.641 1 97.38 138 VAL B O 1
ATOM 3359 N N . LYS B 1 139 ? 9.938 -22.234 -13.062 1 97.38 139 LYS B N 1
ATOM 3360 C CA . LYS B 1 139 ? 10.227 -23.391 -13.914 1 97.38 139 LYS B CA 1
ATOM 3361 C C . LYS B 1 139 ? 10.805 -24.547 -13.102 1 97.38 139 LYS B C 1
ATOM 3363 O O . LYS B 1 139 ? 11.773 -24.359 -12.352 1 97.38 139 LYS B O 1
ATOM 3368 N N . LEU B 1 140 ? 10.18 -25.672 -13.148 1 96.94 140 LEU B N 1
ATOM 3369 C CA . LEU B 1 140 ? 10.727 -26.938 -12.688 1 96.94 140 LEU B CA 1
ATOM 3370 C C . LEU B 1 140 ? 11.305 -27.75 -13.852 1 96.94 140 LEU B C 1
ATOM 3372 O O . LEU B 1 140 ? 10.602 -28.016 -14.828 1 96.94 140 LEU B O 1
ATOM 3376 N N . CYS B 1 141 ? 12.555 -28.062 -13.711 1 96.06 141 CYS B N 1
ATOM 3377 C CA . CYS B 1 141 ? 13.203 -28.688 -14.859 1 96.06 141 CYS B CA 1
ATOM 3378 C C . CYS B 1 141 ? 14.195 -29.75 -14.414 1 96.06 141 CYS B C 1
ATOM 3380 O O . CYS B 1 141 ? 14.961 -29.547 -13.469 1 96.06 141 CYS B O 1
ATOM 3382 N N . VAL B 1 142 ? 14.156 -30.859 -15.078 1 96.12 142 VAL B N 1
ATOM 3383 C CA . VAL B 1 142 ? 15.094 -31.953 -14.836 1 96.12 142 VAL B CA 1
ATOM 3384 C C . VAL B 1 142 ? 15.766 -32.375 -16.141 1 96.12 142 VAL B C 1
ATOM 3386 O O . VAL B 1 142 ? 15.109 -32.438 -17.188 1 96.12 142 VAL B O 1
ATOM 3389 N N . ASN B 1 143 ? 17.031 -32.625 -16.047 1 94.31 143 ASN B N 1
ATOM 3390 C CA . ASN B 1 143 ? 17.797 -32.906 -17.25 1 94.31 143 ASN B CA 1
ATOM 3391 C C . ASN B 1 143 ? 18.031 -34.406 -17.406 1 94.31 143 ASN B C 1
ATOM 3393 O O . ASN B 1 143 ? 18.078 -34.906 -18.531 1 94.31 143 ASN B O 1
ATOM 3397 N N . GLU B 1 144 ? 18.203 -35.031 -16.281 1 93.88 144 GLU B N 1
ATOM 3398 C CA . GLU B 1 144 ? 18.578 -36.438 -16.344 1 93.88 144 GLU B CA 1
ATOM 3399 C C . GLU B 1 144 ? 17.5 -37.312 -15.719 1 93.88 144 GLU B C 1
ATOM 3401 O O . GLU B 1 144 ? 16.75 -36.875 -14.852 1 93.88 144 GLU B O 1
ATOM 3406 N N . ALA B 1 145 ? 17.562 -38.562 -16.219 1 91.81 145 ALA B N 1
ATOM 3407 C CA . ALA B 1 145 ? 16.656 -39.531 -15.625 1 91.81 145 ALA B CA 1
ATOM 3408 C C . ALA B 1 145 ? 16.984 -39.75 -14.148 1 91.81 145 ALA B C 1
ATOM 3410 O O . ALA B 1 145 ? 18.156 -39.812 -13.766 1 91.81 145 ALA B O 1
ATOM 3411 N N . GLY B 1 146 ? 15.961 -39.844 -13.359 1 91 146 GLY B N 1
ATOM 3412 C CA . GLY B 1 146 ? 16.172 -40.062 -11.938 1 91 146 GLY B CA 1
ATOM 3413 C C . GLY B 1 146 ? 16.141 -38.781 -11.125 1 91 146 GLY B C 1
ATOM 3414 O O . GLY B 1 146 ? 15.93 -38.812 -9.914 1 91 146 GLY B O 1
ATOM 3415 N N . GLU B 1 147 ? 16.375 -37.688 -11.797 1 93.19 147 GLU B N 1
ATOM 3416 C CA . GLU B 1 147 ? 16.312 -36.406 -11.117 1 93.19 147 GLU B CA 1
ATOM 3417 C C . GLU B 1 147 ? 14.859 -35.969 -10.875 1 93.19 147 GLU B C 1
ATOM 3419 O O . GLU B 1 147 ? 13.953 -36.406 -11.586 1 93.19 147 GLU B O 1
ATOM 3424 N N . THR B 1 148 ? 14.656 -35.25 -9.82 1 94.06 148 THR B N 1
ATOM 3425 C CA . THR B 1 148 ? 13.336 -34.688 -9.531 1 94.06 148 THR B CA 1
ATOM 3426 C C . THR B 1 148 ? 13.406 -33.188 -9.289 1 94.06 148 THR B C 1
ATOM 3428 O O . THR B 1 148 ? 14.445 -32.656 -8.883 1 94.06 148 THR B O 1
ATOM 3431 N N . ALA B 1 149 ? 12.422 -32.5 -9.742 1 94.38 149 ALA B N 1
ATOM 3432 C CA . ALA B 1 149 ? 12.203 -31.109 -9.375 1 94.38 149 ALA B CA 1
ATOM 3433 C C . ALA B 1 149 ? 10.953 -30.969 -8.516 1 94.38 149 ALA B C 1
ATOM 3435 O O . ALA B 1 149 ? 9.93 -31.594 -8.781 1 94.38 149 ALA B O 1
ATOM 3436 N N . VAL B 1 150 ? 11.023 -30.156 -7.492 1 89.81 150 VAL B N 1
ATOM 3437 C CA . VAL B 1 150 ? 9.938 -30.125 -6.512 1 89.81 150 VAL B CA 1
ATOM 3438 C C . VAL B 1 150 ? 9.648 -28.672 -6.117 1 89.81 150 VAL B C 1
ATOM 3440 O O . VAL B 1 150 ? 10.555 -27.844 -6.055 1 89.81 150 VAL B O 1
ATOM 3443 N N . SER B 1 151 ? 8.344 -28.391 -5.957 1 87.25 151 SER B N 1
ATOM 3444 C CA . SER B 1 151 ? 7.949 -27.109 -5.367 1 87.25 151 SER B CA 1
ATOM 3445 C C . SER B 1 151 ? 8.047 -27.156 -3.846 1 87.25 151 SER B C 1
ATOM 3447 O O . SER B 1 151 ? 7.973 -28.234 -3.244 1 87.25 151 SER B O 1
ATOM 3449 N N . SER B 1 152 ? 8.328 -25.969 -3.275 1 81.12 152 SER B N 1
ATOM 3450 C CA . SER B 1 152 ? 8.336 -25.844 -1.821 1 81.12 152 SER B CA 1
ATOM 3451 C C . SER B 1 152 ? 7.152 -25 -1.339 1 81.12 152 SER B C 1
ATOM 3453 O O . SER B 1 152 ? 6.863 -23.938 -1.901 1 81.12 152 SER B O 1
ATOM 3455 N N . PRO B 1 153 ? 6.527 -25.562 -0.316 1 83.94 153 PRO B N 1
ATOM 3456 C CA . PRO B 1 153 ? 6.648 -26.859 0.354 1 83.94 153 PRO B CA 1
ATOM 3457 C C . PRO B 1 153 ? 6.156 -28.016 -0.509 1 83.94 153 PRO B C 1
ATOM 3459 O O . PRO B 1 153 ? 5.285 -27.828 -1.364 1 83.94 153 PRO B O 1
ATOM 3462 N N . ASN B 1 154 ? 6.719 -29.141 -0.151 1 89.19 154 ASN B N 1
ATOM 3463 C CA . ASN B 1 154 ? 6.344 -30.328 -0.904 1 89.19 154 ASN B CA 1
ATOM 3464 C C . ASN B 1 154 ? 5.234 -31.109 -0.204 1 89.19 154 ASN B C 1
ATOM 3466 O O . ASN B 1 154 ? 5.406 -32.281 0.128 1 89.19 154 ASN B O 1
ATOM 3470 N N . ASN B 1 155 ? 4.188 -30.516 0.107 1 94.94 155 ASN B N 1
ATOM 3471 C CA . ASN B 1 155 ? 2.975 -31.047 0.721 1 94.94 155 ASN B CA 1
ATOM 3472 C C . ASN B 1 155 ? 1.812 -30.062 0.593 1 94.94 155 ASN B C 1
ATOM 3474 O O . ASN B 1 155 ? 1.984 -28.953 0.094 1 94.94 155 ASN B O 1
ATOM 3478 N N . LEU B 1 156 ? 0.663 -30.547 0.929 1 96.12 156 LEU B N 1
ATOM 3479 C CA . LEU B 1 156 ? -0.49 -29.656 0.966 1 96.12 156 LEU B CA 1
ATOM 3480 C C . LEU B 1 156 ? -0.233 -28.484 1.896 1 96.12 156 LEU B C 1
ATOM 3482 O O . LEU B 1 156 ? 0.135 -28.672 3.057 1 96.12 156 LEU B O 1
ATOM 3486 N N . HIS B 1 157 ? -0.429 -27.266 1.339 1 94.88 157 HIS B N 1
ATOM 3487 C CA . HIS B 1 157 ? -0.079 -26.078 2.131 1 94.88 157 HIS B CA 1
ATOM 3488 C C . HIS B 1 157 ? -0.96 -24.891 1.769 1 94.88 157 HIS B C 1
ATOM 3490 O O . HIS B 1 157 ? -1.715 -24.953 0.795 1 94.88 157 HIS B O 1
ATOM 3496 N N . GLN B 1 158 ? -0.917 -23.938 2.633 1 93.19 158 GLN B N 1
ATOM 3497 C CA . GLN B 1 158 ? -1.456 -22.594 2.422 1 93.19 158 GLN B CA 1
ATOM 3498 C C . GLN B 1 158 ? -0.335 -21.578 2.268 1 93.19 158 GLN B C 1
ATOM 3500 O O . GLN B 1 158 ? 0.735 -21.719 2.859 1 93.19 158 GLN B O 1
ATOM 3505 N N . ASP B 1 159 ? -0.516 -20.609 1.444 1 88.69 159 ASP B N 1
ATOM 3506 C CA . ASP B 1 159 ? 0.549 -19.672 1.073 1 88.69 159 ASP B CA 1
ATOM 3507 C C . ASP B 1 159 ? 0.605 -18.5 2.035 1 88.69 159 ASP B C 1
ATOM 3509 O O . ASP B 1 159 ? 1.648 -17.844 2.176 1 88.69 159 ASP B O 1
ATOM 3513 N N . GLY B 1 160 ? -0.492 -18.156 2.652 1 88.31 160 GLY B N 1
ATOM 3514 C CA . GLY B 1 160 ? -0.514 -17.016 3.551 1 88.31 160 GLY B CA 1
ATOM 3515 C C . GLY B 1 160 ? -1.021 -15.75 2.891 1 88.31 160 GLY B C 1
ATOM 3516 O O . GLY B 1 160 ? -1.188 -14.727 3.553 1 88.31 160 GLY B O 1
ATOM 3517 N N . GLU B 1 161 ? -1.19 -15.781 1.639 1 92.19 161 GLU B N 1
ATOM 3518 C CA . GLU B 1 161 ? -1.881 -14.727 0.904 1 92.19 161 GLU B CA 1
ATOM 3519 C C . GLU B 1 161 ? -3.311 -15.133 0.564 1 92.19 161 GLU B C 1
ATOM 3521 O O . GLU B 1 161 ? -3.58 -16.312 0.302 1 92.19 161 GLU B O 1
ATOM 3526 N N . PRO B 1 162 ? -4.207 -14.148 0.497 1 95.19 162 PRO B N 1
ATOM 3527 C CA . PRO B 1 162 ? -5.609 -14.523 0.282 1 95.19 162 PRO B CA 1
ATOM 3528 C C . PRO B 1 162 ? -5.82 -15.305 -1.012 1 95.19 162 PRO B C 1
ATOM 3530 O O . PRO B 1 162 ? -6.5 -16.328 -1.012 1 95.19 162 PRO B O 1
ATOM 3533 N N . PHE B 1 163 ? -5.207 -14.805 -2.09 1 97.75 163 PHE B N 1
ATOM 3534 C CA . PHE B 1 163 ? -5.465 -15.43 -3.379 1 97.75 163 PHE B CA 1
ATOM 3535 C C . PHE B 1 163 ? -4.156 -15.797 -4.074 1 97.75 163 PHE B C 1
ATOM 3537 O O . PHE B 1 163 ? -3.201 -15.016 -4.059 1 97.75 163 PHE B O 1
ATOM 3544 N N . THR B 1 164 ? -4.117 -16.922 -4.68 1 97.81 164 THR B N 1
ATOM 3545 C CA . THR B 1 164 ? -3.035 -17.375 -5.551 1 97.81 164 THR B CA 1
ATOM 3546 C C . THR B 1 164 ? -3.592 -18.047 -6.801 1 97.81 164 THR B C 1
ATOM 3548 O O . THR B 1 164 ? -4.543 -18.828 -6.727 1 97.81 164 THR B O 1
ATOM 3551 N N . PHE B 1 165 ? -3.064 -17.719 -7.895 1 98.69 165 PHE B N 1
ATOM 3552 C CA . PHE B 1 165 ? -3.416 -18.328 -9.172 1 98.69 165 PHE B CA 1
ATOM 3553 C C . PHE B 1 165 ? -2.189 -18.938 -9.836 1 98.69 165 PHE B C 1
ATOM 3555 O O . PHE B 1 165 ? -1.082 -18.422 -9.719 1 98.69 165 PHE B O 1
ATOM 3562 N N . ALA B 1 166 ? -2.4 -20.031 -10.539 1 98.69 166 ALA B N 1
ATOM 3563 C CA . ALA B 1 166 ? -1.353 -20.703 -11.305 1 98.69 166 ALA B CA 1
ATOM 3564 C C . ALA B 1 166 ? -1.766 -20.875 -12.766 1 98.69 166 ALA B C 1
ATOM 3566 O O . ALA B 1 166 ? -2.871 -21.344 -13.055 1 98.69 166 ALA B O 1
ATOM 3567 N N . HIS B 1 167 ? -0.902 -20.5 -13.664 1 98.88 167 HIS B N 1
ATOM 3568 C CA . HIS B 1 167 ? -1.134 -20.594 -15.102 1 98.88 167 HIS B CA 1
ATOM 3569 C C . HIS B 1 167 ? -0.027 -21.391 -15.789 1 98.88 167 HIS B C 1
ATOM 3571 O O . HIS B 1 167 ? 1.126 -20.953 -15.82 1 98.88 167 HIS B O 1
ATOM 3577 N N . LEU B 1 168 ? -0.401 -22.469 -16.391 1 98.75 168 LEU B N 1
ATOM 3578 C CA . LEU B 1 168 ? 0.602 -23.234 -17.125 1 98.75 168 LEU B CA 1
ATOM 3579 C C . LEU B 1 168 ? 1.039 -22.484 -18.391 1 98.75 168 LEU B C 1
ATOM 3581 O O . LEU B 1 168 ? 0.205 -21.938 -19.109 1 98.75 168 LEU B O 1
ATOM 3585 N N . ILE B 1 169 ? 2.291 -22.5 -18.625 1 98.69 169 ILE B N 1
ATOM 3586 C CA . ILE B 1 169 ? 2.828 -21.906 -19.844 1 98.69 169 ILE B CA 1
ATOM 3587 C C . ILE B 1 169 ? 3.371 -23 -20.766 1 98.69 169 ILE B C 1
ATOM 3589 O O . ILE B 1 169 ? 3.143 -22.984 -21.969 1 98.69 169 ILE B O 1
ATOM 3593 N N . ARG B 1 170 ? 4.113 -23.922 -20.125 1 98.06 170 ARG B N 1
ATOM 3594 C CA . ARG B 1 170 ? 4.699 -25 -20.906 1 98.06 170 ARG B CA 1
ATOM 3595 C C . ARG B 1 170 ? 4.824 -26.266 -20.062 1 98.06 170 ARG B C 1
ATOM 3597 O O . ARG B 1 170 ? 5.203 -26.219 -18.891 1 98.06 170 ARG B O 1
ATOM 3604 N N . ARG B 1 171 ? 4.453 -27.375 -20.578 1 98.06 171 ARG B N 1
ATOM 3605 C CA . ARG B 1 171 ? 4.68 -28.719 -20.078 1 98.06 171 ARG B CA 1
ATOM 3606 C C . ARG B 1 171 ? 5.312 -29.594 -21.156 1 98.06 171 ARG B C 1
ATOM 3608 O O . ARG B 1 171 ? 4.711 -29.844 -22.203 1 98.06 171 ARG B O 1
ATOM 3615 N N . ARG B 1 172 ? 6.516 -30.016 -20.906 1 97.19 172 ARG B N 1
ATOM 3616 C CA . ARG B 1 172 ? 7.258 -30.766 -21.906 1 97.19 172 ARG B CA 1
ATOM 3617 C C . ARG B 1 172 ? 7.973 -31.953 -21.266 1 97.19 172 ARG B C 1
ATOM 3619 O O . ARG B 1 172 ? 8.781 -31.797 -20.359 1 97.19 172 ARG B O 1
ATOM 3626 N N . ASN B 1 173 ? 7.707 -33.188 -21.75 1 97.56 173 ASN B N 1
ATOM 3627 C CA . ASN B 1 173 ? 8.398 -34.406 -21.344 1 97.56 173 ASN B CA 1
ATOM 3628 C C . ASN B 1 173 ? 8.391 -34.594 -19.828 1 97.56 173 ASN B C 1
ATOM 3630 O O . ASN B 1 173 ? 9.438 -34.812 -19.234 1 97.56 173 ASN B O 1
ATOM 3634 N N . VAL B 1 174 ? 7.27 -34.406 -19.219 1 96.44 174 VAL B N 1
ATOM 3635 C CA . VAL B 1 174 ? 7.16 -34.406 -17.766 1 96.44 174 VAL B CA 1
ATOM 3636 C C . VAL B 1 174 ? 6.293 -35.594 -17.312 1 96.44 174 VAL B C 1
ATOM 3638 O O . VAL B 1 174 ? 5.23 -35.844 -17.875 1 96.44 174 VAL B O 1
ATOM 3641 N N . LYS B 1 175 ? 6.773 -36.312 -16.453 1 95.81 175 LYS B N 1
ATOM 3642 C CA . LYS B 1 175 ? 5.969 -37.219 -15.617 1 95.81 175 LYS B CA 1
ATOM 3643 C C . LYS B 1 175 ? 5.723 -36.625 -14.242 1 95.81 175 LYS B C 1
ATOM 3645 O O . LYS B 1 175 ? 6.617 -36 -13.664 1 95.81 175 LYS B O 1
ATOM 3650 N N . GLY B 1 176 ? 4.445 -36.812 -13.773 1 96 176 GLY B N 1
ATOM 3651 C CA . GLY B 1 176 ? 4.105 -36.219 -12.477 1 96 176 GLY B CA 1
ATOM 3652 C C . GLY B 1 176 ? 3.477 -34.844 -12.594 1 96 176 GLY B C 1
ATOM 3653 O O . GLY B 1 176 ? 2.635 -34.594 -13.461 1 96 176 GLY B O 1
ATOM 3654 N N . ALA B 1 177 ? 3.74 -33.969 -11.539 1 96.44 177 ALA B N 1
ATOM 3655 C CA . ALA B 1 177 ? 3.244 -32.594 -11.461 1 96.44 177 ALA B CA 1
ATOM 3656 C C . ALA B 1 177 ? 1.723 -32.562 -11.344 1 96.44 177 ALA B C 1
ATOM 3658 O O . ALA B 1 177 ? 1.061 -31.703 -11.938 1 96.44 177 ALA B O 1
ATOM 3659 N N . MET B 1 178 ? 1.264 -33.5 -10.664 1 96.62 178 MET B N 1
ATOM 3660 C CA . MET B 1 178 ? -0.164 -33.531 -10.359 1 96.62 178 MET B CA 1
ATOM 3661 C C . MET B 1 178 ? -0.519 -32.438 -9.359 1 96.62 178 MET B C 1
ATOM 3663 O O . MET B 1 178 ? 0.212 -32.188 -8.391 1 96.62 178 MET B O 1
ATOM 3667 N N . ASN B 1 179 ? -1.613 -31.672 -9.625 1 97.88 179 ASN B N 1
ATOM 3668 C CA . ASN B 1 179 ? -2.137 -30.703 -8.664 1 97.88 179 ASN B CA 1
ATOM 3669 C C . ASN B 1 179 ? -3.201 -31.328 -7.766 1 97.88 179 ASN B C 1
ATOM 3671 O O . ASN B 1 179 ? -4.004 -32.156 -8.219 1 97.88 179 ASN B O 1
ATOM 3675 N N . ALA B 1 180 ? -3.229 -30.938 -6.582 1 97.81 180 ALA B N 1
ATOM 3676 C CA . ALA B 1 180 ? -4.223 -31.438 -5.629 1 97.81 180 ALA B CA 1
ATOM 3677 C C . ALA B 1 180 ? -4.746 -30.297 -4.754 1 97.81 180 ALA B C 1
ATOM 3679 O O . ALA B 1 180 ? -3.992 -29.391 -4.375 1 97.81 180 ALA B O 1
ATOM 3680 N N . ILE B 1 181 ? -6.027 -30.328 -4.449 1 98.25 181 ILE B N 1
ATOM 3681 C CA . ILE B 1 181 ? -6.707 -29.375 -3.57 1 98.25 181 ILE B CA 1
ATOM 3682 C C . ILE B 1 181 ? -7.359 -30.125 -2.412 1 98.25 181 ILE B C 1
ATOM 3684 O O . ILE B 1 181 ? -7.957 -31.188 -2.611 1 98.25 181 ILE B O 1
ATOM 3688 N N . SER B 1 182 ? -7.25 -29.656 -1.282 1 98.25 182 SER B N 1
ATOM 3689 C CA . SER B 1 182 ? -7.906 -30.219 -0.109 1 98.25 182 SER B CA 1
ATOM 3690 C C . SER B 1 182 ? -8.281 -29.141 0.897 1 98.25 182 SER B C 1
ATOM 3692 O O . SER B 1 182 ? -8.164 -27.953 0.605 1 98.25 182 SER B O 1
ATOM 3694 N N . THR B 1 183 ? -8.828 -29.578 2.049 1 97.12 183 THR B N 1
ATOM 3695 C CA . THR B 1 183 ? -9.25 -28.641 3.082 1 97.12 183 THR B CA 1
ATOM 3696 C C . THR B 1 183 ? -8.062 -28.234 3.963 1 97.12 183 THR B C 1
ATOM 3698 O O . THR B 1 183 ? -7.066 -28.953 4.035 1 97.12 183 THR B O 1
ATOM 3701 N N . PRO B 1 184 ? -8.234 -27.141 4.648 1 96.62 184 PRO B N 1
ATOM 3702 C CA . PRO B 1 184 ? -7.156 -26.656 5.52 1 96.62 184 PRO B CA 1
ATOM 3703 C C . PRO B 1 184 ? -6.809 -27.656 6.625 1 96.62 184 PRO B C 1
ATOM 3705 O O . PRO B 1 184 ? -5.676 -27.656 7.113 1 96.62 184 PRO B O 1
ATOM 3708 N N . ALA B 1 185 ? -7.672 -28.516 7.02 1 95.88 185 ALA B N 1
ATOM 3709 C CA . ALA B 1 185 ? -7.43 -29.516 8.047 1 95.88 185 ALA B CA 1
ATOM 3710 C C . ALA B 1 185 ? -6.316 -30.484 7.633 1 95.88 185 ALA B C 1
ATOM 3712 O O . ALA B 1 185 ? -5.691 -31.125 8.484 1 95.88 185 ALA B O 1
ATOM 3713 N N . ASN B 1 186 ? -6.055 -30.562 6.355 1 97.12 186 ASN B N 1
ATOM 3714 C CA . ASN B 1 186 ? -5.074 -31.516 5.84 1 97.12 186 ASN B CA 1
ATOM 3715 C C . ASN B 1 186 ? -3.746 -30.828 5.523 1 97.12 186 ASN B C 1
ATOM 3717 O O . ASN B 1 186 ? -2.91 -31.391 4.816 1 97.12 186 ASN B O 1
ATOM 3721 N N . ARG B 1 187 ? -3.551 -29.641 5.992 1 95.62 187 ARG B N 1
ATOM 3722 C CA . ARG B 1 187 ? -2.283 -28.953 5.805 1 95.62 187 ARG B CA 1
ATOM 3723 C C . ARG B 1 187 ? -1.111 -29.797 6.281 1 95.62 187 ARG B C 1
ATOM 3725 O O . ARG B 1 187 ? -1.178 -30.406 7.348 1 95.62 187 ARG B O 1
ATOM 3732 N N . GLY B 1 188 ? -0.069 -29.844 5.496 1 95.06 188 GLY B N 1
ATOM 3733 C CA . GLY B 1 188 ? 1.135 -30.562 5.883 1 95.06 188 GLY B CA 1
ATOM 3734 C C . GLY B 1 188 ? 1.125 -32 5.449 1 95.06 188 GLY B C 1
ATOM 3735 O O . GLY B 1 188 ? 2.139 -32.719 5.562 1 95.06 188 GLY B O 1
ATOM 3736 N N . GLN B 1 189 ? 0.064 -32.469 4.953 1 96.12 189 GLN B N 1
ATOM 3737 C CA . GLN B 1 189 ? -0.062 -33.875 4.535 1 96.12 189 GLN B CA 1
ATOM 3738 C C . GLN B 1 189 ? 0.247 -34.031 3.051 1 96.12 189 GLN B C 1
ATOM 3740 O O . GLN B 1 189 ? 0.121 -33.094 2.279 1 96.12 189 GLN B O 1
ATOM 3745 N N . MET B 1 190 ? 0.648 -35.281 2.766 1 96.44 190 MET B N 1
ATOM 3746 C CA . MET B 1 190 ? 0.753 -35.625 1.355 1 96.44 190 MET B CA 1
ATOM 3747 C C . MET B 1 190 ? -0.601 -36.062 0.805 1 96.44 190 MET B C 1
ATOM 3749 O O . MET B 1 190 ? -1.355 -36.781 1.482 1 96.44 190 MET B O 1
ATOM 3753 N N . PRO B 1 191 ? -0.898 -35.625 -0.394 1 95.75 191 PRO B N 1
ATOM 3754 C CA . PRO B 1 191 ? -2.186 -36.031 -0.958 1 95.75 191 PRO B CA 1
ATOM 3755 C C . PRO B 1 191 ? -2.393 -37.531 -0.907 1 95.75 191 PRO B C 1
ATOM 3757 O O . PRO B 1 191 ? -3.504 -38 -0.642 1 95.75 191 PRO B O 1
ATOM 3760 N N . ASP B 1 192 ? -1.365 -38.312 -1.076 1 93.62 192 ASP B N 1
ATOM 3761 C CA . ASP B 1 192 ? -1.462 -39.781 -1.131 1 93.62 192 ASP B CA 1
ATOM 3762 C C . ASP B 1 192 ? -1.801 -40.375 0.24 1 93.62 192 ASP B C 1
ATOM 3764 O O . ASP B 1 192 ? -2.221 -41.5 0.346 1 93.62 192 ASP B O 1
ATOM 3768 N N . ASN B 1 193 ? -1.636 -39.594 1.22 1 94.94 193 ASN B N 1
ATOM 3769 C CA . ASN B 1 193 ? -1.881 -40.062 2.582 1 94.94 193 ASN B CA 1
ATOM 3770 C C . ASN B 1 193 ? -3.301 -39.719 3.037 1 94.94 193 ASN B C 1
ATOM 3772 O O . ASN B 1 193 ? -3.689 -40.062 4.156 1 94.94 193 ASN B O 1
ATOM 3776 N N . LEU B 1 194 ? -4.035 -39.094 2.223 1 95.44 194 LEU B N 1
ATOM 3777 C CA . LEU B 1 194 ? -5.359 -38.625 2.633 1 95.44 194 LEU B CA 1
ATOM 3778 C C . LEU B 1 194 ? -6.367 -39.781 2.572 1 95.44 194 LEU B C 1
ATOM 3780 O O . LEU B 1 194 ? -6.254 -40.688 1.73 1 95.44 194 LEU B O 1
ATOM 3784 N N . ALA B 1 195 ? -7.367 -39.719 3.502 1 93.81 195 ALA B N 1
ATOM 3785 C CA . ALA B 1 195 ? -8.484 -40.656 3.471 1 93.81 195 ALA B CA 1
ATOM 3786 C C . ALA B 1 195 ? -9.391 -40.406 2.266 1 93.81 195 ALA B C 1
ATOM 3788 O O . ALA B 1 195 ? -9.383 -39.312 1.704 1 93.81 195 ALA B O 1
ATOM 3789 N N . PRO B 1 196 ? -10.117 -41.438 1.92 1 87.81 196 PRO B N 1
ATOM 3790 C CA . PRO B 1 196 ? -11.047 -41.219 0.81 1 87.81 196 PRO B CA 1
ATOM 3791 C C . PRO B 1 196 ? -12.008 -40.062 1.056 1 87.81 196 PRO B C 1
ATOM 3793 O O . PRO B 1 196 ? -12.516 -39.906 2.17 1 87.81 196 PRO B O 1
ATOM 3796 N N . GLY B 1 197 ? -12.156 -39.188 0.143 1 91.56 197 GLY B N 1
ATOM 3797 C CA . GLY B 1 197 ? -13.094 -38.094 0.257 1 91.56 197 GLY B CA 1
ATOM 3798 C C . GLY B 1 197 ? -12.445 -36.781 0.723 1 91.56 197 GLY B C 1
ATOM 3799 O O . GLY B 1 197 ? -13.062 -35.719 0.668 1 91.56 197 GLY B O 1
ATOM 3800 N N . GLU B 1 198 ? -11.242 -36.844 1.182 1 94.56 198 GLU B N 1
ATOM 3801 C CA . GLU B 1 198 ? -10.594 -35.656 1.742 1 94.56 198 GLU B CA 1
ATOM 3802 C C . GLU B 1 198 ? -9.883 -34.875 0.658 1 94.56 198 GLU B C 1
ATOM 3804 O O . GLU B 1 198 ? -9.484 -33.719 0.891 1 94.56 198 GLU B O 1
ATOM 3809 N N . LEU B 1 199 ? -9.734 -35.531 -0.414 1 95.62 199 LEU B N 1
ATOM 3810 C CA . LEU B 1 199 ? -9.203 -34.812 -1.575 1 95.62 199 LEU B CA 1
ATOM 3811 C C . LEU B 1 199 ? -10.328 -34.125 -2.357 1 95.62 199 LEU B C 1
ATOM 3813 O O . LEU B 1 199 ? -11.203 -34.812 -2.902 1 95.62 199 LEU B O 1
ATOM 3817 N N . THR B 1 200 ? -10.336 -32.844 -2.379 1 95.44 200 THR B N 1
ATOM 3818 C CA . THR B 1 200 ? -11.383 -32.062 -3.027 1 95.44 200 THR B CA 1
ATOM 3819 C C . THR B 1 200 ? -11.258 -32.156 -4.547 1 95.44 200 THR B C 1
ATOM 3821 O O . THR B 1 200 ? -12.258 -32.25 -5.254 1 95.44 200 THR B O 1
ATOM 3824 N N . ALA B 1 201 ? -10.055 -32.031 -5.055 1 96.69 201 ALA B N 1
ATOM 3825 C CA . ALA B 1 201 ? -9.805 -32.094 -6.488 1 96.69 201 ALA B CA 1
ATOM 3826 C C . ALA B 1 201 ? -8.367 -32.531 -6.773 1 96.69 201 ALA B C 1
ATOM 3828 O O . ALA B 1 201 ? -7.465 -32.281 -5.973 1 96.69 201 ALA B O 1
ATOM 3829 N N . SER B 1 202 ? -8.148 -33.25 -7.793 1 97 202 SER B N 1
ATOM 3830 C CA . SER B 1 202 ? -6.848 -33.562 -8.367 1 97 202 SER B CA 1
ATOM 3831 C C . SER B 1 202 ? -6.867 -33.469 -9.883 1 97 202 SER B C 1
ATOM 3833 O O . SER B 1 202 ? -7.848 -33.875 -10.523 1 97 202 SER B O 1
ATOM 3835 N N . PHE B 1 203 ? -5.879 -32.875 -10.461 1 97.81 203 PHE B N 1
ATOM 3836 C CA . PHE B 1 203 ? -5.891 -32.656 -11.898 1 97.81 203 PHE B CA 1
ATOM 3837 C C . PHE B 1 203 ? -4.488 -32.312 -12.406 1 97.81 203 PHE B C 1
ATOM 3839 O O . PHE B 1 203 ? -3.572 -32.094 -11.617 1 97.81 203 PHE B O 1
ATOM 3846 N N . TYR B 1 204 ? -4.312 -32.406 -13.734 1 97.62 204 TYR B N 1
ATOM 3847 C CA . TYR B 1 204 ? -3.104 -31.984 -14.422 1 97.62 204 TYR B CA 1
ATOM 3848 C C . TYR B 1 204 ? -3.365 -30.734 -15.258 1 97.62 204 TYR B C 1
ATOM 3850 O O . TYR B 1 204 ? -4.48 -30.531 -15.742 1 97.62 204 TYR B O 1
ATOM 3858 N N . LEU B 1 205 ? -2.408 -29.891 -15.328 1 97.88 205 LEU B N 1
ATOM 3859 C CA . LEU B 1 205 ? -2.381 -28.844 -16.359 1 97.88 205 LEU B CA 1
ATOM 3860 C C . LEU B 1 205 ? -1.558 -29.297 -17.562 1 97.88 205 LEU B C 1
ATOM 3862 O O . LEU B 1 205 ? -0.375 -29.609 -17.422 1 97.88 205 LEU B O 1
ATOM 3866 N N . GLU B 1 206 ? -2.184 -29.234 -18.688 1 96.81 206 GLU B N 1
ATOM 3867 C CA . GLU B 1 206 ? -1.519 -29.875 -19.828 1 96.81 206 GLU B CA 1
ATOM 3868 C C . GLU B 1 206 ? -1.276 -28.875 -20.953 1 96.81 206 GLU B C 1
ATOM 3870 O O . GLU B 1 206 ? -0.27 -28.969 -21.656 1 96.81 206 GLU B O 1
ATOM 3875 N N . ASN B 1 207 ? -2.246 -28.016 -21.094 1 96.75 207 ASN B N 1
ATOM 3876 C CA . ASN B 1 207 ? -2.139 -27.047 -22.188 1 96.75 207 ASN B CA 1
ATOM 3877 C C . ASN B 1 207 ? -1.883 -25.641 -21.656 1 96.75 207 ASN B C 1
ATOM 3879 O O . ASN B 1 207 ? -2.312 -25.297 -20.562 1 96.75 207 ASN B O 1
ATOM 3883 N N . PRO B 1 208 ? -1.141 -24.859 -22.547 1 97.69 208 PRO B N 1
ATOM 3884 C CA . PRO B 1 208 ? -0.879 -23.484 -22.125 1 97.69 208 PRO B CA 1
ATOM 3885 C C . PRO B 1 208 ? -2.146 -22.75 -21.688 1 97.69 208 PRO B C 1
ATOM 3887 O O . PRO B 1 208 ? -3.184 -22.859 -22.344 1 97.69 208 PRO B O 1
ATOM 3890 N N . LEU B 1 209 ? -2.092 -22.062 -20.516 1 97.94 209 LEU B N 1
ATOM 3891 C CA . LEU B 1 209 ? -3.088 -21.188 -19.922 1 97.94 209 LEU B CA 1
ATOM 3892 C C . LEU B 1 209 ? -4.203 -21.984 -19.25 1 97.94 209 LEU B C 1
ATOM 3894 O O . LEU B 1 209 ? -5.176 -21.422 -18.766 1 97.94 209 LEU B O 1
ATOM 3898 N N . GLU B 1 210 ? -4.086 -23.344 -19.312 1 98.44 210 GLU B N 1
ATOM 3899 C CA . GLU B 1 210 ? -4.848 -24.016 -18.266 1 98.44 210 GLU B CA 1
ATOM 3900 C C . GLU B 1 210 ? -4.414 -23.547 -16.875 1 98.44 210 GLU B C 1
ATOM 3902 O O . GLU B 1 210 ? -3.217 -23.422 -16.609 1 98.44 210 GLU B O 1
ATOM 3907 N N . SER B 1 211 ? -5.398 -23.172 -16.047 1 98.62 211 SER B N 1
ATOM 3908 C CA . SER B 1 211 ? -5.102 -22.422 -14.828 1 98.62 211 SER B CA 1
ATOM 3909 C C . SER B 1 211 ? -6.016 -22.844 -13.68 1 98.62 211 SER B C 1
ATOM 3911 O O . SER B 1 211 ? -7.016 -23.531 -13.891 1 98.62 211 SER B O 1
ATOM 3913 N N . TYR B 1 212 ? -5.613 -22.484 -12.5 1 98.62 212 TYR B N 1
ATOM 3914 C CA . TYR B 1 212 ? -6.504 -22.578 -11.344 1 98.62 212 TYR B CA 1
ATOM 3915 C C . TYR B 1 212 ? -6.211 -21.484 -10.328 1 98.62 212 TYR B C 1
ATOM 3917 O O . TYR B 1 212 ? -5.148 -20.859 -10.375 1 98.62 212 TYR B O 1
ATOM 3925 N N . GLY B 1 213 ? -7.188 -21.188 -9.547 1 98.5 213 GLY B N 1
ATOM 3926 C CA . GLY B 1 213 ? -7.07 -20.234 -8.445 1 98.5 213 GLY B CA 1
ATOM 3927 C C . GLY B 1 213 ? -7.535 -20.797 -7.121 1 98.5 213 GLY B C 1
ATOM 3928 O O . GLY B 1 213 ? -8.406 -21.672 -7.082 1 98.5 213 GLY B O 1
ATOM 3929 N N . VAL B 1 214 ? -6.91 -20.328 -6.07 1 98.44 214 VAL B N 1
ATOM 3930 C CA . VAL B 1 214 ? -7.305 -20.766 -4.738 1 98.44 214 VAL B CA 1
ATOM 3931 C C . VAL B 1 214 ? -7.488 -19.562 -3.824 1 98.44 214 VAL B C 1
ATOM 3933 O O . VAL B 1 214 ? -6.766 -18.562 -3.945 1 98.44 214 VAL B O 1
ATOM 3936 N N . TYR B 1 215 ? -8.516 -19.609 -2.969 1 98.12 215 TYR B N 1
ATOM 3937 C CA . TYR B 1 215 ? -8.68 -18.75 -1.798 1 98.12 215 TYR B CA 1
ATOM 3938 C C . TYR B 1 215 ? -8.125 -19.438 -0.549 1 98.12 215 TYR B C 1
ATOM 3940 O O . TYR B 1 215 ? -8.734 -20.375 -0.022 1 98.12 215 TYR B O 1
ATOM 3948 N N . ASP B 1 216 ? -7.07 -18.922 -0.065 1 96.44 216 ASP B N 1
ATOM 3949 C CA . ASP B 1 216 ? -6.133 -19.562 0.856 1 96.44 216 ASP B CA 1
ATOM 3950 C C . ASP B 1 216 ? -6.852 -20.078 2.102 1 96.44 216 ASP B C 1
ATOM 3952 O O . ASP B 1 216 ? -6.605 -21.188 2.549 1 96.44 216 ASP B O 1
ATOM 3956 N N . PRO B 1 217 ? -7.797 -19.312 2.678 1 95.69 217 PRO B N 1
ATOM 3957 C CA . PRO B 1 217 ? -8.398 -19.734 3.947 1 95.69 217 PRO B CA 1
ATOM 3958 C C . PRO B 1 217 ? -9.281 -20.969 3.801 1 95.69 217 PRO B C 1
ATOM 3960 O O . PRO B 1 217 ? -9.562 -21.656 4.789 1 95.69 217 PRO B O 1
ATOM 3963 N N . LEU B 1 218 ? -9.664 -21.312 2.643 1 97.5 218 LEU B N 1
ATOM 3964 C CA . LEU B 1 218 ? -10.672 -22.359 2.508 1 97.5 218 LEU B CA 1
ATOM 3965 C C . LEU B 1 218 ? -10.039 -23.656 2.021 1 97.5 218 LEU B C 1
ATOM 3967 O O . LEU B 1 218 ? -10.648 -24.719 2.121 1 97.5 218 LEU B O 1
ATOM 3971 N N . VAL B 1 219 ? -8.82 -23.594 1.479 1 98.06 219 VAL B N 1
ATOM 3972 C CA . VAL B 1 219 ? -8.289 -24.828 0.9 1 98.06 219 VAL B CA 1
ATOM 3973 C C . VAL B 1 219 ? -6.777 -24.875 1.101 1 98.06 219 VAL B C 1
ATOM 3975 O O . VAL B 1 219 ? -6.156 -23.875 1.46 1 98.06 219 VAL B O 1
ATOM 3978 N N . THR B 1 220 ? -6.219 -26.016 0.952 1 97.06 220 THR B N 1
ATOM 3979 C CA . THR B 1 220 ? -4.801 -26.25 0.706 1 97.06 220 THR B CA 1
ATOM 3980 C C . THR B 1 220 ? -4.57 -26.703 -0.732 1 97.06 220 THR B C 1
ATOM 3982 O O . THR B 1 220 ? -5.488 -27.188 -1.391 1 97.06 220 THR B O 1
ATOM 3985 N N . HIS B 1 221 ? -3.412 -26.469 -1.176 1 97.69 221 HIS B N 1
ATOM 3986 C CA . HIS B 1 221 ? -3.074 -26.891 -2.529 1 97.69 221 HIS B CA 1
ATOM 3987 C C . HIS B 1 221 ? -1.679 -27.5 -2.584 1 97.69 221 HIS B C 1
ATOM 3989 O O . HIS B 1 221 ? -0.877 -27.312 -1.666 1 97.69 221 HIS B O 1
ATOM 3995 N N . TYR B 1 222 ? -1.46 -28.25 -3.654 1 96.69 222 TYR B N 1
ATOM 3996 C CA . TYR B 1 222 ? -0.245 -29.031 -3.836 1 96.69 222 TYR B CA 1
ATOM 3997 C C . TYR B 1 222 ? 0.055 -29.25 -5.316 1 96.69 222 TYR B C 1
ATOM 3999 O O . TYR B 1 222 ? -0.863 -29.344 -6.133 1 96.69 222 TYR B O 1
ATOM 4007 N N . VAL B 1 223 ? 1.317 -29.219 -5.637 1 96.44 223 VAL B N 1
ATOM 4008 C CA . VAL B 1 223 ? 1.765 -29.672 -6.949 1 96.44 223 VAL B CA 1
ATOM 4009 C C . VAL B 1 223 ? 2.824 -30.766 -6.785 1 96.44 223 VAL B C 1
ATOM 4011 O O . VAL B 1 223 ? 3.809 -30.578 -6.066 1 96.44 223 VAL B O 1
ATOM 4014 N N . GLY B 1 224 ? 2.645 -31.828 -7.418 1 95.25 224 GLY B N 1
ATOM 4015 C CA . GLY B 1 224 ? 3.521 -33 -7.293 1 95.25 224 GLY B CA 1
ATOM 4016 C C . GLY B 1 224 ? 4.875 -32.781 -7.949 1 95.25 224 GLY B C 1
ATOM 4017 O O . GLY B 1 224 ? 5.062 -31.828 -8.719 1 95.25 224 GLY B O 1
ATOM 4018 N N . THR B 1 225 ? 5.715 -33.688 -7.699 1 94.62 225 THR B N 1
ATOM 4019 C CA . THR B 1 225 ? 7.082 -33.688 -8.211 1 94.62 225 THR B CA 1
ATOM 4020 C C . THR B 1 225 ? 7.098 -33.812 -9.727 1 94.62 225 THR B C 1
ATOM 4022 O O . THR B 1 225 ? 6.23 -34.469 -10.305 1 94.62 225 THR B O 1
ATOM 4025 N N . VAL B 1 226 ? 8.109 -33.188 -10.289 1 95.69 226 VAL B N 1
ATOM 4026 C CA . VAL B 1 226 ? 8.336 -33.281 -11.727 1 95.69 226 VAL B CA 1
ATOM 4027 C C . VAL B 1 226 ? 9.469 -34.25 -12 1 95.69 226 VAL B C 1
ATOM 4029 O O . VAL B 1 226 ? 10.562 -34.125 -11.445 1 95.69 226 VAL B O 1
ATOM 4032 N N . GLU B 1 227 ? 9.211 -35.188 -12.852 1 96.44 227 GLU B N 1
ATOM 4033 C CA . GLU B 1 227 ? 10.211 -36.156 -13.328 1 96.44 227 GLU B CA 1
ATOM 4034 C C . GLU B 1 227 ? 10.352 -36.094 -14.844 1 96.44 227 GLU B C 1
ATOM 4036 O O . GLU B 1 227 ? 9.453 -35.594 -15.539 1 96.44 227 GLU B O 1
ATOM 4041 N N . LYS B 1 228 ? 11.539 -36.625 -15.18 1 96.38 228 LYS B N 1
ATOM 4042 C CA . LYS B 1 228 ? 11.805 -36.625 -16.609 1 96.38 228 LYS B CA 1
ATOM 4043 C C . LYS B 1 228 ? 10.953 -37.656 -17.344 1 96.38 228 LYS B C 1
ATOM 4045 O O . LYS B 1 228 ? 10.797 -38.781 -16.875 1 96.38 228 LYS B O 1
ATOM 4050 N N . GLY B 1 229 ? 10.391 -37.25 -18.5 1 96.12 229 GLY B N 1
ATOM 4051 C CA . GLY B 1 229 ? 9.656 -38.188 -19.344 1 96.12 229 GLY B CA 1
ATOM 4052 C C . GLY B 1 229 ? 10.555 -39.125 -20.125 1 96.12 229 GLY B C 1
ATOM 4053 O O . GLY B 1 229 ? 11.734 -39.281 -19.781 1 96.12 229 GLY B O 1
ATOM 4054 N N . ASP B 1 230 ? 10.008 -39.75 -21.094 1 94.81 230 ASP B N 1
ATOM 4055 C CA . ASP B 1 230 ? 10.68 -40.844 -21.75 1 94.81 230 ASP B CA 1
ATOM 4056 C C . ASP B 1 230 ? 11.594 -40.375 -22.875 1 94.81 230 ASP B C 1
ATOM 4058 O O . ASP B 1 230 ? 12.453 -41.125 -23.359 1 94.81 230 ASP B O 1
ATOM 4062 N N . PHE B 1 231 ? 11.398 -39.156 -23.297 1 95.75 231 PHE B N 1
ATOM 4063 C CA . PHE B 1 231 ? 12.203 -38.625 -24.391 1 95.75 231 PHE B CA 1
ATOM 4064 C C . PHE B 1 231 ? 13.547 -38.125 -23.891 1 95.75 231 PHE B C 1
ATOM 4066 O O . PHE B 1 231 ? 13.688 -37.781 -22.703 1 95.75 231 PHE B O 1
ATOM 4073 N N . ASN B 1 232 ? 14.555 -38.094 -24.812 1 94.38 232 ASN B N 1
ATOM 4074 C CA . ASN B 1 232 ? 15.898 -37.656 -24.453 1 94.38 232 ASN B CA 1
ATOM 4075 C C . ASN B 1 232 ? 16.016 -36.125 -24.516 1 94.38 232 ASN B C 1
ATOM 4077 O O . ASN B 1 232 ? 16.922 -35.594 -25.172 1 94.38 232 ASN B O 1
ATOM 4081 N N . ILE B 1 233 ? 15.117 -35.5 -23.953 1 96.12 233 ILE B N 1
ATOM 4082 C CA . ILE B 1 233 ? 15.094 -34.031 -23.734 1 96.12 233 ILE B CA 1
ATOM 4083 C C . ILE B 1 233 ? 14.703 -33.75 -22.297 1 96.12 233 ILE B C 1
ATOM 4085 O O . ILE B 1 233 ? 14.117 -34.594 -21.609 1 96.12 233 ILE B O 1
ATOM 4089 N N . PRO B 1 234 ? 15.062 -32.656 -21.844 1 96.25 234 PRO B N 1
ATOM 4090 C CA . PRO B 1 234 ? 14.727 -32.312 -20.469 1 96.25 234 PRO B CA 1
ATOM 4091 C C . PRO B 1 234 ? 13.219 -32.344 -20.203 1 96.25 234 PRO B C 1
ATOM 4093 O O . PRO B 1 234 ? 12.43 -32.125 -21.125 1 96.25 234 PRO B O 1
ATOM 4096 N N . GLY B 1 235 ? 12.805 -32.688 -19 1 97.19 235 GLY B N 1
ATOM 4097 C CA . GLY B 1 235 ? 11.453 -32.5 -18.516 1 97.19 235 GLY B CA 1
ATOM 4098 C C . GLY B 1 235 ? 11.242 -31.125 -17.906 1 97.19 235 GLY B C 1
ATOM 4099 O O . GLY B 1 235 ? 12.016 -30.703 -17.031 1 97.19 235 GLY B O 1
ATOM 4100 N N . GLU B 1 236 ? 10.164 -30.438 -18.375 1 97.25 236 GLU B N 1
ATOM 4101 C CA . GLU B 1 236 ? 9.984 -29.062 -17.938 1 97.25 236 GLU B CA 1
ATOM 4102 C C . GLU B 1 236 ? 8.516 -28.75 -17.672 1 97.25 236 GLU B C 1
ATOM 4104 O O . GLU B 1 236 ? 7.645 -29.125 -18.453 1 97.25 236 GLU B O 1
ATOM 4109 N N . ARG B 1 237 ? 8.25 -28.172 -16.562 1 98.12 237 ARG B N 1
ATOM 4110 C CA . ARG B 1 237 ? 6.984 -27.516 -16.266 1 98.12 237 ARG B CA 1
ATOM 4111 C C . ARG B 1 237 ? 7.191 -26.047 -15.938 1 98.12 237 ARG B C 1
ATOM 4113 O O . ARG B 1 237 ? 7.844 -25.703 -14.953 1 98.12 237 ARG B O 1
ATOM 4120 N N . SER B 1 238 ? 6.652 -25.188 -16.766 1 98.44 238 SER B N 1
ATOM 4121 C CA . SER B 1 238 ? 6.746 -23.75 -16.594 1 98.44 238 SER B CA 1
ATOM 4122 C C . SER B 1 238 ? 5.383 -23.141 -16.297 1 98.44 238 SER B C 1
ATOM 4124 O O . SER B 1 238 ? 4.414 -23.375 -17.016 1 98.44 238 SER B O 1
ATOM 4126 N N . ALA B 1 239 ? 5.34 -22.359 -15.227 1 98.62 239 ALA B N 1
ATOM 4127 C CA . ALA B 1 239 ? 4.059 -21.766 -14.844 1 98.62 239 ALA B CA 1
ATOM 4128 C C . ALA B 1 239 ? 4.25 -20.359 -14.273 1 98.62 239 ALA B C 1
ATOM 4130 O O . ALA B 1 239 ? 5.289 -20.047 -13.688 1 98.62 239 ALA B O 1
ATOM 4131 N N . ILE B 1 240 ? 3.252 -19.531 -14.5 1 98.81 240 ILE B N 1
ATOM 4132 C CA . ILE B 1 240 ? 3.156 -18.234 -13.852 1 98.81 240 ILE B CA 1
ATOM 4133 C C . ILE B 1 240 ? 2.285 -18.344 -12.609 1 98.81 240 ILE B C 1
ATOM 4135 O O . ILE B 1 240 ? 1.153 -18.828 -12.672 1 98.81 240 ILE B O 1
ATOM 4139 N N . LEU B 1 241 ? 2.824 -17.953 -11.484 1 98.19 241 LEU B N 1
ATOM 4140 C CA . LEU B 1 241 ? 2.068 -17.859 -10.242 1 98.19 241 LEU B CA 1
ATOM 4141 C C . LEU B 1 241 ? 1.823 -16.406 -9.867 1 98.19 241 LEU B C 1
ATOM 4143 O O . LEU B 1 241 ? 2.748 -15.586 -9.891 1 98.19 241 LEU B O 1
ATOM 4147 N N . ILE B 1 242 ? 0.605 -16.094 -9.602 1 98.5 242 ILE B N 1
ATOM 4148 C CA . ILE B 1 242 ? 0.242 -14.734 -9.227 1 98.5 242 ILE B CA 1
ATOM 4149 C C . ILE B 1 242 ? -0.489 -14.75 -7.883 1 98.5 242 ILE B C 1
ATOM 4151 O O . ILE B 1 242 ? -1.451 -15.5 -7.699 1 98.5 242 ILE B O 1
ATOM 4155 N N . ASP B 1 243 ? -0.034 -13.961 -6.996 1 96.88 243 ASP B N 1
ATOM 4156 C CA . ASP B 1 243 ? -0.708 -13.836 -5.707 1 96.88 243 ASP B CA 1
ATOM 4157 C C . ASP B 1 243 ? -1.158 -12.398 -5.461 1 96.88 243 ASP B C 1
ATOM 4159 O O . ASP B 1 243 ? -0.611 -11.461 -6.051 1 96.88 243 ASP B O 1
ATOM 4163 N N . PHE B 1 244 ? -2.219 -12.227 -4.699 1 97.12 244 PHE B N 1
ATOM 4164 C CA . PHE B 1 244 ? -2.781 -10.922 -4.371 1 97.12 244 PHE B CA 1
ATOM 4165 C C . PHE B 1 244 ? -2.883 -10.734 -2.861 1 97.12 244 PHE B C 1
ATOM 4167 O O . PHE B 1 244 ? -3.387 -11.617 -2.156 1 97.12 244 PHE B O 1
ATOM 4174 N N . GLN B 1 245 ? -2.416 -9.633 -2.404 1 94.12 245 GLN B N 1
ATOM 4175 C CA . GLN B 1 245 ? -2.467 -9.258 -0.995 1 94.12 245 GLN B CA 1
ATOM 4176 C C . GLN B 1 245 ? -2.736 -7.77 -0.831 1 94.12 245 GLN B C 1
ATOM 4178 O O . GLN B 1 245 ? -2.188 -6.949 -1.57 1 94.12 245 GLN B O 1
ATOM 4183 N N . PRO B 1 246 ? -3.607 -7.445 0.109 1 93.19 246 PRO B N 1
ATOM 4184 C CA . PRO B 1 246 ? -3.82 -6.012 0.336 1 93.19 246 PRO B CA 1
ATOM 4185 C C . PRO B 1 246 ? -2.576 -5.309 0.871 1 93.19 246 PRO B C 1
ATOM 4187 O O . PRO B 1 246 ? -1.706 -5.949 1.467 1 93.19 246 PRO B O 1
ATOM 4190 N N . THR B 1 247 ? -2.486 -4.027 0.561 1 92.62 247 THR B N 1
ATOM 4191 C CA . THR B 1 247 ? -1.497 -3.197 1.239 1 92.62 247 THR B CA 1
ATOM 4192 C C . THR B 1 247 ? -2.125 -2.459 2.418 1 92.62 247 THR B C 1
ATOM 4194 O O . THR B 1 247 ? -3.348 -2.312 2.484 1 92.62 247 THR B O 1
ATOM 4197 N N . VAL B 1 248 ? -1.346 -2.117 3.344 1 88.88 248 VAL B N 1
ATOM 4198 C CA . VAL B 1 248 ? -1.77 -1.329 4.496 1 88.88 248 VAL B CA 1
ATOM 4199 C C . VAL B 1 248 ? -0.746 -0.23 4.777 1 88.88 248 VAL B C 1
ATOM 4201 O O . VAL B 1 248 ? 0.379 -0.279 4.273 1 88.88 248 VAL B O 1
ATOM 4204 N N . VAL B 1 249 ? -1.246 0.753 5.484 1 88.5 249 VAL B N 1
ATOM 4205 C CA . VAL B 1 249 ? -0.31 1.778 5.934 1 88.5 249 VAL B CA 1
ATOM 4206 C C . VAL B 1 249 ? 0.617 1.198 7 1 88.5 249 VAL B C 1
ATOM 4208 O O . VAL B 1 249 ? 0.159 0.555 7.945 1 88.5 249 VAL B O 1
ATOM 4211 N N . SER B 1 250 ? 1.902 1.384 6.789 1 82.31 250 SER B N 1
ATOM 4212 C CA . SER B 1 250 ? 2.891 0.802 7.691 1 82.31 250 SER B CA 1
ATOM 4213 C C . SER B 1 250 ? 2.83 1.452 9.07 1 82.31 250 SER B C 1
ATOM 4215 O O . SER B 1 250 ? 2.662 2.668 9.18 1 82.31 250 SER B O 1
ATOM 4217 N N . ASP B 1 251 ? 2.961 0.592 10.047 1 79.62 251 ASP B N 1
ATOM 4218 C CA . ASP B 1 251 ? 3.088 1.141 11.391 1 79.62 251 ASP B CA 1
ATOM 4219 C C . ASP B 1 251 ? 4.484 1.709 11.625 1 79.62 251 ASP B C 1
ATOM 4221 O O . ASP B 1 251 ? 5.422 1.392 10.891 1 79.62 251 ASP B O 1
ATOM 4225 N N . SER B 1 252 ? 4.566 2.518 12.672 1 77.31 252 SER B N 1
ATOM 4226 C CA . SER B 1 252 ? 5.828 3.195 12.961 1 77.31 252 SER B CA 1
ATOM 4227 C C . SER B 1 252 ? 6.953 2.195 13.211 1 77.31 252 SER B C 1
ATOM 4229 O O . SER B 1 252 ? 8.094 2.416 12.789 1 77.31 252 SER B O 1
ATOM 4231 N N . GLU B 1 253 ? 6.609 1.094 13.797 1 77.25 253 GLU B N 1
ATOM 4232 C CA . GLU B 1 253 ? 7.617 0.101 14.148 1 77.25 253 GLU B CA 1
ATOM 4233 C C . GLU B 1 253 ? 8.117 -0.639 12.906 1 77.25 253 GLU B C 1
ATOM 4235 O O . GLU B 1 253 ? 9.25 -1.12 12.875 1 77.25 253 GLU B O 1
ATOM 4240 N N . GLN B 1 254 ? 7.328 -0.615 11.906 1 76.69 254 GLN B N 1
ATOM 4241 C CA . GLN B 1 254 ? 7.668 -1.353 10.695 1 76.69 254 GLN B CA 1
ATOM 4242 C C . GLN B 1 254 ? 8.258 -0.427 9.633 1 76.69 254 GLN B C 1
ATOM 4244 O O . GLN B 1 254 ? 8.734 -0.889 8.594 1 76.69 254 GLN B O 1
ATOM 4249 N N . THR B 1 255 ? 8.266 0.82 9.953 1 84.5 255 THR B N 1
ATOM 4250 C CA . THR B 1 255 ? 8.734 1.806 8.992 1 84.5 255 THR B CA 1
ATOM 4251 C C . THR B 1 255 ? 10.219 2.104 9.195 1 84.5 255 THR B C 1
ATOM 4253 O O . THR B 1 255 ? 10.602 2.754 10.172 1 84.5 255 THR B O 1
ATOM 4256 N N . SER B 1 256 ? 11.039 1.671 8.211 1 86.94 256 SER B N 1
ATOM 4257 C CA . SER B 1 256 ? 12.484 1.871 8.312 1 86.94 256 SER B CA 1
ATOM 4258 C C . SER B 1 256 ? 12.828 3.355 8.367 1 86.94 256 SER B C 1
ATOM 4260 O O . SER B 1 256 ? 13.797 3.748 9.016 1 86.94 256 SER B O 1
ATOM 4262 N N . SER B 1 257 ? 12.055 4.117 7.77 1 92.06 257 SER B N 1
ATOM 4263 C CA . SER B 1 257 ? 12.312 5.551 7.688 1 92.06 257 SER B CA 1
ATOM 4264 C C . SER B 1 257 ? 12.023 6.246 9.016 1 92.06 257 SER B C 1
ATOM 4266 O O . SER B 1 257 ? 12.289 7.441 9.164 1 92.06 257 SER B O 1
ATOM 4268 N N . MET B 1 258 ? 11.547 5.535 9.969 1 92.69 258 MET B N 1
ATOM 4269 C CA . MET B 1 258 ? 11.25 6.102 11.281 1 92.69 258 MET B CA 1
ATOM 4270 C C . MET B 1 258 ? 12.438 5.941 12.227 1 92.69 258 MET B C 1
ATOM 4272 O O . MET B 1 258 ? 12.398 6.418 13.359 1 92.69 258 MET B O 1
ATOM 4276 N N . LYS B 1 259 ? 13.586 5.379 11.734 1 89.06 259 LYS B N 1
ATOM 4277 C CA . LYS B 1 259 ? 14.719 5.055 12.602 1 89.06 259 LYS B CA 1
ATOM 4278 C C . LYS B 1 259 ? 15.602 6.277 12.828 1 89.06 259 LYS B C 1
ATOM 4280 O O . LYS B 1 259 ? 16.5 6.246 13.664 1 89.06 259 LYS B O 1
ATOM 4285 N N . GLY B 1 260 ? 15.414 7.367 12.109 1 91.81 260 GLY B N 1
ATOM 4286 C CA . GLY B 1 260 ? 16.156 8.602 12.328 1 91.81 260 GLY B CA 1
ATOM 4287 C C . GLY B 1 260 ? 17.516 8.602 11.656 1 91.81 260 GLY B C 1
ATOM 4288 O O . GLY B 1 260 ? 18.344 9.469 11.93 1 91.81 260 GLY B O 1
ATOM 4289 N N . LEU B 1 261 ? 17.797 7.605 10.781 1 92.69 261 LEU B N 1
ATOM 4290 C CA . LEU B 1 261 ? 19.078 7.488 10.109 1 92.69 261 LEU B CA 1
ATOM 4291 C C . LEU B 1 261 ? 19.078 8.258 8.789 1 92.69 261 LEU B C 1
ATOM 4293 O O . LEU B 1 261 ? 19.219 7.66 7.723 1 92.69 261 LEU B O 1
ATOM 4297 N N . THR B 1 262 ? 19.078 9.594 8.883 1 94.88 262 THR B N 1
ATOM 4298 C CA . THR B 1 262 ? 18.844 10.453 7.719 1 94.88 262 THR B CA 1
ATOM 4299 C C . THR B 1 262 ? 19.984 10.305 6.703 1 94.88 262 THR B C 1
ATOM 4301 O O . THR B 1 262 ? 19.75 10.438 5.5 1 94.88 262 THR B O 1
ATOM 4304 N N . ASP B 1 263 ? 21.188 10.039 7.164 1 93.62 263 ASP B N 1
ATOM 4305 C CA . ASP B 1 263 ? 22.328 9.906 6.273 1 93.62 263 ASP B CA 1
ATOM 4306 C C . ASP B 1 263 ? 22.156 8.734 5.312 1 93.62 263 ASP B C 1
ATOM 4308 O O . ASP B 1 263 ? 22.766 8.703 4.242 1 93.62 263 ASP B O 1
ATOM 4312 N N . GLN B 1 264 ? 21.328 7.773 5.691 1 92.88 264 GLN B N 1
ATOM 4313 C CA . GLN B 1 264 ? 21.125 6.582 4.883 1 92.88 264 GLN B CA 1
ATOM 4314 C C . GLN B 1 264 ? 19.875 6.719 4.012 1 92.88 264 GLN B C 1
ATOM 4316 O O . GLN B 1 264 ? 19.578 5.836 3.205 1 92.88 264 GLN B O 1
ATOM 4321 N N . MET B 1 265 ? 19.188 7.809 4.227 1 94.38 265 MET B N 1
ATOM 4322 C CA . MET B 1 265 ? 17.922 8.008 3.518 1 94.38 265 MET B CA 1
ATOM 4323 C C . MET B 1 265 ? 18.141 8.766 2.215 1 94.38 265 MET B C 1
ATOM 4325 O O . MET B 1 265 ? 19.109 9.516 2.084 1 94.38 265 MET B O 1
ATOM 4329 N N . ILE B 1 266 ? 17.281 8.555 1.248 1 92.75 266 ILE B N 1
ATOM 4330 C CA . ILE B 1 266 ? 17.406 9.164 -0.068 1 92.75 266 ILE B CA 1
ATOM 4331 C C . ILE B 1 266 ? 16.188 10.023 -0.371 1 92.75 266 ILE B C 1
ATOM 4333 O O . ILE B 1 266 ? 15.086 9.727 0.099 1 92.75 266 ILE B O 1
ATOM 4337 N N . PHE B 1 267 ? 16.422 11.094 -1.091 1 93.5 267 PHE B N 1
ATOM 4338 C CA . PHE B 1 267 ? 15.312 11.805 -1.694 1 93.5 267 PHE B CA 1
ATOM 4339 C C . PHE B 1 267 ? 14.758 11.047 -2.893 1 93.5 267 PHE B C 1
ATOM 4341 O O . PHE B 1 267 ? 15.477 10.273 -3.531 1 93.5 267 PHE B O 1
ATOM 4348 N N . VAL B 1 268 ? 13.5 11.141 -3.033 1 85.06 268 VAL B N 1
ATOM 4349 C CA . VAL B 1 268 ? 12.914 10.391 -4.141 1 85.06 268 VAL B CA 1
ATOM 4350 C C . VAL B 1 268 ? 12.367 11.359 -5.188 1 85.06 268 VAL B C 1
ATOM 4352 O O . VAL B 1 268 ? 12.016 12.5 -4.863 1 85.06 268 VAL B O 1
#

Solvent-accessible surface area (backbone atoms only — not comparable to full-atom values): 28284 Å² total; per-residue (Å²): 136,59,51,37,70,76,61,15,44,39,80,45,59,57,60,74,56,66,71,39,89,58,28,66,62,36,49,50,54,56,52,54,51,66,76,66,47,46,72,28,82,91,38,74,81,25,37,30,22,34,29,24,42,48,30,32,30,37,44,92,77,57,48,78,42,73,48,67,69,44,75,55,99,89,38,52,24,30,80,44,76,64,50,76,54,35,80,86,49,61,82,48,77,43,74,35,45,41,55,62,72,67,60,82,72,29,64,53,57,52,48,51,54,50,55,51,55,59,70,41,65,30,27,68,79,50,49,48,32,42,31,35,32,44,42,35,43,40,35,36,41,24,79,45,84,88,40,62,10,53,54,87,72,81,29,22,36,60,73,58,41,40,33,43,32,41,31,32,61,46,62,38,47,57,37,75,42,40,32,37,32,28,42,53,89,48,52,70,34,50,77,88,72,52,58,90,82,50,60,71,45,73,49,71,71,72,48,66,42,27,29,38,38,36,31,31,62,49,20,16,40,34,56,41,50,35,28,39,34,90,56,101,52,54,9,32,42,31,33,40,38,39,34,40,35,39,36,36,77,49,46,53,90,72,35,72,55,47,71,60,59,56,91,71,35,39,74,111,135,58,50,36,70,76,62,15,44,39,78,45,58,57,59,74,58,65,70,39,89,59,28,66,62,36,50,49,54,56,53,55,51,64,77,65,48,47,70,27,84,90,38,75,82,25,38,31,21,34,30,24,44,48,30,33,30,36,44,95,76,57,48,78,44,75,47,66,68,44,76,53,100,89,36,51,23,29,81,45,77,65,50,77,57,35,81,86,48,60,82,45,78,42,73,35,45,41,55,61,71,67,60,82,70,31,64,53,58,52,50,52,53,51,54,53,55,60,71,42,65,30,28,68,80,51,49,46,31,42,29,35,33,43,42,33,43,39,34,36,42,23,78,45,84,89,42,60,10,53,55,87,72,82,28,22,36,62,76,59,40,40,34,42,34,42,28,33,61,44,65,38,46,57,35,74,41,41,32,38,32,27,42,54,89,48,51,72,34,49,78,88,72,53,60,91,82,51,60,73,44,72,50,73,72,72,49,66,42,27,28,38,37,37,30,30,61,50,21,16,40,36,57,43,48,35,28,38,33,91,55,101,52,54,9,32,42,31,32,40,36,37,34,39,37,39,37,37,76,48,48,53,90,71,34,71,57,48,71,59,59,54,90,71,33,40,74,111

Radius of gyration: 26.96 Å; Cα contacts (8 Å, |Δi|>4): 1250; chains: 2; bounding box: 51×83×62 Å

pLDDT: mean 91.8, std 11.1, range [41.72, 98.88]

Foldseek 3Di:
DQPCVVQQKDWDQPVVLCPDPCNVVLLVVVVVLLVDFDDDPLCNQQQKGKAKWKWWQFFPVRDIGTDAWDADPNFTWDWDDQECFQVSQHPDTDIGGHRDPVNVVRPSNVVVVVVQVVSDDDDPVLRNFIKMKMKMKMKRKDQDAPGKHADPPQAWAFRNFQKKKKWWSDWDQKDFFKKWKFFPVQHPHHPVPDDPPRTPDIDDDHDGGGMMMGGRNGMTMHTHMIGGHDDNGMTMTIMMMMTIHGDDDDDLVRDPVNPPPVVPDDDD/DQPCVVQQKDWDQPVVLCPDPCNVVLLVVVVVLLVDFDDDPLCNQQQKGKAKWKWWQFFPVRDIGTDAWDADPNFTWDWDDLECFPVVQHPDTDIGGHRDPVNVVRPSNVVVVVVQVVSDDDDPVLRNFIKMKMKMKMKRKDQDAPGKHADPPAAWAFSNFQKKKKWWSDWDQKDFFKKWKFFPVQHPHHPVPDDPPRTPDIDDDHDGGGMMMGGRNGMTMHTHMIGGHDDNGMTMTIMMMMGIHGDDDDDLVRDPVNPPPVVPDDDD

Nearest PDB structures (foldseek):
  6lnh-assembly1_C  TM=8.726E-01  e=1.362E-17  Bacillus thuringiensis
  3pl0-assembly2_B  TM=8.272E-01  e=7.388E-14  Methylibium petroleiphilum PM1
  7eeh-assembly1_A  TM=7.943E-01  e=5.537E-14  Neurospora crassa
  3pl0-assembly1_A  TM=7.817E-01  e=5.865E-14  Methylibium petroleiphilum PM1
  7eeh-assembly1_D  TM=7.658E-01  e=1.564E-13  Neurospora crassa